Protein AF-U4QF19-F1 (afdb_monomer_lite)

Structure (mmCIF, N/CA/C/O backbone):
data_AF-U4QF19-F1
#
_entry.id   AF-U4QF19-F1
#
loop_
_atom_site.group_PDB
_atom_site.id
_atom_site.type_symbol
_atom_site.label_atom_id
_atom_site.label_alt_id
_atom_site.label_comp_id
_atom_site.label_asym_id
_atom_site.label_entity_id
_atom_site.label_seq_id
_atom_site.pdbx_PDB_ins_code
_atom_site.Cartn_x
_atom_site.Cartn_y
_atom_site.Cartn_z
_atom_site.occupancy
_atom_site.B_iso_or_equiv
_atom_site.auth_seq_id
_atom_site.auth_comp_id
_atom_site.auth_asym_id
_atom_site.auth_atom_id
_atom_site.pdbx_PDB_model_num
ATOM 1 N N . MET A 1 1 ? 3.788 1.997 54.923 1.00 41.56 1 MET A N 1
ATOM 2 C CA . MET A 1 1 ? 2.530 1.318 54.537 1.00 41.56 1 MET A CA 1
ATOM 3 C C . MET A 1 1 ? 2.921 -0.044 53.996 1.00 41.56 1 MET A C 1
ATOM 5 O O . MET A 1 1 ? 3.836 -0.073 53.188 1.00 41.56 1 MET A O 1
ATOM 9 N N . ASN A 1 2 ? 2.314 -1.148 54.444 1.00 48.66 2 ASN A N 1
ATOM 10 C CA . ASN A 1 2 ? 2.541 -2.440 53.786 1.00 48.66 2 ASN A CA 1
ATOM 11 C C . ASN A 1 2 ? 1.934 -2.357 52.382 1.00 48.66 2 ASN A C 1
ATOM 13 O O . ASN A 1 2 ? 0.724 -2.146 52.262 1.00 48.66 2 ASN A O 1
ATOM 17 N N . GLU A 1 3 ? 2.762 -2.460 51.344 1.00 57.25 3 GLU A N 1
ATOM 18 C CA . GLU A 1 3 ? 2.283 -2.519 49.965 1.00 57.25 3 GLU A CA 1
ATOM 19 C C . GLU A 1 3 ? 1.379 -3.743 49.816 1.00 57.25 3 GLU A C 1
ATOM 21 O O . GLU A 1 3 ? 1.795 -4.886 50.009 1.00 57.25 3 GLU A O 1
ATOM 26 N N . LYS A 1 4 ? 0.096 -3.500 49.537 1.00 67.19 4 LYS A N 1
ATOM 27 C CA . LYS A 1 4 ? -0.839 -4.575 49.220 1.00 67.19 4 LYS A CA 1
ATOM 28 C C . LYS A 1 4 ? -0.521 -5.063 47.811 1.00 67.19 4 LYS A C 1
ATOM 30 O O . LYS A 1 4 ? -0.529 -4.267 46.875 1.00 67.19 4 LYS A O 1
ATOM 35 N N . ALA A 1 5 ? -0.280 -6.363 47.665 1.00 77.44 5 ALA A N 1
ATOM 36 C CA . ALA A 1 5 ? -0.094 -6.971 46.355 1.00 77.44 5 ALA A CA 1
ATOM 37 C C . ALA A 1 5 ? -1.329 -6.757 45.464 1.00 77.44 5 ALA A C 1
ATOM 39 O O . ALA A 1 5 ? -2.478 -6.753 45.928 1.00 77.44 5 ALA A O 1
ATOM 40 N N . THR A 1 6 ? -1.064 -6.574 44.175 1.00 82.31 6 THR A N 1
ATOM 41 C CA . THR A 1 6 ? -2.089 -6.523 43.135 1.00 82.31 6 THR A CA 1
ATOM 42 C C . THR A 1 6 ? -2.286 -7.931 42.595 1.00 82.31 6 THR A C 1
ATOM 44 O O . THR A 1 6 ? -1.333 -8.683 42.433 1.00 82.31 6 THR A O 1
ATOM 47 N N . GLN A 1 7 ? -3.531 -8.296 42.339 1.00 85.44 7 GLN A N 1
ATOM 48 C CA . GLN A 1 7 ? -3.960 -9.603 41.879 1.00 85.44 7 GLN A CA 1
ATOM 49 C C . GLN A 1 7 ? -4.578 -9.488 40.487 1.00 85.44 7 GLN A C 1
ATOM 51 O O . GLN A 1 7 ? -5.392 -8.594 40.239 1.00 85.44 7 GLN A O 1
ATOM 56 N N . ILE A 1 8 ? -4.192 -10.399 39.595 1.00 88.44 8 ILE A N 1
ATOM 57 C CA . ILE A 1 8 ? -4.728 -10.514 38.239 1.00 88.44 8 ILE A CA 1
ATOM 58 C C . ILE A 1 8 ? -5.842 -11.554 38.225 1.00 88.44 8 ILE A C 1
ATOM 60 O O . ILE A 1 8 ? -5.668 -12.698 38.652 1.00 88.44 8 ILE A O 1
ATOM 64 N N . TYR A 1 9 ? -6.987 -11.147 37.698 1.00 86.50 9 TYR A N 1
ATOM 65 C CA . TYR A 1 9 ? -8.162 -11.980 37.521 1.00 86.50 9 TYR A CA 1
ATOM 66 C C . TYR A 1 9 ? -8.418 -12.148 36.030 1.00 86.50 9 TYR A C 1
ATOM 68 O O . TYR A 1 9 ? -8.573 -11.150 35.327 1.00 86.50 9 TYR A O 1
ATOM 76 N N . ARG A 1 10 ? -8.496 -13.395 35.563 1.00 91.44 10 ARG A N 1
ATOM 77 C CA . ARG A 1 10 ? -9.084 -13.720 34.260 1.00 91.44 10 ARG A CA 1
ATOM 78 C C . ARG A 1 10 ? -10.570 -13.947 34.453 1.00 91.44 10 ARG A C 1
ATOM 80 O O . ARG A 1 10 ? -10.960 -14.646 35.384 1.00 91.44 10 ARG A O 1
ATOM 87 N N . VAL A 1 11 ? -11.383 -13.411 33.562 1.00 88.75 11 VAL A N 1
ATOM 88 C CA . VAL A 1 11 ? -12.830 -13.592 33.560 1.00 88.75 11 VAL A CA 1
ATOM 89 C C . VAL A 1 11 ? -13.248 -14.233 32.247 1.00 88.75 11 VAL A C 1
ATOM 91 O O . VAL A 1 11 ? -12.785 -13.814 31.188 1.00 88.75 11 VAL A O 1
ATOM 94 N N . GLU A 1 12 ? -14.110 -15.244 32.321 1.00 88.50 12 GLU A N 1
ATOM 95 C CA . GLU A 1 12 ? -14.751 -15.841 31.149 1.00 88.50 12 GLU A CA 1
ATOM 96 C C . GLU A 1 12 ? -16.188 -15.334 31.016 1.00 88.50 12 GLU A C 1
ATOM 98 O O . GLU A 1 12 ? -16.954 -15.327 31.983 1.00 88.50 12 GLU A O 1
ATOM 103 N N . PHE A 1 13 ? -16.557 -14.918 29.808 1.00 84.50 13 PHE A N 1
ATOM 104 C CA . PHE A 1 13 ? -17.912 -14.511 29.466 1.00 84.50 13 PHE A CA 1
ATOM 105 C C . PHE A 1 13 ? -18.210 -14.857 28.004 1.00 84.50 13 PHE A C 1
ATOM 107 O O . PHE A 1 13 ? -17.437 -14.512 27.114 1.00 84.50 13 PHE A O 1
ATOM 114 N N . ASN A 1 14 ? -19.322 -15.556 27.748 1.00 83.12 14 ASN A N 1
ATOM 115 C CA . ASN A 1 14 ? -19.744 -15.991 26.407 1.00 83.12 14 ASN A CA 1
ATOM 116 C C . ASN A 1 14 ? -18.634 -16.673 25.575 1.00 83.12 14 ASN A C 1
ATOM 118 O O . ASN A 1 14 ? -18.515 -16.430 24.374 1.00 83.12 14 ASN A O 1
ATOM 122 N N . GLY A 1 15 ? -17.813 -17.518 26.210 1.00 80.19 15 GLY A N 1
ATOM 123 C CA . GLY A 1 15 ? -16.726 -18.250 25.544 1.00 80.19 15 GLY A CA 1
ATOM 124 C C . GLY A 1 15 ? -15.522 -17.388 25.142 1.00 80.19 15 GLY A C 1
ATOM 125 O O . GLY A 1 15 ? -14.691 -17.833 24.350 1.00 80.19 15 GLY A O 1
ATOM 126 N N . LYS A 1 16 ? -15.432 -16.161 25.668 1.00 87.94 16 LYS A N 1
ATOM 127 C CA . LYS A 1 16 ? -14.299 -15.247 25.511 1.00 87.94 16 LYS A CA 1
ATOM 128 C C . LYS A 1 16 ? -13.749 -14.797 26.866 1.00 87.94 16 LYS A C 1
ATOM 130 O O . LYS A 1 16 ? -14.434 -14.863 27.887 1.00 87.94 16 LYS A O 1
ATOM 135 N N . TYR A 1 17 ? -12.518 -14.295 26.858 1.00 91.00 17 TYR A N 1
ATOM 136 C CA . TYR A 1 17 ? -11.734 -13.973 28.043 1.00 91.00 17 TYR A CA 1
ATOM 137 C C . TYR A 1 17 ? -11.329 -12.501 28.102 1.00 91.00 17 TYR A C 1
ATOM 139 O O . TYR A 1 17 ? -11.099 -11.847 27.083 1.00 91.00 17 TYR A O 1
ATOM 147 N N . PHE A 1 18 ? -11.228 -11.988 29.324 1.00 89.50 18 PHE A N 1
ATOM 148 C CA . PHE A 1 18 ? -10.721 -10.653 29.629 1.00 89.50 18 PHE A CA 1
ATOM 149 C C . PHE A 1 18 ? -10.052 -10.625 31.003 1.00 89.50 18 PHE A C 1
ATOM 151 O O . PHE A 1 18 ? -10.237 -11.549 31.800 1.00 89.50 18 PHE A O 1
ATOM 158 N N . TRP A 1 19 ? -9.253 -9.591 31.281 1.00 89.75 19 TRP A N 1
ATOM 159 C CA . TRP A 1 19 ? -8.447 -9.523 32.500 1.00 89.75 19 TRP A CA 1
ATOM 160 C C . TRP A 1 19 ? -8.661 -8.215 33.250 1.00 89.75 19 TRP A C 1
ATOM 162 O O . TRP A 1 19 ? -8.771 -7.143 32.664 1.00 89.75 19 TRP A O 1
ATOM 172 N N . PHE A 1 20 ? -8.631 -8.301 34.576 1.00 81.50 20 PHE A N 1
ATOM 173 C CA . PHE A 1 20 ? -8.554 -7.132 35.443 1.00 81.50 20 PHE A CA 1
ATOM 174 C C . PHE A 1 20 ? -7.502 -7.318 36.518 1.00 81.50 20 PHE A C 1
ATOM 176 O O . PHE A 1 20 ? -7.301 -8.413 37.039 1.00 81.50 20 PHE A O 1
ATOM 183 N N . SER A 1 21 ? -6.896 -6.208 36.913 1.00 80.31 21 SER A N 1
ATOM 184 C CA . SER A 1 21 ? -6.053 -6.121 38.097 1.00 80.31 21 SER A CA 1
ATOM 185 C C . SER A 1 21 ? -6.807 -5.427 39.230 1.00 80.31 21 SER A C 1
ATOM 187 O O . SER A 1 21 ? -7.396 -4.365 39.020 1.00 80.31 21 SER A O 1
ATOM 189 N N . SER A 1 22 ? -6.761 -5.983 40.437 1.00 79.06 22 SER A N 1
ATOM 190 C CA . SER A 1 22 ? -7.275 -5.336 41.652 1.00 79.06 22 SER A CA 1
ATOM 191 C C . SER A 1 22 ? -6.397 -5.677 42.850 1.00 79.06 22 SER A C 1
ATOM 193 O O . SER A 1 22 ? -5.667 -6.660 42.814 1.00 79.06 22 SER A O 1
ATOM 195 N N . LEU A 1 23 ? -6.478 -4.906 43.934 1.00 79.62 23 LEU A N 1
ATOM 196 C CA . LEU A 1 23 ? -5.886 -5.323 45.205 1.00 79.62 23 LEU A CA 1
ATOM 197 C C . LEU A 1 23 ? -6.489 -6.665 45.650 1.00 79.62 23 LEU A C 1
ATOM 199 O O . LEU A 1 23 ? -7.659 -6.957 45.375 1.00 79.62 23 LEU A O 1
ATOM 203 N N . ILE A 1 24 ? -5.693 -7.482 46.344 1.00 77.00 24 ILE A N 1
ATOM 204 C CA . ILE A 1 24 ? -6.156 -8.776 46.869 1.00 77.00 24 ILE A CA 1
ATOM 205 C C . ILE A 1 24 ? -7.464 -8.589 47.655 1.00 77.00 24 ILE A C 1
ATOM 207 O O . ILE A 1 24 ? -7.549 -7.756 48.558 1.00 77.00 24 ILE A O 1
ATOM 211 N N . GLY A 1 25 ? -8.489 -9.370 47.295 1.00 69.88 25 GLY A N 1
ATOM 212 C CA . GLY A 1 25 ? -9.813 -9.335 47.928 1.00 69.88 25 GLY A CA 1
ATOM 213 C C . GLY A 1 25 ? -10.727 -8.177 47.502 1.00 69.88 25 GLY A C 1
ATOM 214 O O . GLY A 1 25 ? -11.863 -8.107 47.963 1.00 69.88 25 GLY A O 1
ATOM 215 N N . GLU A 1 26 ? -10.290 -7.284 46.607 1.00 77.38 26 GLU A N 1
ATOM 216 C CA . GLU A 1 26 ? -11.057 -6.101 46.185 1.00 77.38 26 GLU A CA 1
ATOM 217 C C . GLU A 1 26 ? -11.653 -6.229 44.765 1.00 77.38 26 GLU A C 1
ATOM 219 O O . GLU A 1 26 ? -11.935 -5.220 44.117 1.00 77.38 26 GLU A O 1
ATOM 224 N N . PHE A 1 27 ? -11.877 -7.444 44.245 1.00 72.88 27 PHE A N 1
ATOM 225 C CA . PHE A 1 27 ? -12.417 -7.655 42.887 1.00 72.88 27 PHE A CA 1
ATOM 226 C C . PHE A 1 27 ? -13.759 -6.937 42.660 1.00 72.88 27 PHE A C 1
ATOM 228 O O . PHE A 1 27 ? -13.875 -6.106 41.762 1.00 72.88 27 PHE A O 1
ATOM 235 N N . THR A 1 28 ? -14.752 -7.171 43.524 1.00 73.00 28 THR A N 1
ATOM 236 C CA . THR A 1 28 ? -16.083 -6.541 43.429 1.00 73.00 28 THR A CA 1
ATOM 237 C C . THR A 1 28 ? -16.002 -5.015 43.448 1.00 73.00 28 THR A C 1
ATOM 239 O O . THR A 1 28 ? -16.778 -4.332 42.781 1.00 73.00 28 THR A O 1
ATOM 242 N N . LYS A 1 29 ? -15.052 -4.465 44.210 1.00 72.38 29 LYS A N 1
ATOM 243 C CA . LYS A 1 29 ? -14.822 -3.022 44.300 1.00 72.38 29 LYS A CA 1
ATOM 244 C C . LYS A 1 29 ? -14.181 -2.483 43.020 1.00 72.38 29 LYS A C 1
ATOM 246 O O . LYS A 1 29 ? -14.652 -1.472 42.510 1.00 72.38 29 LYS A O 1
ATOM 251 N N . ALA A 1 30 ? -13.185 -3.172 42.463 1.00 69.44 30 ALA A N 1
ATOM 252 C CA . ALA A 1 30 ? -12.577 -2.798 41.187 1.00 69.44 30 ALA A CA 1
ATOM 253 C C . ALA A 1 30 ? -13.569 -2.877 40.021 1.00 69.44 30 ALA A C 1
ATOM 255 O O . ALA A 1 30 ? -13.620 -1.960 39.206 1.00 69.44 30 ALA A O 1
ATOM 256 N N . PHE A 1 31 ? -14.420 -3.905 39.977 1.00 71.12 31 PHE A N 1
ATOM 257 C CA . PHE A 1 31 ? -15.463 -3.999 38.956 1.00 71.12 31 PHE A CA 1
ATOM 258 C C . PHE A 1 31 ? -16.474 -2.847 39.073 1.00 71.12 31 PHE A C 1
ATOM 260 O O . PHE A 1 31 ? -16.817 -2.213 38.080 1.00 71.12 31 PHE A O 1
ATOM 267 N N . LYS A 1 32 ? -16.901 -2.492 40.294 1.00 69.88 32 LYS A N 1
ATOM 268 C CA . LYS A 1 32 ? -17.752 -1.308 40.519 1.00 69.88 32 LYS A CA 1
ATOM 269 C C . LYS A 1 32 ? -17.062 -0.001 40.117 1.00 69.88 32 LYS A C 1
ATOM 271 O O . LYS A 1 32 ? -17.715 0.881 39.571 1.00 69.88 32 LYS A O 1
ATOM 276 N N . MET A 1 33 ? -15.751 0.120 40.334 1.00 68.00 33 MET A N 1
ATOM 277 C CA . MET A 1 33 ? -14.979 1.279 39.874 1.00 68.00 33 MET A CA 1
ATOM 278 C C . MET A 1 33 ? -14.931 1.385 38.346 1.00 68.00 33 MET A C 1
ATOM 280 O O . MET A 1 33 ? -14.949 2.503 37.837 1.00 68.00 33 MET A O 1
ATOM 284 N N . GLN A 1 34 ? -14.919 0.263 37.615 1.00 67.38 34 GLN A N 1
ATOM 285 C CA . GLN A 1 34 ? -15.035 0.287 36.152 1.00 67.38 34 GLN A CA 1
ATOM 286 C C . GLN A 1 34 ? -16.364 0.906 35.709 1.00 67.38 34 GLN A C 1
ATOM 288 O O . GLN A 1 34 ? -16.355 1.743 34.818 1.00 67.38 34 GLN A O 1
ATOM 293 N N . ILE A 1 35 ? -17.479 0.602 36.383 1.00 69.62 35 ILE A N 1
ATOM 294 C CA . ILE A 1 35 ? -18.786 1.226 36.096 1.00 69.62 35 ILE A CA 1
ATOM 295 C C . ILE A 1 35 ? -18.720 2.749 36.290 1.00 69.62 35 ILE A C 1
ATOM 297 O O . ILE A 1 35 ? -19.175 3.507 35.440 1.00 69.62 35 ILE A O 1
ATOM 301 N N . SER A 1 36 ? -18.095 3.219 37.373 1.00 66.25 36 SER A N 1
ATOM 302 C CA . SER A 1 36 ? -17.922 4.660 37.611 1.00 66.25 36 SER A CA 1
ATOM 303 C C . SER A 1 36 ? -16.995 5.337 36.592 1.00 66.25 36 SER A C 1
ATOM 305 O O . SER A 1 36 ? -17.219 6.492 36.231 1.00 66.25 36 SER A O 1
ATOM 307 N N . LEU A 1 37 ? -15.953 4.639 36.127 1.00 68.31 37 LEU A N 1
ATOM 308 C CA . LEU A 1 37 ? -15.062 5.110 35.061 1.00 68.31 37 LEU A CA 1
ATOM 309 C C . LEU A 1 37 ? -15.781 5.192 33.714 1.00 68.31 37 LEU A C 1
ATOM 311 O O . LEU A 1 37 ? -15.623 6.194 33.025 1.00 68.31 37 LEU A O 1
ATOM 315 N N . ILE A 1 38 ? -16.601 4.191 33.385 1.00 73.06 38 ILE A N 1
ATOM 316 C CA . ILE A 1 38 ? -17.442 4.152 32.183 1.00 73.06 38 ILE A CA 1
ATOM 317 C C . ILE A 1 38 ? -18.334 5.391 32.128 1.00 73.06 38 ILE A C 1
ATOM 319 O O . ILE A 1 38 ? -18.241 6.147 31.169 1.00 73.06 38 ILE A O 1
ATOM 323 N N . SER A 1 39 ? -19.093 5.679 33.191 1.00 69.50 39 SER A N 1
ATOM 324 C CA . SER A 1 39 ? -19.969 6.861 33.220 1.00 69.50 39 SER A CA 1
ATOM 325 C C . SER A 1 39 ? -19.202 8.173 33.045 1.00 69.50 39 SER A C 1
ATOM 327 O O . SER A 1 39 ? -19.688 9.108 32.415 1.00 69.50 39 SER A O 1
ATOM 329 N N . ARG A 1 40 ? -17.978 8.259 33.581 1.00 69.06 40 ARG A N 1
ATOM 330 C CA . ARG A 1 40 ? -17.115 9.431 33.394 1.00 69.06 40 ARG A CA 1
ATOM 331 C C . ARG A 1 40 ? -16.595 9.538 31.959 1.00 69.06 40 ARG A C 1
ATOM 333 O O . ARG A 1 40 ? -16.440 10.647 31.463 1.00 69.06 40 ARG A O 1
ATOM 340 N N . TYR A 1 41 ? -16.284 8.418 31.315 1.00 68.94 41 TYR A N 1
ATOM 341 C CA . TYR A 1 41 ? -15.818 8.385 29.928 1.00 68.94 41 TYR A CA 1
ATOM 342 C C . TYR A 1 41 ? -16.936 8.729 28.949 1.00 68.94 41 TYR A C 1
ATOM 344 O O . TYR A 1 41 ? -16.713 9.564 28.078 1.00 68.94 41 TYR A O 1
ATOM 352 N N . GLU A 1 42 ? -18.147 8.223 29.178 1.00 68.50 42 GLU A N 1
ATOM 353 C CA . GLU A 1 42 ? -19.349 8.613 28.433 1.00 68.50 42 GLU A CA 1
ATOM 354 C C . GLU A 1 42 ? -19.602 10.128 28.535 1.00 68.50 42 GLU A C 1
ATOM 356 O O . GLU A 1 42 ? -19.805 10.791 27.523 1.00 68.50 42 GLU A O 1
ATOM 361 N N . GLN A 1 43 ? -19.486 10.716 29.735 1.00 65.44 43 GLN A N 1
ATOM 362 C CA . GLN A 1 43 ? -19.599 12.173 29.937 1.00 65.44 43 GLN A CA 1
ATOM 363 C C . GLN A 1 43 ? -18.503 12.990 29.235 1.00 65.44 43 GLN A C 1
ATOM 365 O O . GLN A 1 43 ? -18.698 14.172 28.965 1.00 65.44 43 GLN A O 1
ATOM 370 N N . GLN A 1 44 ? -17.341 12.386 28.982 1.00 59.78 44 GLN A N 1
ATOM 371 C CA . GLN A 1 44 ? -16.202 13.020 28.313 1.00 59.78 44 GLN A CA 1
ATOM 372 C C . GLN A 1 44 ? -16.182 12.763 26.800 1.00 59.78 44 GLN A C 1
ATOM 374 O O . GLN A 1 44 ? -15.218 13.167 26.154 1.00 59.78 44 GLN A O 1
ATOM 379 N N . GLY A 1 45 ? -17.185 12.070 26.246 1.00 55.25 45 GLY A N 1
ATOM 380 C CA . GLY A 1 45 ? -17.205 11.686 24.832 1.00 55.25 45 GLY A CA 1
ATOM 381 C C . GLY A 1 45 ? -16.057 10.749 24.443 1.00 55.25 45 GLY A C 1
ATOM 382 O O . GLY A 1 45 ? -15.579 10.805 23.314 1.00 55.25 45 GLY A O 1
ATOM 383 N N . LYS A 1 46 ? -15.559 9.940 25.387 1.00 56.28 46 LYS A N 1
ATOM 384 C CA . LYS A 1 46 ? -14.497 8.957 25.141 1.00 56.28 46 LYS A CA 1
ATOM 385 C C . LYS A 1 46 ? -15.094 7.604 24.789 1.00 56.28 46 LYS A C 1
ATOM 387 O O . LYS A 1 46 ? -15.985 7.129 25.493 1.00 56.28 46 LYS A O 1
ATOM 392 N N . ASP A 1 47 ? -14.526 6.962 23.775 1.00 62.19 47 ASP A N 1
ATOM 393 C CA . ASP A 1 47 ? -14.923 5.616 23.380 1.00 62.19 47 ASP A CA 1
ATOM 394 C C . ASP A 1 47 ? -14.664 4.602 24.495 1.00 62.19 47 ASP A C 1
ATOM 396 O O . ASP A 1 47 ? -13.619 4.593 25.158 1.00 62.19 47 ASP A O 1
ATOM 400 N N . LEU A 1 48 ? -15.645 3.728 24.694 1.00 71.38 48 LEU A N 1
ATOM 401 C CA . LEU A 1 48 ? -15.545 2.598 25.602 1.00 71.38 48 LEU A CA 1
ATOM 402 C C . LEU A 1 48 ? -14.882 1.424 24.878 1.00 71.38 48 LEU A C 1
ATOM 404 O O . LEU A 1 48 ? -15.187 1.128 23.726 1.00 71.38 48 LEU A O 1
ATOM 408 N N . THR A 1 49 ? -14.019 0.694 25.580 1.00 73.62 49 THR A N 1
ATOM 409 C CA . THR A 1 49 ? -13.532 -0.609 25.093 1.00 73.62 49 THR A CA 1
ATOM 410 C C . THR A 1 49 ? -14.682 -1.623 24.983 1.00 73.62 49 THR A C 1
ATOM 412 O O . THR A 1 49 ? -15.723 -1.449 25.619 1.00 73.62 49 THR A O 1
ATOM 415 N N . GLU A 1 50 ? -14.505 -2.715 24.226 1.00 75.88 50 GLU A N 1
ATOM 416 C CA . GLU A 1 50 ? -15.544 -3.748 24.037 1.00 75.88 50 GLU A CA 1
ATOM 417 C C . GLU A 1 50 ? -16.091 -4.254 25.385 1.00 75.88 50 GLU A C 1
ATOM 419 O O . GLU A 1 50 ? -17.305 -4.289 25.596 1.00 75.88 50 GLU A O 1
ATOM 424 N N . ILE A 1 51 ? -15.206 -4.548 26.346 1.00 79.56 51 ILE A N 1
ATOM 425 C CA . ILE A 1 51 ? -15.602 -4.932 27.711 1.00 79.56 51 ILE A CA 1
ATOM 426 C C . ILE A 1 51 ? -16.351 -3.817 28.437 1.00 79.56 51 ILE A C 1
ATOM 428 O O . ILE A 1 51 ? -17.364 -4.081 29.085 1.00 79.56 51 ILE A O 1
ATOM 432 N N . GLN A 1 52 ? -15.884 -2.574 28.343 1.00 79.44 52 GLN A N 1
ATOM 433 C CA . GLN A 1 52 ? -16.544 -1.447 28.997 1.00 79.44 52 GLN A CA 1
ATOM 434 C C . GLN A 1 52 ? -17.958 -1.228 28.450 1.00 79.44 52 GLN A C 1
ATOM 436 O O . GLN A 1 52 ? -18.875 -1.038 29.242 1.00 79.44 52 GLN A O 1
ATOM 441 N N . GLY A 1 53 ? -18.165 -1.357 27.137 1.00 78.44 53 GLY A N 1
ATOM 442 C CA . GLY A 1 53 ? -19.496 -1.297 26.529 1.00 78.44 53 GLY A CA 1
ATOM 443 C C . GLY A 1 53 ? -20.412 -2.441 26.980 1.00 78.44 53 GLY A C 1
ATOM 444 O O . GLY A 1 53 ? -21.591 -2.223 27.264 1.00 78.44 53 GLY A O 1
ATOM 445 N N . LEU A 1 54 ? -19.883 -3.663 27.119 1.00 79.19 54 LEU A N 1
ATOM 446 C CA . LEU A 1 54 ? -20.647 -4.805 27.639 1.00 79.19 54 LEU A CA 1
ATOM 447 C C . LEU A 1 54 ? -21.049 -4.628 29.113 1.00 79.19 54 LEU A C 1
ATOM 449 O O . LEU A 1 54 ? -22.165 -4.995 29.494 1.00 79.19 54 LEU A O 1
ATOM 453 N N . ILE A 1 55 ? -20.165 -4.050 29.929 1.00 77.69 55 ILE A N 1
ATOM 454 C CA . ILE A 1 55 ? -20.452 -3.698 31.326 1.00 77.69 55 ILE A CA 1
ATOM 455 C C . ILE A 1 55 ? -21.492 -2.570 31.387 1.00 77.69 55 ILE A C 1
ATOM 457 O O . ILE A 1 55 ? -22.465 -2.692 32.131 1.00 77.69 55 ILE A O 1
ATOM 461 N N . ALA A 1 56 ? -21.336 -1.515 30.577 1.00 76.88 56 ALA A N 1
ATOM 462 C CA . ALA A 1 56 ? -22.256 -0.374 30.500 1.00 76.88 56 ALA A CA 1
ATOM 463 C C . ALA A 1 56 ? -23.682 -0.810 30.136 1.00 76.88 56 ALA A C 1
ATOM 465 O O . ALA A 1 56 ? -24.652 -0.422 30.783 1.00 76.88 56 ALA A O 1
ATOM 466 N N . ALA A 1 57 ? -23.806 -1.707 29.152 1.00 74.62 57 ALA A N 1
ATOM 467 C CA . ALA A 1 57 ? -25.079 -2.271 28.711 1.00 74.62 57 ALA A CA 1
ATOM 468 C C . ALA A 1 57 ? -25.698 -3.275 29.707 1.00 74.62 57 ALA A C 1
ATOM 470 O O . ALA A 1 57 ? -26.714 -3.900 29.399 1.00 74.62 57 ALA A O 1
ATOM 471 N N . GLY A 1 58 ? -25.073 -3.500 30.870 1.00 71.69 58 GLY A N 1
ATOM 472 C CA . GLY A 1 58 ? -25.539 -4.446 31.885 1.00 71.69 58 GLY A CA 1
ATOM 473 C C . GLY A 1 58 ? -25.508 -5.911 31.439 1.00 71.69 58 GLY A C 1
ATOM 474 O O . GLY A 1 58 ? -26.144 -6.751 32.080 1.00 71.69 58 GLY A O 1
ATOM 475 N N . LYS A 1 59 ? -24.790 -6.223 30.349 1.00 75.00 59 LYS A N 1
ATOM 476 C CA . LYS A 1 59 ? -24.655 -7.583 29.803 1.00 75.00 59 LYS A CA 1
ATOM 477 C C . LYS A 1 59 ? -23.681 -8.431 30.615 1.00 75.00 59 LYS A C 1
ATOM 479 O O . LYS A 1 59 ? -23.824 -9.646 30.641 1.00 75.00 59 LYS A O 1
ATOM 484 N N . VAL A 1 60 ? -22.723 -7.791 31.284 1.00 74.94 60 VAL A N 1
ATOM 485 C CA . VAL A 1 60 ? -21.769 -8.431 32.196 1.00 74.94 60 VAL A CA 1
ATOM 486 C C . VAL A 1 60 ? -22.040 -7.924 33.609 1.00 74.94 60 VAL A C 1
ATOM 488 O O . VAL A 1 60 ? -21.853 -6.740 33.889 1.00 74.94 60 VAL A O 1
ATOM 491 N N . LYS A 1 61 ? -22.470 -8.813 34.510 1.00 71.88 61 LYS A N 1
ATOM 492 C CA . LYS A 1 61 ? -22.701 -8.494 35.927 1.00 71.88 61 LYS A CA 1
ATOM 493 C C . LYS A 1 61 ? -21.746 -9.277 36.822 1.00 71.88 61 LYS A C 1
ATOM 495 O O . LYS A 1 61 ? -21.409 -10.415 36.511 1.00 71.88 61 LYS A O 1
ATOM 500 N N . VAL A 1 62 ? -21.324 -8.675 37.938 1.00 71.25 62 VAL A N 1
ATOM 501 C CA . VAL A 1 62 ? -20.332 -9.256 38.873 1.00 71.25 62 VAL A CA 1
ATOM 502 C C . VAL A 1 62 ? -20.744 -10.638 39.379 1.00 71.25 62 VAL A C 1
ATOM 504 O O . VAL A 1 62 ? -19.906 -11.515 39.535 1.00 71.25 62 VAL A O 1
ATOM 507 N N . ASP A 1 63 ? -22.032 -10.825 39.640 1.00 71.50 63 ASP A N 1
ATOM 508 C CA . ASP A 1 63 ? -22.640 -12.066 40.119 1.00 71.50 63 ASP A CA 1
ATOM 509 C C . ASP A 1 63 ? -22.763 -13.147 39.032 1.00 71.50 63 ASP A C 1
ATOM 511 O O . ASP A 1 63 ? -22.994 -14.310 39.351 1.00 71.50 63 ASP A O 1
ATOM 515 N N . GLN A 1 64 ? -22.585 -12.781 37.761 1.00 69.06 64 GLN A N 1
ATOM 516 C CA . GLN A 1 64 ? -22.743 -13.663 36.600 1.00 69.06 64 GLN A CA 1
ATOM 517 C C . GLN A 1 64 ? -21.415 -14.058 35.948 1.00 69.06 64 GLN A C 1
ATOM 519 O O . GLN A 1 64 ? -21.410 -14.833 34.994 1.00 69.06 64 GLN A O 1
ATOM 524 N N . VAL A 1 65 ? -20.292 -13.532 36.438 1.00 71.19 65 VAL A N 1
ATOM 525 C CA . VAL A 1 65 ? -18.970 -13.810 35.877 1.00 71.19 65 VAL A CA 1
ATOM 526 C C . VAL A 1 65 ? -18.184 -14.786 36.741 1.00 71.19 65 VAL A C 1
ATOM 528 O O . VAL A 1 65 ? -18.070 -14.627 37.956 1.00 71.19 65 VAL A O 1
ATOM 531 N N . HIS A 1 66 ? -17.602 -15.799 36.104 1.00 74.00 66 HIS A N 1
ATOM 532 C CA . HIS A 1 66 ? -16.628 -16.676 36.741 1.00 74.00 66 HIS A CA 1
ATOM 533 C C . HIS A 1 66 ? -15.233 -16.097 36.542 1.00 74.00 66 HIS A C 1
ATOM 535 O O . HIS A 1 66 ? -14.812 -15.839 35.412 1.00 74.00 66 HIS A O 1
ATOM 541 N N . PHE A 1 67 ? -14.527 -15.876 37.650 1.00 79.12 67 PHE A N 1
ATOM 542 C CA . PHE A 1 67 ? -13.166 -15.365 37.630 1.00 79.12 67 PHE A CA 1
ATOM 543 C C . PHE A 1 67 ? -12.177 -16.394 38.169 1.00 79.12 67 PHE A C 1
ATOM 545 O O . PHE A 1 67 ? -12.451 -17.125 39.120 1.00 79.12 67 PHE A O 1
ATOM 552 N N . ILE A 1 68 ? -10.999 -16.420 37.556 1.00 85.31 68 ILE A N 1
ATOM 553 C CA . ILE A 1 68 ? -9.878 -17.278 37.915 1.00 85.31 68 ILE A CA 1
ATOM 554 C C . ILE A 1 68 ? -8.737 -16.376 38.366 1.00 85.31 68 ILE A C 1
ATOM 556 O O . ILE A 1 68 ? -8.370 -15.419 37.682 1.00 85.31 68 ILE A O 1
ATOM 560 N N . ASN A 1 69 ? -8.180 -16.686 39.534 1.00 87.69 69 ASN A N 1
ATOM 561 C CA . ASN A 1 69 ? -6.976 -16.033 40.021 1.00 87.69 69 ASN A CA 1
ATOM 562 C C . ASN A 1 69 ? -5.773 -16.490 39.188 1.00 87.69 69 ASN A C 1
ATOM 564 O O . ASN A 1 69 ? -5.400 -17.660 39.250 1.00 87.69 69 ASN A O 1
ATOM 568 N N . VAL A 1 70 ? -5.172 -15.568 38.440 1.00 88.75 70 VAL A N 1
ATOM 569 C CA . VAL A 1 70 ? -3.974 -15.836 37.635 1.00 88.75 70 VAL A CA 1
ATOM 570 C C . VAL A 1 70 ? -2.712 -15.742 38.494 1.00 88.75 70 VAL A C 1
ATOM 572 O O . VAL A 1 70 ? -1.781 -16.523 38.318 1.00 88.75 70 VAL A O 1
ATOM 575 N N . GLY A 1 71 ? -2.686 -14.814 39.451 1.00 87.75 71 GLY A N 1
ATOM 576 C CA . GLY A 1 71 ? -1.545 -14.584 40.332 1.00 87.75 71 GLY A CA 1
ATOM 577 C C . GLY A 1 71 ? -1.613 -13.228 41.027 1.00 87.75 71 GLY A C 1
ATOM 578 O O . GLY A 1 71 ? -2.431 -12.375 40.675 1.00 87.75 71 GLY A O 1
ATOM 579 N N . ALA A 1 72 ? -0.751 -13.029 42.025 1.00 88.31 72 ALA A N 1
ATOM 580 C CA . ALA A 1 72 ? -0.603 -11.756 42.720 1.00 88.31 72 ALA A CA 1
ATOM 581 C C . ALA A 1 72 ? 0.870 -11.457 43.016 1.00 88.31 72 ALA A C 1
ATOM 583 O O . ALA A 1 72 ? 1.622 -12.349 43.401 1.00 88.31 72 ALA A O 1
ATOM 584 N N . ASP A 1 73 ? 1.258 -10.197 42.858 1.00 87.75 73 ASP A N 1
ATOM 585 C CA . ASP A 1 73 ? 2.604 -9.691 43.123 1.00 87.75 73 ASP A CA 1
ATOM 586 C C . ASP A 1 73 ? 2.526 -8.183 43.433 1.00 87.75 73 ASP A C 1
ATOM 588 O O . ASP A 1 73 ? 1.515 -7.518 43.183 1.00 87.75 73 ASP A O 1
ATOM 592 N N . ILE A 1 74 ? 3.586 -7.641 44.022 1.00 82.88 74 ILE A N 1
ATOM 593 C CA . ILE A 1 74 ? 3.763 -6.198 44.229 1.00 82.88 74 ILE A CA 1
ATOM 594 C C . ILE A 1 74 ? 4.453 -5.547 43.021 1.00 82.88 74 ILE A C 1
ATOM 596 O O . ILE A 1 74 ? 4.260 -4.365 42.756 1.00 82.88 74 ILE A O 1
ATOM 600 N N . CYS A 1 75 ? 5.227 -6.321 42.257 1.00 82.75 75 CYS A N 1
ATOM 601 C CA . CYS A 1 75 ? 5.994 -5.839 41.122 1.00 82.75 75 CYS A CA 1
ATOM 602 C C . CYS A 1 75 ? 5.170 -5.855 39.830 1.00 82.75 75 CYS A C 1
ATOM 604 O O . CYS A 1 75 ? 4.731 -6.904 39.355 1.00 82.75 75 CYS A O 1
ATOM 606 N N . GLN A 1 76 ? 5.032 -4.686 39.203 1.00 82.50 76 GLN A N 1
ATOM 607 C CA . GLN A 1 76 ? 4.231 -4.508 37.990 1.00 82.50 76 GLN A CA 1
ATOM 608 C C . GLN A 1 76 ? 4.759 -5.291 36.789 1.00 82.50 76 GLN A C 1
ATOM 610 O O . GLN A 1 76 ? 3.970 -5.836 36.023 1.00 82.50 76 GLN A O 1
ATOM 615 N N . MET A 1 77 ? 6.079 -5.421 36.666 1.00 86.31 77 MET A N 1
ATOM 616 C CA . MET A 1 77 ? 6.700 -6.211 35.602 1.00 86.31 77 MET A CA 1
ATOM 617 C C . MET A 1 77 ? 6.361 -7.701 35.723 1.00 86.31 77 MET A C 1
ATOM 619 O O . MET A 1 77 ? 6.021 -8.339 34.729 1.00 86.31 77 MET A O 1
ATOM 623 N N . LYS A 1 78 ? 6.379 -8.257 36.944 1.00 87.31 78 LYS A N 1
ATOM 624 C CA . LYS A 1 78 ? 5.970 -9.650 37.187 1.00 87.31 78 LYS A CA 1
ATOM 625 C C . LYS A 1 78 ? 4.485 -9.860 36.920 1.00 87.31 78 LYS A C 1
ATOM 627 O O . LYS A 1 78 ? 4.111 -10.859 36.319 1.00 87.31 78 LYS A O 1
ATOM 632 N N . LEU A 1 79 ? 3.639 -8.909 37.313 1.00 88.06 79 LEU A N 1
ATOM 633 C CA . LEU A 1 79 ? 2.209 -8.972 37.008 1.00 88.06 79 LEU A CA 1
ATOM 634 C C . LEU A 1 79 ? 1.940 -8.917 35.500 1.00 88.06 79 LEU A C 1
ATOM 636 O O . LEU A 1 79 ? 1.094 -9.659 35.007 1.00 88.06 79 LEU A O 1
ATOM 640 N N . ALA A 1 80 ? 2.670 -8.073 34.765 1.00 90.31 80 ALA A N 1
ATOM 641 C CA . ALA A 1 80 ? 2.589 -8.006 33.311 1.00 90.31 80 ALA A CA 1
ATOM 642 C C . ALA A 1 80 ? 3.005 -9.337 32.666 1.00 90.31 80 ALA A C 1
ATOM 644 O O . ALA A 1 80 ? 2.314 -9.820 31.773 1.00 90.31 80 ALA A O 1
ATOM 645 N N . GLN A 1 81 ? 4.083 -9.966 33.152 1.00 90.81 81 GLN A N 1
ATOM 646 C CA . GLN A 1 81 ? 4.498 -11.303 32.712 1.00 90.81 81 GLN A CA 1
ATOM 647 C C . GLN A 1 81 ? 3.413 -12.349 32.969 1.00 90.81 81 GLN A C 1
ATOM 649 O O . GLN A 1 81 ? 3.013 -13.034 32.036 1.00 90.81 81 GLN A O 1
ATOM 654 N N . MET A 1 82 ? 2.877 -12.417 34.193 1.00 92.50 82 MET A N 1
ATOM 655 C CA . MET A 1 82 ? 1.793 -13.344 34.539 1.00 92.50 82 MET A CA 1
ATOM 656 C C . MET A 1 82 ? 0.574 -13.162 33.629 1.00 92.50 82 MET A C 1
ATOM 658 O O . MET A 1 82 ? -0.030 -14.145 33.205 1.00 92.50 82 MET A O 1
ATOM 662 N N . LEU A 1 83 ? 0.219 -11.912 33.316 1.00 92.88 83 LEU A N 1
ATOM 663 C CA . LEU A 1 83 ? -0.899 -11.607 32.430 1.00 92.88 83 LEU A CA 1
ATOM 664 C C . LEU A 1 83 ? -0.624 -12.078 31.000 1.00 92.88 83 LEU A C 1
ATOM 666 O O . LEU A 1 83 ? -1.473 -12.748 30.423 1.00 92.88 83 LEU A O 1
ATOM 670 N N . ILE A 1 84 ? 0.554 -11.781 30.442 1.00 93.00 84 ILE A N 1
ATOM 671 C CA . ILE A 1 84 ? 0.931 -12.233 29.095 1.00 93.00 84 ILE A CA 1
ATOM 672 C C . ILE A 1 84 ? 1.012 -13.759 29.014 1.00 93.00 84 ILE A C 1
ATOM 674 O O . ILE A 1 84 ? 0.515 -14.342 28.052 1.00 93.00 84 ILE A O 1
ATOM 678 N N . ASP A 1 85 ? 1.608 -14.414 30.006 1.00 93.06 85 ASP A N 1
ATOM 679 C CA . ASP A 1 85 ? 1.757 -15.869 30.029 1.00 93.06 85 ASP A CA 1
ATOM 680 C C . ASP A 1 85 ? 0.402 -16.577 30.145 1.00 93.06 85 ASP A C 1
ATOM 682 O O . ASP A 1 85 ? 0.215 -17.658 29.586 1.00 93.06 85 ASP A O 1
ATOM 686 N N . ASP A 1 86 ? -0.565 -15.974 30.841 1.00 95.12 86 ASP A N 1
ATOM 687 C CA . ASP A 1 86 ? -1.934 -16.483 30.875 1.00 95.12 86 ASP A CA 1
ATOM 688 C C . ASP A 1 86 ? -2.702 -16.187 29.585 1.00 95.12 86 ASP A C 1
ATOM 690 O O . ASP A 1 86 ? -3.380 -17.071 29.068 1.00 95.12 86 ASP A O 1
ATOM 694 N N . MET A 1 87 ? -2.554 -14.982 29.031 1.00 93.50 87 MET A N 1
ATOM 695 C CA . MET A 1 87 ? -3.180 -14.573 27.773 1.00 93.50 87 MET A CA 1
ATOM 696 C C . MET A 1 87 ? -2.749 -15.467 26.604 1.00 93.50 87 MET A C 1
ATOM 698 O O . MET A 1 87 ? -3.591 -15.880 25.815 1.00 93.50 87 MET A O 1
ATOM 702 N N . LYS A 1 88 ? -1.468 -15.859 26.558 1.00 93.06 88 LYS A N 1
ATOM 703 C CA . LYS A 1 88 ? -0.891 -16.759 25.542 1.00 93.06 88 LYS A CA 1
ATOM 704 C C . LYS A 1 88 ? -1.460 -18.177 25.521 1.00 93.06 88 LYS A C 1
ATOM 706 O O . LYS A 1 88 ? -1.139 -18.939 24.613 1.00 93.06 88 LYS A O 1
ATOM 711 N N . LYS A 1 89 ? -2.283 -18.554 26.501 1.00 94.38 89 LYS A N 1
ATOM 712 C CA . LYS A 1 89 ? -2.974 -19.853 26.524 1.00 94.38 89 LYS A CA 1
ATOM 713 C C . LYS A 1 89 ? -4.233 -19.870 25.653 1.00 94.38 89 LYS A C 1
ATOM 715 O O . LYS A 1 89 ? -4.829 -20.933 25.509 1.00 94.38 89 LYS A O 1
ATOM 720 N N . PHE A 1 90 ? -4.645 -18.720 25.121 1.00 90.81 90 PHE A N 1
ATOM 721 C CA . PHE A 1 90 ? -5.884 -18.547 24.368 1.00 90.81 90 PHE A CA 1
ATOM 722 C C . PHE A 1 90 ? -5.600 -17.976 22.985 1.00 90.81 90 PHE A C 1
ATOM 724 O O . PHE A 1 90 ? -4.699 -17.154 22.819 1.00 90.81 90 PHE A O 1
ATOM 731 N N . ASP A 1 91 ? -6.411 -18.365 22.002 1.00 84.50 91 ASP A N 1
ATOM 732 C CA . ASP A 1 91 ? -6.364 -17.728 20.691 1.00 84.50 91 ASP A CA 1
ATOM 733 C C . ASP A 1 91 ? -6.809 -16.267 20.800 1.00 84.50 91 ASP A C 1
ATOM 735 O O . ASP A 1 91 ? -7.734 -15.929 21.545 1.00 84.50 91 ASP A O 1
ATOM 739 N N . SER A 1 92 ? -6.212 -15.386 19.996 1.00 80.88 92 SER A N 1
ATOM 740 C CA . SER A 1 92 ? -6.534 -13.953 20.014 1.00 80.88 92 SER A CA 1
ATOM 741 C C . SER A 1 92 ? -8.022 -13.672 19.766 1.00 80.88 92 SER A C 1
ATOM 743 O O . SER A 1 92 ? -8.604 -12.789 20.392 1.00 80.88 92 SER A O 1
ATOM 745 N N . SER A 1 93 ? -8.684 -14.486 18.938 1.00 77.75 93 SER A N 1
ATOM 746 C CA . SER A 1 93 ? -10.130 -14.395 18.680 1.00 77.75 93 SER A CA 1
ATOM 747 C C . SER A 1 93 ? -11.014 -14.653 19.911 1.00 77.75 93 SER A C 1
ATOM 749 O O . SER A 1 93 ? -12.170 -14.217 19.946 1.00 77.75 93 SER A O 1
ATOM 751 N N . GLN A 1 94 ? -10.473 -15.331 20.927 1.00 85.75 94 GLN A N 1
ATOM 752 C CA . GLN A 1 94 ? -11.152 -15.640 22.182 1.00 85.75 94 GLN A CA 1
ATOM 753 C C . GLN A 1 94 ? -10.981 -14.534 23.224 1.00 85.75 94 GLN A C 1
ATOM 755 O O . GLN A 1 94 ? -11.456 -14.677 24.344 1.00 85.75 94 GLN A O 1
ATOM 760 N N . ILE A 1 95 ? -10.316 -13.430 22.893 1.00 87.38 95 ILE A N 1
ATOM 761 C CA . ILE A 1 95 ? -10.044 -12.345 23.830 1.00 87.38 95 ILE A CA 1
ATOM 762 C C . ILE A 1 95 ? -10.893 -11.135 23.462 1.00 87.38 95 ILE A C 1
ATOM 764 O O . ILE A 1 95 ? -11.007 -10.764 22.293 1.00 87.38 95 ILE A O 1
ATOM 768 N N . TYR A 1 96 ? -11.505 -10.523 24.469 1.00 84.00 96 TYR A N 1
ATOM 769 C CA . TYR A 1 96 ? -12.242 -9.280 24.290 1.00 84.00 96 TYR A CA 1
ATOM 770 C C . TYR A 1 96 ? -11.319 -8.070 24.153 1.00 84.00 9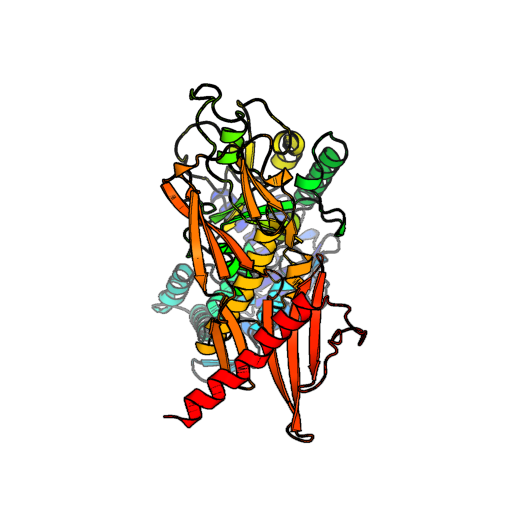6 TYR A C 1
ATOM 772 O O . TYR A 1 96 ? -10.263 -8.001 24.789 1.00 84.00 96 TYR A O 1
ATOM 780 N N . GLY A 1 97 ? -11.774 -7.078 23.385 1.00 80.00 97 GLY A N 1
ATOM 781 C CA . GLY A 1 97 ? -11.116 -5.785 23.293 1.00 80.00 97 GLY A CA 1
ATOM 782 C C . GLY A 1 97 ? -11.128 -5.035 24.628 1.00 80.00 97 GLY A C 1
ATOM 783 O O . GLY A 1 97 ? -12.188 -4.810 25.221 1.00 80.00 97 GLY A O 1
ATOM 784 N N . GLN A 1 98 ? -9.948 -4.655 25.119 1.00 83.25 98 GLN A N 1
ATOM 785 C CA . GLN A 1 98 ? -9.782 -4.027 26.435 1.00 83.25 98 GLN A CA 1
ATOM 786 C C . GLN A 1 98 ? -8.473 -3.242 26.547 1.00 83.25 98 GLN A C 1
ATOM 788 O O . GLN A 1 98 ? -7.500 -3.506 25.844 1.00 83.25 98 GLN A O 1
ATOM 793 N N . LYS A 1 99 ? -8.437 -2.313 27.505 1.00 81.06 99 LYS A N 1
ATOM 794 C CA . LYS A 1 99 ? -7.232 -1.574 27.884 1.00 81.06 99 LYS A CA 1
ATOM 795 C C . LYS A 1 99 ? -6.616 -2.184 29.132 1.00 81.06 99 LYS A C 1
ATOM 797 O O . LYS A 1 99 ? -7.257 -2.206 30.183 1.00 81.06 99 LYS A O 1
ATOM 802 N N . ILE A 1 100 ? -5.359 -2.615 29.030 1.00 83.44 100 ILE A N 1
ATOM 803 C CA . ILE A 1 100 ? -4.599 -3.189 30.144 1.00 83.44 100 ILE A CA 1
ATOM 804 C C . ILE A 1 100 ? -3.311 -2.379 30.333 1.00 83.44 100 ILE A C 1
ATOM 806 O O . ILE A 1 100 ? -2.255 -2.765 29.835 1.00 83.44 100 ILE A O 1
ATOM 810 N N . PRO A 1 101 ? -3.349 -1.274 31.105 1.00 76.44 101 PRO A N 1
ATOM 811 C CA . PRO A 1 101 ? -2.189 -0.397 31.272 1.00 76.44 101 PRO A CA 1
ATOM 812 C C . PRO A 1 101 ? -0.956 -1.097 31.849 1.00 76.44 101 PRO A C 1
ATOM 814 O O . PRO A 1 101 ? 0.165 -0.645 31.655 1.00 76.44 101 PRO A O 1
ATOM 817 N N . LEU A 1 102 ? -1.156 -2.203 32.566 1.00 82.50 102 LEU A N 1
ATOM 818 C CA . LEU A 1 102 ? -0.080 -2.984 33.162 1.00 82.50 102 LEU A CA 1
ATOM 819 C C . LEU A 1 102 ? 0.843 -3.627 32.116 1.00 82.50 102 LEU A C 1
ATOM 821 O O . LEU A 1 102 ? 1.996 -3.916 32.416 1.00 82.50 102 LEU A O 1
ATOM 825 N N . LEU A 1 103 ? 0.366 -3.850 30.892 1.00 88.06 103 LEU A N 1
ATOM 826 C CA . LEU A 1 103 ? 1.156 -4.527 29.869 1.00 88.06 103 LEU A CA 1
ATOM 827 C C . LEU A 1 103 ? 2.342 -3.706 29.360 1.00 88.06 103 LEU A C 1
ATOM 829 O O . LEU A 1 103 ? 3.303 -4.302 28.879 1.00 88.06 103 LEU A O 1
ATOM 833 N N . MET A 1 104 ? 2.351 -2.383 29.561 1.00 83.56 104 MET A N 1
ATOM 834 C CA . MET A 1 104 ? 3.506 -1.541 29.223 1.00 83.56 104 MET A CA 1
ATOM 835 C C . MET A 1 104 ? 4.781 -1.961 29.972 1.00 83.56 104 MET A C 1
ATOM 837 O O . MET A 1 104 ? 5.890 -1.663 29.535 1.00 83.56 104 MET A O 1
ATOM 841 N N . PHE A 1 105 ? 4.623 -2.659 31.105 1.00 84.75 105 PHE A N 1
ATOM 842 C CA . PHE A 1 105 ? 5.708 -3.163 31.947 1.00 84.75 105 PHE A CA 1
ATOM 843 C C . PHE A 1 105 ? 6.219 -4.549 31.518 1.00 84.75 105 PHE A C 1
ATOM 845 O O . PHE A 1 105 ? 7.055 -5.127 32.215 1.00 84.75 105 PHE A O 1
ATOM 852 N N . TYR A 1 106 ? 5.721 -5.119 30.415 1.00 88.19 106 TYR A N 1
ATOM 853 C CA . TYR A 1 106 ? 6.120 -6.455 29.987 1.00 88.19 106 TYR A CA 1
ATOM 854 C C . TYR A 1 106 ? 7.561 -6.484 29.467 1.00 88.19 106 TYR A C 1
ATOM 856 O O . TYR A 1 106 ? 7.882 -5.925 28.422 1.00 88.19 106 TYR A O 1
ATOM 864 N N . LEU A 1 107 ? 8.421 -7.194 30.196 1.00 85.38 107 LEU A N 1
ATOM 865 C CA . LEU A 1 107 ? 9.819 -7.423 29.849 1.00 85.38 107 LEU A CA 1
ATOM 866 C C . LEU A 1 107 ? 10.181 -8.868 30.173 1.00 85.38 107 LEU A C 1
ATOM 868 O O . LEU A 1 107 ? 10.174 -9.264 31.340 1.00 85.38 107 LEU A O 1
ATOM 872 N N . LYS A 1 108 ? 10.491 -9.679 29.160 1.00 82.44 108 LYS A N 1
ATOM 873 C CA . LYS A 1 108 ? 10.907 -11.076 29.354 1.00 82.44 108 LYS A CA 1
ATOM 874 C C . LYS A 1 108 ? 12.273 -11.112 30.050 1.00 82.44 108 LYS A C 1
ATOM 876 O O . LYS A 1 108 ? 13.207 -10.454 29.597 1.00 82.44 108 LYS A O 1
ATOM 881 N N . ASN A 1 109 ? 12.375 -11.869 31.147 1.00 81.12 109 ASN A N 1
ATOM 882 C CA . ASN A 1 109 ? 13.605 -12.065 31.930 1.00 81.12 109 ASN A CA 1
ATOM 883 C C . ASN A 1 109 ? 14.358 -10.754 32.235 1.00 81.12 109 ASN A C 1
ATOM 885 O O . ASN A 1 109 ? 15.454 -10.525 31.730 1.00 81.12 109 ASN A O 1
ATOM 889 N N . TYR A 1 110 ? 13.755 -9.868 33.033 1.00 84.81 110 TYR A N 1
ATOM 890 C CA . TYR A 1 110 ? 14.365 -8.580 33.373 1.00 84.81 110 TYR A CA 1
ATOM 891 C C . TYR A 1 110 ? 15.186 -8.624 34.674 1.00 84.81 110 TYR A C 1
ATOM 893 O O . TYR A 1 110 ? 14.931 -9.427 35.573 1.00 84.81 110 TYR A O 1
ATOM 901 N N . GLN A 1 111 ? 16.138 -7.698 34.794 1.00 82.69 111 GLN A N 1
ATOM 902 C CA . GLN A 1 111 ? 16.879 -7.380 36.013 1.00 82.69 111 GLN A CA 1
ATOM 903 C C . GLN A 1 111 ? 16.960 -5.861 36.188 1.00 82.69 111 GLN A C 1
ATOM 905 O O . GLN A 1 111 ? 17.191 -5.131 35.225 1.00 82.69 111 GLN A O 1
ATOM 910 N N . ILE A 1 112 ? 16.796 -5.391 37.424 1.00 77.12 112 ILE A N 1
ATOM 911 C CA . ILE A 1 112 ? 16.992 -3.982 37.783 1.00 77.12 112 ILE A CA 1
ATOM 912 C C . ILE A 1 112 ? 18.378 -3.857 38.415 1.00 77.12 112 ILE A C 1
ATOM 914 O O . ILE A 1 112 ? 18.656 -4.499 39.428 1.00 77.12 112 ILE A O 1
ATOM 918 N N . VAL A 1 113 ? 19.250 -3.055 37.806 1.00 80.81 113 VAL A N 1
ATOM 919 C CA . VAL A 1 113 ? 20.605 -2.781 38.303 1.00 80.81 113 VAL A CA 1
ATOM 920 C C . VAL A 1 113 ? 20.730 -1.275 38.512 1.00 80.81 113 VAL A C 1
ATOM 922 O O . VAL A 1 113 ? 20.896 -0.523 37.557 1.00 80.81 113 VAL A O 1
ATOM 925 N N . GLY A 1 114 ? 20.620 -0.826 39.765 1.00 79.19 114 GLY A N 1
ATOM 926 C CA . GLY A 1 114 ? 20.518 0.604 40.076 1.00 79.19 114 GLY A CA 1
ATOM 927 C C . GLY A 1 114 ? 19.221 1.199 39.518 1.00 79.19 114 GLY A C 1
ATOM 928 O O . GLY A 1 114 ? 18.148 0.650 39.755 1.00 79.19 114 GLY A O 1
ATOM 929 N N . ASP A 1 115 ? 19.334 2.286 38.755 1.00 74.44 115 ASP A N 1
ATOM 930 C CA . ASP A 1 115 ? 18.221 2.926 38.037 1.00 74.44 115 ASP A CA 1
ATOM 931 C C . ASP A 1 115 ? 18.189 2.525 36.544 1.00 74.44 115 ASP A C 1
ATOM 933 O O . ASP A 1 115 ? 17.724 3.278 35.694 1.00 74.44 115 ASP A O 1
ATOM 937 N N . GLU A 1 116 ? 18.698 1.340 36.194 1.00 76.62 116 GLU A N 1
ATOM 938 C CA . GLU A 1 116 ? 18.621 0.798 34.835 1.00 76.62 116 GLU A CA 1
ATOM 939 C C . GLU A 1 116 ? 17.919 -0.562 34.791 1.00 76.62 116 GLU A C 1
ATOM 941 O O . GLU A 1 116 ? 18.074 -1.410 35.674 1.00 76.62 116 GLU A O 1
ATOM 946 N N . ILE A 1 117 ? 17.172 -0.781 33.709 1.00 80.88 117 ILE A N 1
ATOM 947 C CA . ILE A 1 117 ? 16.523 -2.051 33.391 1.00 80.88 117 ILE A CA 1
ATOM 948 C C . ILE A 1 117 ? 17.367 -2.778 32.346 1.00 80.88 117 ILE A C 1
ATOM 950 O O . ILE A 1 117 ? 17.695 -2.221 31.298 1.00 80.88 117 ILE A O 1
ATOM 954 N N . LYS A 1 118 ? 17.676 -4.047 32.611 1.00 82.88 118 LYS A N 1
ATOM 955 C CA . LYS A 1 118 ? 18.213 -4.992 31.628 1.00 82.88 118 LYS A CA 1
ATOM 956 C C . LYS A 1 118 ? 17.148 -6.037 31.337 1.00 82.88 118 LYS A C 1
ATOM 958 O O . LYS A 1 118 ? 16.560 -6.569 32.271 1.00 82.88 118 LYS A O 1
ATOM 963 N N . SER A 1 119 ? 16.889 -6.327 30.069 1.00 82.25 119 SER A N 1
ATOM 964 C CA . SER A 1 119 ? 15.968 -7.386 29.650 1.00 82.25 119 SER A CA 1
ATOM 965 C C . SER A 1 119 ? 16.473 -8.005 28.356 1.00 82.25 119 SER A C 1
ATOM 967 O O . SER A 1 119 ? 16.974 -7.292 27.487 1.00 82.25 119 SER A O 1
ATOM 969 N N . ASP A 1 120 ? 16.314 -9.323 28.246 1.00 80.38 120 ASP A N 1
ATOM 970 C CA . ASP A 1 120 ? 16.660 -10.102 27.051 1.00 80.38 120 ASP A CA 1
ATOM 971 C C . ASP A 1 120 ? 15.531 -10.087 26.001 1.00 80.38 120 ASP A C 1
ATOM 973 O O . ASP A 1 120 ? 15.543 -10.869 25.051 1.00 80.38 120 ASP A O 1
ATOM 977 N N . PHE A 1 121 ? 14.510 -9.247 26.194 1.00 82.94 121 PHE A N 1
ATOM 978 C CA . PHE A 1 121 ? 13.339 -9.171 25.330 1.00 82.94 121 PHE A CA 1
ATOM 979 C C . PHE A 1 121 ? 13.552 -8.181 24.188 1.00 82.94 121 PHE A C 1
ATOM 981 O O . PHE A 1 121 ? 13.886 -7.020 24.419 1.00 82.94 121 PHE A O 1
ATOM 988 N N . SER A 1 122 ? 13.332 -8.618 22.949 1.00 80.31 122 SER A N 1
ATOM 989 C CA . SER A 1 122 ? 13.524 -7.751 21.785 1.00 80.31 122 SER A CA 1
ATOM 990 C C . SER A 1 122 ? 12.269 -6.942 21.438 1.00 80.31 122 SER A C 1
ATOM 992 O O . SER A 1 122 ? 11.135 -7.395 21.602 1.00 80.31 122 SER A O 1
ATOM 994 N N . VAL A 1 123 ? 12.466 -5.751 20.863 1.00 77.19 123 VAL A N 1
ATOM 995 C CA . VAL A 1 123 ? 11.368 -4.902 20.360 1.00 77.19 123 VAL A CA 1
ATOM 996 C C . VAL A 1 123 ? 10.549 -5.628 19.290 1.00 77.19 123 VAL A C 1
ATOM 998 O O . VAL A 1 123 ? 9.331 -5.513 19.272 1.00 77.19 123 VAL A O 1
ATOM 1001 N N . ASN A 1 124 ? 11.184 -6.421 18.423 1.00 78.12 124 ASN A N 1
ATOM 1002 C CA . ASN A 1 124 ? 10.467 -7.182 17.396 1.00 78.12 124 ASN A CA 1
ATOM 1003 C C . ASN A 1 124 ? 9.528 -8.233 18.005 1.00 78.12 124 ASN A C 1
ATOM 1005 O O . ASN A 1 124 ? 8.419 -8.410 17.511 1.00 78.12 124 ASN A O 1
ATOM 1009 N N . GLU A 1 125 ? 9.937 -8.901 19.087 1.00 84.56 125 GLU A N 1
ATOM 1010 C CA . GLU A 1 125 ? 9.057 -9.830 19.804 1.00 84.56 125 GLU A CA 1
ATOM 1011 C C . GLU A 1 125 ? 7.888 -9.102 20.479 1.00 84.56 125 GLU A C 1
ATOM 1013 O O . GLU A 1 125 ? 6.774 -9.627 20.484 1.00 84.56 125 GLU A O 1
ATOM 1018 N N . LEU A 1 126 ? 8.107 -7.894 21.015 1.00 86.00 126 LEU A N 1
ATOM 1019 C CA . LEU A 1 126 ? 7.025 -7.057 21.543 1.00 86.00 126 LEU A CA 1
ATOM 1020 C C . LEU A 1 126 ? 6.037 -6.669 20.441 1.00 86.00 126 LEU A C 1
ATOM 1022 O O . LEU A 1 126 ? 4.834 -6.828 20.617 1.00 86.00 126 LEU A O 1
ATOM 1026 N N . LEU A 1 127 ? 6.534 -6.190 19.300 1.00 78.81 127 LEU A N 1
ATOM 1027 C CA . LEU A 1 127 ? 5.694 -5.808 18.165 1.00 78.81 127 LEU A CA 1
ATOM 1028 C C . LEU A 1 127 ? 4.908 -7.006 17.626 1.00 78.81 127 LEU A C 1
ATOM 1030 O O . LEU A 1 127 ? 3.729 -6.865 17.314 1.00 78.81 127 LEU A O 1
ATOM 1034 N N . GLN A 1 128 ? 5.520 -8.192 17.560 1.00 81.44 128 GLN A N 1
ATOM 1035 C CA . GLN A 1 128 ? 4.812 -9.415 17.185 1.00 81.44 128 GLN A CA 1
ATOM 1036 C C . GLN A 1 128 ? 3.698 -9.732 18.187 1.00 81.44 128 GLN A C 1
ATOM 1038 O O . GLN A 1 128 ? 2.566 -9.965 17.784 1.00 81.44 128 GLN A O 1
ATOM 1043 N N . LEU A 1 129 ? 3.989 -9.657 19.488 1.00 86.19 129 LEU A N 1
ATOM 1044 C CA . LEU A 1 129 ? 2.995 -9.880 20.535 1.00 86.19 129 LEU A CA 1
ATOM 1045 C C . LEU A 1 129 ? 1.835 -8.877 20.448 1.00 86.19 129 LEU A C 1
ATOM 1047 O O . LEU A 1 129 ? 0.674 -9.258 20.543 1.00 86.19 129 LEU A O 1
ATOM 1051 N N . MET A 1 130 ? 2.135 -7.596 20.248 1.00 82.56 130 MET A N 1
ATOM 1052 C CA . MET A 1 130 ? 1.124 -6.555 20.074 1.00 82.56 130 MET A CA 1
ATOM 1053 C C . MET A 1 130 ? 0.265 -6.801 18.829 1.00 82.56 130 MET A C 1
ATOM 1055 O O . MET A 1 130 ? -0.934 -6.543 18.869 1.00 82.56 130 MET A O 1
ATOM 1059 N N . ASN A 1 131 ? 0.848 -7.327 17.751 1.00 74.06 131 ASN A N 1
ATOM 1060 C CA . ASN A 1 131 ? 0.108 -7.699 16.547 1.00 74.06 131 ASN A CA 1
ATOM 1061 C C . ASN A 1 131 ? -0.779 -8.931 16.763 1.00 74.06 131 ASN A C 1
ATOM 1063 O O . ASN A 1 131 ? -1.940 -8.922 16.354 1.00 74.06 131 ASN A O 1
ATOM 1067 N N . ASP A 1 132 ? -0.271 -9.961 17.441 1.00 80.88 132 ASP A N 1
ATOM 1068 C CA . ASP A 1 132 ? -1.025 -11.186 17.727 1.00 80.88 132 ASP A CA 1
ATOM 1069 C C . ASP A 1 132 ? -2.278 -10.891 18.575 1.00 80.88 132 ASP A C 1
ATOM 1071 O O . ASP A 1 132 ? -3.315 -11.529 18.393 1.00 80.88 132 ASP A O 1
ATOM 1075 N N . TYR A 1 133 ? -2.209 -9.885 19.457 1.00 82.25 133 TYR A N 1
ATOM 1076 C CA . TYR A 1 133 ? -3.293 -9.452 20.348 1.00 82.25 133 TYR A CA 1
ATOM 1077 C C . TYR A 1 133 ? -3.732 -8.005 20.077 1.00 82.25 133 TYR A C 1
ATOM 1079 O O . TYR A 1 133 ? -3.877 -7.209 21.004 1.00 82.25 133 TYR A O 1
ATOM 1087 N N . CYS A 1 134 ? -3.948 -7.664 18.804 1.00 71.25 134 CYS A N 1
ATOM 1088 C CA . CYS A 1 134 ? -4.256 -6.302 18.346 1.00 71.25 134 CYS A CA 1
ATOM 1089 C C . CYS A 1 134 ? -5.444 -5.615 19.052 1.00 71.25 134 CYS A C 1
ATOM 1091 O O . CYS A 1 134 ? -5.439 -4.399 19.200 1.00 71.25 134 CYS A O 1
ATOM 1093 N N . GLN A 1 135 ? -6.421 -6.387 19.535 1.00 71.25 135 GLN A N 1
ATOM 1094 C CA . GLN A 1 135 ? -7.594 -5.916 20.277 1.00 71.25 135 GLN A CA 1
ATOM 1095 C C . GLN A 1 135 ? -7.285 -5.447 21.712 1.00 71.25 135 GLN A C 1
ATOM 1097 O O . GLN A 1 135 ? -8.161 -4.912 22.396 1.00 71.25 135 GLN A O 1
ATOM 1102 N N . VAL A 1 136 ? -6.068 -5.685 22.207 1.00 83.62 136 VAL A N 1
ATOM 1103 C CA . VAL A 1 136 ? -5.626 -5.275 23.541 1.00 83.62 136 VAL A CA 1
ATOM 1104 C C . VAL A 1 136 ? -4.766 -4.021 23.426 1.00 83.62 136 VAL A C 1
ATOM 1106 O O . VAL A 1 136 ? -3.751 -4.008 22.732 1.00 83.62 136 VAL A O 1
ATOM 1109 N N . ASP A 1 137 ? -5.135 -2.975 24.163 1.00 81.56 137 ASP A N 1
ATOM 1110 C CA . ASP A 1 137 ? -4.276 -1.808 24.364 1.00 81.56 137 ASP A CA 1
ATOM 1111 C C . ASP A 1 137 ? -3.277 -2.090 25.495 1.00 81.56 137 ASP A C 1
ATOM 1113 O O . ASP A 1 137 ? -3.663 -2.328 26.648 1.00 81.56 137 ASP A O 1
ATOM 1117 N N . PHE A 1 138 ? -1.986 -2.044 25.150 1.00 85.38 138 PHE A N 1
ATOM 1118 C CA . PHE A 1 138 ? -0.873 -2.344 26.051 1.00 85.38 138 PHE A CA 1
ATOM 1119 C C . PHE A 1 138 ? -0.534 -1.169 26.985 1.00 85.38 138 PHE A C 1
ATOM 1121 O O . PHE A 1 138 ? 0.273 -1.314 27.900 1.00 85.38 138 PHE A O 1
ATOM 1128 N N . GLY A 1 139 ? -1.167 -0.009 26.802 1.00 78.94 139 GLY A N 1
ATOM 1129 C CA . GLY A 1 139 ? -1.071 1.140 27.697 1.00 78.94 139 GLY A CA 1
ATOM 1130 C C . GLY A 1 139 ? 0.111 2.069 27.443 1.00 78.94 139 GLY A C 1
ATOM 1131 O O . GLY A 1 139 ? 0.387 2.922 28.291 1.00 78.94 139 GLY A O 1
ATOM 1132 N N . TYR A 1 140 ? 0.804 1.930 26.312 1.00 79.25 140 TYR A N 1
ATOM 1133 C CA . TYR A 1 140 ? 1.871 2.854 25.928 1.00 79.25 140 TYR A CA 1
ATOM 1134 C C . TYR A 1 140 ? 1.305 4.254 25.607 1.00 79.25 140 TYR A C 1
ATOM 1136 O O . TYR A 1 140 ? 0.170 4.362 25.136 1.00 79.25 140 TYR A O 1
ATOM 1144 N N . PRO A 1 141 ? 2.059 5.339 25.876 1.00 70.06 141 PRO A N 1
ATOM 1145 C CA . PRO A 1 141 ? 1.625 6.698 25.549 1.00 70.06 141 PRO A CA 1
ATOM 1146 C C . PRO A 1 141 ? 1.408 6.865 24.042 1.00 70.06 141 PRO A C 1
ATOM 1148 O O . PRO A 1 141 ? 2.094 6.237 23.240 1.00 70.06 141 PRO A O 1
ATOM 1151 N N . ASN A 1 142 ? 0.473 7.732 23.653 1.00 64.06 142 ASN A N 1
ATOM 1152 C CA . ASN A 1 142 ? 0.096 7.900 22.246 1.00 64.06 142 ASN A CA 1
ATOM 1153 C C . ASN A 1 142 ? 1.034 8.830 21.471 1.00 64.06 142 ASN A C 1
ATOM 1155 O O . ASN A 1 142 ? 1.022 8.835 20.242 1.00 64.06 142 ASN A O 1
ATOM 1159 N N . ASN A 1 143 ? 1.793 9.673 22.170 1.00 62.59 143 ASN A N 1
ATOM 1160 C CA . ASN A 1 143 ? 2.731 10.612 21.569 1.00 62.59 143 ASN A CA 1
ATOM 1161 C C . ASN A 1 143 ? 3.812 11.046 22.567 1.00 62.59 143 ASN A C 1
ATOM 1163 O O . ASN A 1 143 ? 3.737 10.773 23.769 1.00 62.59 143 ASN A O 1
ATOM 1167 N N . GLU A 1 144 ? 4.806 11.758 22.037 1.00 61.53 144 GLU A N 1
ATOM 1168 C CA . GLU A 1 144 ? 5.934 12.278 22.804 1.00 61.53 144 GLU A CA 1
ATOM 1169 C C . GLU A 1 144 ? 5.497 13.271 23.892 1.00 61.53 144 GLU A C 1
ATOM 1171 O O . GLU A 1 144 ? 6.045 13.247 24.986 1.00 61.53 144 GLU A O 1
ATOM 1176 N N . THR A 1 145 ? 4.478 14.101 23.652 1.00 67.19 145 THR A N 1
ATOM 1177 C CA . THR A 1 145 ? 3.984 15.075 24.641 1.00 67.19 145 THR A CA 1
ATOM 1178 C C . THR A 1 145 ? 3.351 14.393 25.856 1.00 67.19 145 THR A C 1
ATOM 1180 O O . THR A 1 145 ? 3.650 14.745 26.996 1.00 67.19 145 THR A O 1
ATOM 1183 N N . GLU A 1 146 ? 2.506 13.384 25.635 1.00 67.62 146 GLU A N 1
ATOM 1184 C CA . GLU A 1 146 ? 1.921 12.556 26.692 1.00 67.62 146 GLU A CA 1
ATOM 1185 C C . GLU A 1 146 ? 3.025 11.820 27.454 1.00 67.62 146 GLU A C 1
ATOM 1187 O O . GLU A 1 146 ? 3.000 11.749 28.679 1.00 67.62 146 GLU A O 1
ATOM 1192 N N . TYR A 1 147 ? 4.046 11.342 26.746 1.00 66.00 147 TYR A N 1
ATOM 1193 C CA . TYR A 1 147 ? 5.230 10.753 27.355 1.00 66.00 147 TYR A CA 1
ATOM 1194 C C . TYR A 1 147 ? 6.028 11.743 28.221 1.00 66.00 147 TYR A C 1
ATOM 1196 O O . TYR A 1 147 ? 6.308 11.427 29.376 1.00 66.00 147 TYR A O 1
ATOM 1204 N N . GLN A 1 148 ? 6.350 12.939 27.722 1.00 66.44 148 GLN A N 1
ATOM 1205 C CA . GLN A 1 148 ? 7.077 13.972 28.470 1.00 66.44 148 GLN A CA 1
ATOM 1206 C C . GLN A 1 148 ? 6.294 14.400 29.716 1.00 66.44 148 GLN A C 1
ATOM 1208 O O . GLN A 1 148 ? 6.871 14.544 30.791 1.00 66.44 148 GLN A O 1
ATOM 1213 N N . HIS A 1 149 ? 4.969 14.516 29.608 1.00 70.00 149 HIS A N 1
ATOM 1214 C CA . HIS A 1 149 ? 4.091 14.763 30.749 1.00 70.00 149 HIS A CA 1
ATOM 1215 C C . HIS A 1 149 ? 4.133 13.611 31.771 1.00 70.00 149 HIS A C 1
ATOM 1217 O O . HIS A 1 149 ? 4.167 13.838 32.980 1.00 70.00 149 HIS A O 1
ATOM 1223 N N . LEU A 1 150 ? 4.148 12.361 31.300 1.00 66.62 150 LEU A N 1
ATOM 1224 C CA . LEU A 1 150 ? 4.235 11.177 32.158 1.00 66.62 150 LEU A CA 1
ATOM 1225 C C . LEU A 1 150 ? 5.604 11.012 32.829 1.00 66.62 150 LEU A C 1
ATOM 1227 O O . LEU A 1 150 ? 5.653 10.482 33.939 1.00 66.62 150 LEU A O 1
ATOM 1231 N N . LEU A 1 151 ? 6.687 11.472 32.198 1.00 64.81 151 LEU A N 1
ATOM 1232 C CA . LEU A 1 151 ? 8.004 11.561 32.827 1.00 64.81 151 LEU A CA 1
ATOM 1233 C C . LEU A 1 151 ? 8.106 12.714 33.828 1.00 64.81 151 LEU A C 1
ATOM 1235 O O . LEU A 1 151 ? 8.625 12.522 34.923 1.00 64.81 151 LEU A O 1
ATOM 1239 N N . GLY A 1 152 ? 7.629 13.905 33.450 1.00 55.03 152 GLY A N 1
ATOM 1240 C CA . GLY A 1 152 ? 7.753 15.147 34.222 1.00 55.03 152 GLY A CA 1
ATOM 1241 C C . GLY A 1 152 ? 6.962 15.157 35.532 1.00 55.03 152 GLY A C 1
ATOM 1242 O O . GLY A 1 152 ? 7.212 15.986 36.402 1.00 55.03 152 GLY A O 1
ATOM 1243 N N . ALA A 1 153 ? 6.067 14.187 35.738 1.00 53.97 153 ALA A N 1
ATOM 1244 C CA . ALA A 1 153 ? 5.424 13.927 37.029 1.00 53.97 153 ALA A CA 1
ATOM 1245 C C . ALA A 1 153 ? 6.404 13.444 38.133 1.00 53.97 153 ALA A C 1
ATOM 1247 O O . ALA A 1 153 ? 5.987 13.210 39.271 1.00 53.97 153 ALA A O 1
ATOM 1248 N N . SER A 1 154 ? 7.699 13.296 37.817 1.00 53.44 154 SER A N 1
ATOM 1249 C CA . SER A 1 154 ? 8.755 12.796 38.707 1.00 53.44 154 SER A CA 1
ATOM 1250 C C . SER A 1 154 ? 9.115 13.708 39.878 1.00 53.44 154 SER A C 1
ATOM 1252 O O . SER A 1 154 ? 9.764 13.239 40.810 1.00 53.44 154 SER A O 1
ATOM 1254 N N . GLU A 1 155 ? 8.743 14.992 39.859 1.00 45.75 155 GLU A N 1
ATOM 1255 C CA . GLU A 1 155 ? 9.228 15.940 40.877 1.00 45.75 155 GLU A CA 1
ATOM 1256 C C . GLU A 1 155 ? 8.668 15.673 42.283 1.00 45.75 155 GLU A C 1
ATOM 1258 O O . GLU A 1 155 ? 9.258 16.115 43.262 1.00 45.75 155 GLU A O 1
ATOM 1263 N N . ASN A 1 156 ? 7.585 14.897 42.411 1.00 55.31 156 ASN A N 1
ATOM 1264 C CA . ASN A 1 156 ? 7.007 14.523 43.704 1.00 55.31 156 ASN A CA 1
ATOM 1265 C C . ASN A 1 156 ? 6.227 13.198 43.627 1.00 55.31 156 ASN A C 1
ATOM 1267 O O . ASN A 1 156 ? 5.002 13.255 43.675 1.00 55.31 156 ASN A O 1
ATOM 1271 N N . SER A 1 157 ? 6.817 11.998 43.507 1.00 49.19 157 SER A N 1
ATOM 1272 C CA . SER A 1 157 ? 5.998 10.791 43.774 1.00 49.19 157 SER A CA 1
ATOM 1273 C C . SER A 1 157 ? 6.699 9.430 43.803 1.00 49.19 157 SER A C 1
ATOM 1275 O O . SER A 1 157 ? 7.480 9.079 42.930 1.00 49.19 157 SER A O 1
ATOM 1277 N N . ASN A 1 158 ? 6.284 8.650 44.809 1.00 62.47 158 ASN A N 1
ATOM 1278 C CA . ASN A 1 158 ? 5.789 7.266 44.760 1.00 62.47 158 ASN A CA 1
ATOM 1279 C C . ASN A 1 158 ? 6.475 6.279 43.784 1.00 62.47 158 ASN A C 1
ATOM 1281 O O . ASN A 1 158 ? 6.475 6.485 42.575 1.00 62.47 158 ASN A O 1
ATOM 1285 N N . GLU A 1 159 ? 6.919 5.129 44.307 1.00 63.34 159 GLU A N 1
ATOM 1286 C CA . GLU A 1 159 ? 7.610 4.026 43.602 1.00 63.34 159 GLU A CA 1
ATOM 1287 C C . GLU A 1 159 ? 6.983 3.642 42.239 1.00 63.34 159 GLU A C 1
ATOM 1289 O O . GLU A 1 159 ? 7.693 3.333 41.284 1.00 63.34 159 GLU A O 1
ATOM 1294 N N . TYR A 1 160 ? 5.657 3.768 42.098 1.00 62.75 160 TYR A N 1
ATOM 1295 C CA . TYR A 1 160 ? 4.922 3.605 40.834 1.00 62.75 160 TYR A CA 1
ATOM 1296 C C . TYR A 1 160 ? 5.414 4.512 39.690 1.00 62.75 160 TYR A C 1
ATOM 1298 O O . TYR A 1 160 ? 5.641 4.045 38.573 1.00 62.75 160 TYR A O 1
ATOM 1306 N N . PHE A 1 161 ? 5.579 5.813 39.944 1.00 67.06 161 PHE A N 1
ATOM 1307 C CA . PHE A 1 161 ? 6.014 6.767 38.919 1.00 67.06 161 PHE A CA 1
ATOM 1308 C C . PHE A 1 161 ? 7.488 6.564 38.571 1.00 67.06 161 PHE A C 1
ATOM 1310 O O . PHE A 1 161 ? 7.857 6.671 37.399 1.00 67.06 161 PHE A O 1
ATOM 1317 N N . LYS A 1 162 ? 8.304 6.166 39.559 1.00 70.94 162 LYS A N 1
ATOM 1318 C CA . LYS A 1 162 ? 9.696 5.766 39.340 1.00 70.94 162 LYS A CA 1
ATOM 1319 C C . LYS A 1 162 ? 9.786 4.564 38.392 1.00 70.94 162 LYS A C 1
ATOM 1321 O O . LYS A 1 162 ? 10.451 4.656 37.364 1.00 70.94 162 LYS A O 1
ATOM 1326 N N . GLN A 1 163 ? 9.073 3.471 38.676 1.00 68.81 163 GLN A N 1
ATOM 1327 C CA . GLN A 1 163 ? 9.086 2.266 37.831 1.00 68.81 163 GLN A CA 1
ATOM 1328 C C . GLN A 1 163 ? 8.566 2.537 36.414 1.00 68.81 163 GLN A C 1
ATOM 1330 O O . GLN A 1 163 ? 9.150 2.064 35.439 1.00 68.81 163 GLN A O 1
ATOM 1335 N N . ARG A 1 164 ? 7.510 3.346 36.279 1.00 74.31 164 ARG A N 1
ATOM 1336 C CA . ARG A 1 164 ? 6.972 3.746 34.972 1.00 74.31 164 ARG A CA 1
ATOM 1337 C C . ARG A 1 164 ? 7.971 4.563 34.154 1.00 74.31 164 ARG A C 1
ATOM 1339 O O . ARG A 1 164 ? 8.143 4.287 32.971 1.00 74.31 164 ARG A O 1
ATOM 1346 N N . SER A 1 165 ? 8.647 5.526 34.779 1.00 73.12 165 SER A N 1
ATOM 1347 C CA . SER A 1 165 ? 9.688 6.334 34.133 1.00 73.12 165 SER A CA 1
ATOM 1348 C C . SER A 1 165 ? 10.854 5.469 33.645 1.00 73.12 165 SER A C 1
ATOM 1350 O O . SER A 1 165 ? 11.259 5.573 32.488 1.00 73.12 165 SER A O 1
ATOM 1352 N N . LEU A 1 166 ? 11.324 4.535 34.479 1.00 76.12 166 LEU A N 1
ATOM 1353 C CA . LEU A 1 166 ? 12.389 3.596 34.116 1.00 76.12 166 LEU A CA 1
ATOM 1354 C C . LEU A 1 166 ? 12.026 2.742 32.897 1.00 76.12 166 LEU A C 1
ATOM 1356 O O . LEU A 1 166 ? 12.840 2.606 31.986 1.00 76.12 166 LEU A O 1
ATOM 1360 N N . VAL A 1 167 ? 10.807 2.196 32.854 1.00 77.38 167 VAL A N 1
ATOM 1361 C CA . VAL A 1 167 ? 10.338 1.390 31.716 1.00 77.38 167 VAL A CA 1
ATOM 1362 C C . VAL A 1 167 ? 10.220 2.221 30.449 1.00 77.38 167 VAL A C 1
ATOM 1364 O O . VAL A 1 167 ? 10.690 1.792 29.398 1.00 77.38 167 VAL A O 1
ATOM 1367 N N . LEU A 1 168 ? 9.632 3.416 30.530 1.00 76.19 168 LEU A N 1
ATOM 1368 C CA . LEU A 1 168 ? 9.519 4.282 29.360 1.00 76.19 168 LEU A CA 1
ATOM 1369 C C . LEU A 1 168 ? 10.907 4.677 28.830 1.00 76.19 168 LEU A C 1
ATOM 1371 O O . LEU A 1 168 ? 11.134 4.601 27.627 1.00 76.19 168 LEU A O 1
ATOM 1375 N N . ASN A 1 169 ? 11.855 4.995 29.716 1.00 75.69 169 ASN A N 1
ATOM 1376 C CA . ASN A 1 169 ? 13.242 5.282 29.342 1.00 75.69 169 ASN A CA 1
ATOM 1377 C C . ASN A 1 169 ? 13.972 4.065 28.757 1.00 75.69 169 ASN A C 1
ATOM 1379 O O . ASN A 1 169 ? 14.765 4.229 27.835 1.00 75.69 169 ASN A O 1
ATOM 1383 N N . TYR A 1 170 ? 13.710 2.850 29.250 1.00 79.00 170 TYR A N 1
ATOM 1384 C CA . TYR A 1 170 ? 14.267 1.620 28.678 1.00 79.00 170 TYR A CA 1
ATOM 1385 C C . TYR A 1 170 ? 13.862 1.454 27.206 1.00 79.00 170 TYR A C 1
ATOM 1387 O O . TYR A 1 170 ? 14.718 1.209 26.359 1.00 79.00 170 TYR A O 1
ATOM 1395 N N . TRP A 1 171 ? 12.583 1.671 26.887 1.00 73.81 171 TRP A N 1
ATOM 1396 C CA . TRP A 1 171 ? 12.070 1.568 25.517 1.00 73.81 171 TRP A CA 1
ATOM 1397 C C . TRP A 1 171 ? 12.541 2.686 24.577 1.00 73.81 171 TRP A C 1
ATOM 1399 O O . TRP A 1 171 ? 12.410 2.560 23.362 1.00 73.81 171 TRP A O 1
ATOM 1409 N N . LEU A 1 172 ? 13.099 3.764 25.128 1.00 67.44 172 LEU A N 1
ATOM 1410 C CA . LEU A 1 172 ? 13.526 4.955 24.395 1.00 67.44 172 LEU A CA 1
ATOM 1411 C C . LEU A 1 172 ? 14.972 4.972 23.947 1.00 67.44 172 LEU A C 1
ATOM 1413 O O . LEU A 1 172 ? 15.366 5.889 23.233 1.00 67.44 172 LEU A O 1
ATOM 1417 N N . LYS A 1 173 ? 15.771 3.983 24.341 1.00 64.94 173 LYS A N 1
ATOM 1418 C CA . LYS A 1 173 ? 17.199 3.975 24.018 1.00 64.94 173 LYS A CA 1
ATOM 1419 C C . LYS A 1 173 ? 17.510 3.741 22.515 1.00 64.94 173 LYS A C 1
ATOM 1421 O O . LYS A 1 173 ? 18.676 3.550 22.213 1.00 64.94 173 LYS A O 1
ATOM 1426 N N . ASP A 1 174 ? 16.529 3.813 21.596 1.00 54.75 174 ASP A N 1
ATOM 1427 C CA . ASP A 1 174 ? 16.667 3.713 20.123 1.00 54.75 174 ASP A CA 1
ATOM 1428 C C . ASP A 1 174 ? 15.410 4.235 19.361 1.00 54.75 174 ASP A C 1
ATOM 1430 O O . ASP A 1 174 ? 14.353 4.440 19.963 1.00 54.75 174 ASP A O 1
ATOM 1434 N N . ASP A 1 175 ? 15.467 4.310 18.015 1.00 58.03 175 ASP A N 1
ATOM 1435 C CA . ASP A 1 175 ? 14.343 4.554 17.060 1.00 58.03 175 ASP A CA 1
ATOM 1436 C C . ASP A 1 175 ? 13.124 3.603 17.226 1.00 58.03 175 ASP A C 1
ATOM 1438 O O . ASP A 1 175 ? 12.086 3.724 16.566 1.00 58.03 175 ASP A O 1
ATOM 1442 N N . HIS A 1 176 ? 13.233 2.625 18.120 1.00 63.12 176 HIS A N 1
ATOM 1443 C CA . HIS A 1 176 ? 12.216 1.641 18.464 1.00 63.12 176 HIS A CA 1
ATOM 1444 C C . HIS A 1 176 ? 10.994 2.222 19.184 1.00 63.12 176 HIS A C 1
ATOM 1446 O O . HIS A 1 176 ? 9.893 1.690 19.033 1.00 63.12 176 HIS A O 1
ATOM 1452 N N . TYR A 1 177 ? 11.153 3.319 19.924 1.00 65.06 177 TYR A N 1
ATOM 1453 C CA . TYR A 1 177 ? 10.050 3.962 20.642 1.00 65.06 177 TYR A CA 1
ATOM 1454 C C . TYR A 1 177 ? 8.925 4.416 19.709 1.00 65.06 177 TYR A C 1
ATOM 1456 O O . TYR A 1 177 ? 7.753 4.139 19.969 1.00 65.06 177 TYR A O 1
ATOM 1464 N N . LEU A 1 178 ? 9.282 5.038 18.580 1.00 59.31 178 LEU A N 1
ATOM 1465 C CA . LEU A 1 178 ? 8.312 5.443 17.565 1.00 59.31 178 LEU A CA 1
ATOM 1466 C C . LEU A 1 178 ? 7.535 4.231 17.052 1.00 59.31 178 LEU A C 1
ATOM 1468 O O . LEU A 1 178 ? 6.314 4.287 16.968 1.00 59.31 178 LEU A O 1
ATOM 1472 N N . ARG A 1 179 ? 8.212 3.106 16.791 1.00 61.94 179 ARG A N 1
ATOM 1473 C CA . ARG A 1 179 ? 7.566 1.863 16.339 1.00 61.94 179 ARG A CA 1
ATOM 1474 C C . ARG A 1 179 ? 6.585 1.299 17.365 1.00 61.94 179 ARG A C 1
ATOM 1476 O O . ARG A 1 179 ? 5.512 0.856 16.975 1.00 61.94 179 ARG A O 1
ATOM 1483 N N . ILE A 1 180 ? 6.923 1.333 18.655 1.00 67.44 180 ILE A N 1
ATOM 1484 C CA . ILE A 1 180 ? 6.045 0.853 19.735 1.00 67.44 180 ILE A CA 1
ATOM 1485 C C . ILE A 1 180 ? 4.825 1.763 19.886 1.00 67.44 180 ILE A C 1
ATOM 1487 O O . ILE A 1 180 ? 3.712 1.259 19.990 1.00 67.44 180 ILE A O 1
ATOM 1491 N N . ILE A 1 181 ? 5.001 3.088 19.854 1.00 62.22 181 ILE A N 1
ATOM 1492 C CA . ILE A 1 181 ? 3.875 4.032 19.909 1.00 62.22 181 ILE A CA 1
ATOM 1493 C C . ILE A 1 181 ? 2.995 3.904 18.681 1.00 62.22 181 ILE A C 1
ATOM 1495 O O . ILE A 1 181 ? 1.780 3.881 18.819 1.00 62.22 181 ILE A O 1
ATOM 1499 N N . LEU A 1 182 ? 3.584 3.786 17.495 1.00 57.66 182 LEU A N 1
ATOM 1500 C CA . LEU A 1 182 ? 2.835 3.574 16.266 1.00 57.66 182 LEU A CA 1
ATOM 1501 C C . LEU A 1 182 ? 2.065 2.265 16.335 1.00 57.66 182 LEU A C 1
ATOM 1503 O O . LEU A 1 182 ? 0.882 2.274 16.042 1.00 57.66 182 LEU A O 1
ATOM 1507 N N . GLN A 1 183 ? 2.673 1.174 16.804 1.00 59.28 183 GLN A N 1
ATOM 1508 C CA . GLN A 1 183 ? 1.970 -0.090 17.003 1.00 59.28 183 GLN A CA 1
ATOM 1509 C C . GLN A 1 183 ? 0.911 -0.004 18.111 1.00 59.28 183 GLN A C 1
ATOM 1511 O O . GLN A 1 183 ? -0.121 -0.647 17.988 1.00 59.28 183 GLN A O 1
ATOM 1516 N N . ASN A 1 184 ? 1.110 0.783 19.174 1.00 63.28 184 ASN A N 1
ATOM 1517 C CA . ASN A 1 184 ? 0.105 0.966 20.225 1.00 63.28 184 ASN A CA 1
ATOM 1518 C C . ASN A 1 184 ? -1.037 1.876 19.770 1.00 63.28 184 ASN A C 1
ATOM 1520 O O . ASN A 1 184 ? -2.174 1.623 20.128 1.00 63.28 184 ASN A O 1
ATOM 1524 N N . ALA A 1 185 ? -0.755 2.898 18.963 1.00 56.66 185 ALA A N 1
ATOM 1525 C CA . ALA A 1 185 ? -1.739 3.753 18.311 1.00 56.66 185 ALA A CA 1
ATOM 1526 C C . ALA A 1 185 ? -2.508 2.969 17.246 1.00 56.66 185 ALA A C 1
ATOM 1528 O O . ALA A 1 185 ? -3.730 3.071 17.180 1.00 56.66 185 ALA A O 1
ATOM 1529 N N . ILE A 1 186 ? -1.807 2.134 16.474 1.00 52.31 186 ILE A N 1
ATOM 1530 C CA . ILE A 1 186 ? -2.373 1.108 15.604 1.00 52.31 186 ILE A CA 1
ATOM 1531 C C . ILE A 1 186 ? -3.214 0.160 16.447 1.00 52.31 186 ILE A C 1
ATOM 1533 O O . ILE A 1 186 ? -4.329 -0.061 16.058 1.00 52.31 186 ILE A O 1
ATOM 1537 N N . ASN A 1 187 ? -2.802 -0.312 17.625 1.00 55.41 187 ASN A N 1
ATOM 1538 C CA . ASN A 1 187 ? -3.623 -1.201 18.458 1.00 55.41 187 ASN A CA 1
ATOM 1539 C C . ASN A 1 187 ? -4.842 -0.516 19.096 1.00 55.41 187 ASN A C 1
ATOM 1541 O O . ASN A 1 187 ? -5.929 -1.079 19.164 1.00 55.41 187 ASN A O 1
ATOM 1545 N N . HIS A 1 188 ? -4.671 0.736 19.505 1.00 52.25 188 HIS A N 1
ATOM 1546 C CA . HIS A 1 188 ? -5.725 1.622 19.979 1.00 52.25 188 HIS A CA 1
ATOM 1547 C C . HIS A 1 188 ? -6.766 1.901 18.897 1.00 52.25 188 HIS A C 1
ATOM 1549 O O . HIS A 1 188 ? -7.959 1.915 19.184 1.00 52.25 188 HIS A O 1
ATOM 1555 N N . SER A 1 189 ? -6.315 2.100 17.659 1.00 44.75 189 SER A N 1
ATOM 1556 C CA . SER A 1 189 ? -7.181 2.143 16.480 1.00 44.75 189 SER A CA 1
ATOM 1557 C C . SER A 1 189 ? -7.606 0.735 16.038 1.00 44.75 189 SER A C 1
ATOM 1559 O O . SER A 1 189 ? -8.687 0.578 15.470 1.00 44.75 189 SER A O 1
ATOM 1561 N N . ASN A 1 190 ? -6.856 -0.307 16.425 1.00 41.88 190 ASN A N 1
ATOM 1562 C CA . ASN A 1 190 ? -7.117 -1.722 16.189 1.00 41.88 190 ASN A CA 1
ATOM 1563 C C . ASN A 1 190 ? -8.112 -2.316 17.200 1.00 41.88 190 ASN A C 1
ATOM 1565 O O . ASN A 1 190 ? -8.088 -3.501 17.533 1.00 41.88 190 ASN A O 1
ATOM 1569 N N . SER A 1 191 ? -9.208 -1.600 17.370 1.00 43.84 191 SER A N 1
ATOM 1570 C CA . SER A 1 191 ? -10.488 -2.228 17.040 1.00 43.84 191 SER A CA 1
ATOM 1571 C C . SER A 1 191 ? -10.560 -2.806 15.589 1.00 43.84 191 SER A C 1
ATOM 1573 O O . SER A 1 191 ? -11.650 -3.002 15.076 1.00 43.84 191 SER A O 1
ATOM 1575 N N . SER A 1 192 ? -9.439 -3.097 14.898 1.00 40.22 192 SER A N 1
ATOM 1576 C CA . SER A 1 192 ? -9.273 -3.335 13.444 1.00 40.22 192 SER A CA 1
ATOM 1577 C C . SER A 1 192 ? -9.611 -4.748 13.004 1.00 40.22 192 SER A C 1
ATOM 1579 O O . SER A 1 192 ? -9.743 -5.059 11.822 1.00 40.22 192 SER A O 1
ATOM 1581 N N . VAL A 1 193 ? -9.903 -5.573 13.988 1.00 49.62 193 VAL A N 1
ATOM 1582 C CA . VAL A 1 193 ? -11.226 -6.144 14.147 1.00 49.62 193 VAL A CA 1
ATOM 1583 C C . VAL A 1 193 ? -12.417 -5.354 13.591 1.00 49.62 193 VAL A C 1
ATOM 1585 O O . VAL A 1 193 ? -13.306 -5.189 14.421 1.00 49.62 193 VAL A O 1
ATOM 1588 N N . LEU A 1 194 ? -12.501 -4.935 12.298 1.00 53.31 194 LEU A N 1
ATOM 1589 C CA . LEU A 1 194 ? -13.708 -4.306 11.704 1.00 53.31 194 LEU A CA 1
ATOM 1590 C C . LEU A 1 194 ? -14.918 -4.882 12.431 1.00 53.31 194 LEU A C 1
ATOM 1592 O O . LEU A 1 194 ? -15.050 -6.118 12.478 1.00 53.31 194 LEU A O 1
ATOM 1596 N N . SER A 1 195 ? -15.726 -4.041 13.077 1.00 61.66 195 SER A N 1
ATOM 1597 C CA . SER A 1 195 ? -16.793 -4.548 13.942 1.00 61.66 195 SER A CA 1
ATOM 1598 C C . SER A 1 195 ? -17.645 -5.563 13.168 1.00 61.66 195 SER A C 1
ATOM 1600 O O . SER A 1 195 ? -17.707 -5.532 11.935 1.00 61.66 195 SER A O 1
ATOM 1602 N N . GLN A 1 196 ? -18.296 -6.512 13.846 1.00 59.03 196 GLN A N 1
ATOM 1603 C CA . GLN A 1 196 ? -19.140 -7.485 13.137 1.00 59.03 196 GLN A CA 1
ATOM 1604 C C . GLN A 1 196 ? -20.169 -6.779 12.235 1.00 59.03 196 GLN A C 1
ATOM 1606 O O . GLN A 1 196 ? -20.434 -7.235 11.119 1.00 59.03 196 GLN A O 1
ATOM 1611 N N . GLN A 1 197 ? -20.674 -5.630 12.695 1.00 65.44 197 GLN A N 1
ATOM 1612 C CA . GLN A 1 197 ? -21.545 -4.751 11.931 1.00 65.44 197 GLN A CA 1
ATOM 1613 C C . GLN A 1 197 ? -20.834 -4.159 10.706 1.00 65.44 197 GLN A C 1
ATOM 1615 O O . GLN A 1 197 ? -21.341 -4.317 9.596 1.00 65.44 197 GLN A O 1
ATOM 1620 N N . ALA A 1 198 ? -19.636 -3.593 10.872 1.00 67.31 198 ALA A N 1
ATOM 1621 C CA . ALA A 1 198 ? -18.835 -3.062 9.770 1.00 67.31 198 ALA A CA 1
ATOM 1622 C C . ALA A 1 198 ? -18.486 -4.133 8.728 1.00 67.31 198 ALA A C 1
ATOM 1624 O O . ALA A 1 198 ? -18.668 -3.915 7.534 1.00 67.31 198 ALA A O 1
ATOM 1625 N N . ARG A 1 199 ? -18.092 -5.346 9.140 1.00 73.00 199 ARG A N 1
ATOM 1626 C CA . ARG A 1 199 ? -17.858 -6.467 8.207 1.00 73.00 199 ARG A CA 1
ATOM 1627 C C . ARG A 1 199 ? -19.119 -6.881 7.464 1.00 73.00 199 ARG A C 1
ATOM 1629 O O . ARG A 1 199 ? -19.049 -7.205 6.280 1.00 73.00 199 ARG A O 1
ATOM 1636 N N . SER A 1 200 ? -20.259 -6.909 8.151 1.00 76.44 200 SER A N 1
ATOM 1637 C CA . SER A 1 200 ? -21.552 -7.192 7.527 1.00 76.44 200 SER A CA 1
ATOM 1638 C C . SER A 1 200 ? -21.901 -6.120 6.492 1.00 76.44 200 SER A C 1
ATOM 1640 O O . SER A 1 200 ? -22.244 -6.460 5.363 1.00 76.44 200 SER A O 1
ATOM 1642 N N . ASN A 1 201 ? -21.771 -4.842 6.849 1.00 81.31 201 ASN A N 1
ATOM 1643 C CA . ASN A 1 201 ? -22.034 -3.718 5.957 1.00 81.31 201 ASN A CA 1
ATOM 1644 C C . ASN A 1 201 ? -21.074 -3.706 4.758 1.00 81.31 201 ASN A C 1
ATOM 1646 O O . ASN A 1 201 ? -21.545 -3.602 3.633 1.00 81.31 201 ASN A O 1
ATOM 1650 N N . TYR A 1 202 ? -19.774 -3.939 4.962 1.00 86.75 202 TYR A N 1
ATOM 1651 C CA . TYR A 1 202 ? -18.788 -4.098 3.885 1.00 86.75 202 TYR A CA 1
ATOM 1652 C C . TYR A 1 202 ? -19.203 -5.193 2.894 1.00 86.75 202 TYR A C 1
ATOM 1654 O O . TYR A 1 202 ? -19.270 -4.957 1.692 1.00 86.75 202 TYR A O 1
ATOM 1662 N N . LYS A 1 203 ? -19.532 -6.396 3.389 1.00 84.31 203 LYS A N 1
ATOM 1663 C CA . LYS A 1 203 ? -19.949 -7.518 2.530 1.00 84.31 203 LYS A CA 1
ATOM 1664 C C . LYS A 1 203 ? -21.239 -7.212 1.769 1.00 84.31 203 LYS A C 1
ATOM 1666 O O . LYS A 1 203 ? -21.326 -7.501 0.582 1.00 84.31 203 LYS A O 1
ATOM 1671 N N . LYS A 1 204 ? -22.230 -6.618 2.441 1.00 90.38 204 LYS A N 1
ATOM 1672 C CA . LYS A 1 204 ? -23.490 -6.201 1.809 1.00 90.38 204 LYS A CA 1
ATOM 1673 C C . LYS A 1 204 ? -23.261 -5.130 0.744 1.00 90.38 204 LYS A C 1
ATOM 1675 O O . LYS A 1 204 ? -23.934 -5.170 -0.279 1.00 90.38 204 LYS A O 1
ATOM 1680 N N . ALA A 1 205 ? -22.316 -4.219 0.961 1.00 89.38 205 ALA A N 1
ATOM 1681 C CA . ALA A 1 205 ? -21.994 -3.162 0.014 1.00 89.38 205 ALA A CA 1
ATOM 1682 C C . ALA A 1 205 ? -21.487 -3.749 -1.312 1.00 89.38 205 ALA A C 1
ATOM 1684 O O . ALA A 1 205 ? -22.039 -3.461 -2.370 1.00 89.38 205 ALA A O 1
ATOM 1685 N N . TYR A 1 206 ? -20.494 -4.640 -1.259 1.00 89.50 206 TYR A N 1
ATOM 1686 C CA . TYR A 1 206 ? -19.936 -5.238 -2.477 1.00 89.50 206 TYR A CA 1
ATOM 1687 C C . TYR A 1 206 ? -20.874 -6.246 -3.135 1.00 89.50 206 TYR A C 1
ATOM 1689 O O . TYR A 1 206 ? -20.980 -6.251 -4.356 1.00 89.50 206 TYR A O 1
ATOM 1697 N N . TYR A 1 207 ? -21.676 -6.979 -2.358 1.00 89.38 207 TYR A N 1
ATOM 1698 C CA . TYR A 1 207 ? -22.755 -7.790 -2.925 1.00 89.38 207 TYR A CA 1
ATOM 1699 C C . TYR A 1 207 ? -23.762 -6.940 -3.723 1.00 89.38 207 TYR A C 1
ATOM 1701 O O . TYR A 1 207 ? -24.263 -7.366 -4.762 1.00 89.38 207 TYR A O 1
ATOM 1709 N N . GLN A 1 208 ? -24.059 -5.712 -3.281 1.00 89.56 208 GLN A N 1
ATOM 1710 C CA . GLN A 1 208 ? -24.918 -4.802 -4.044 1.00 89.56 208 GLN A CA 1
ATOM 1711 C C . GLN A 1 208 ? -24.279 -4.317 -5.353 1.00 89.56 208 GLN A C 1
ATOM 1713 O O . GLN A 1 208 ? -25.037 -4.044 -6.290 1.00 89.56 208 GLN A O 1
ATOM 1718 N N . LEU A 1 209 ? -22.948 -4.177 -5.404 1.00 86.69 209 LEU A N 1
ATOM 1719 C CA . LEU A 1 209 ? -22.198 -3.778 -6.602 1.00 86.69 209 LEU A CA 1
ATOM 1720 C C . LEU A 1 209 ? -22.090 -4.913 -7.618 1.00 86.69 209 LEU A C 1
ATOM 1722 O O . LEU A 1 209 ? -22.401 -4.689 -8.781 1.00 86.69 209 LEU A O 1
ATOM 1726 N N . GLU A 1 210 ? -21.755 -6.127 -7.171 1.00 86.31 210 GLU A N 1
ATOM 1727 C CA . GLU A 1 210 ? -21.712 -7.333 -8.017 1.00 86.31 210 GLU A CA 1
ATOM 1728 C C . GLU A 1 210 ? -23.039 -7.579 -8.754 1.00 86.31 210 GLU A C 1
ATOM 1730 O O . GLU A 1 210 ? -23.060 -8.139 -9.844 1.00 86.31 210 GLU A O 1
ATOM 1735 N N . ASN A 1 211 ? -24.155 -7.128 -8.172 1.00 85.31 211 ASN A N 1
ATOM 1736 C CA . ASN A 1 211 ? -25.496 -7.205 -8.755 1.00 85.31 211 ASN A CA 1
ATOM 1737 C C . ASN A 1 211 ? -25.965 -5.855 -9.336 1.00 85.31 211 ASN A C 1
ATOM 1739 O O . ASN A 1 211 ? -27.133 -5.480 -9.183 1.00 85.31 211 ASN A O 1
ATOM 1743 N N . SER A 1 212 ? -25.057 -5.077 -9.925 1.00 84.25 212 SER A N 1
ATOM 1744 C CA . SER A 1 212 ? -25.344 -3.786 -10.559 1.00 84.25 212 SER A CA 1
ATOM 1745 C C . SER A 1 212 ? -24.640 -3.651 -11.912 1.00 84.25 212 SER A C 1
ATOM 1747 O O . SER A 1 212 ? -23.860 -4.512 -12.296 1.00 84.25 212 SER A O 1
ATOM 1749 N N . GLU A 1 213 ? -24.921 -2.566 -12.634 1.00 81.81 213 GLU A N 1
ATOM 1750 C CA . GLU A 1 213 ? -24.323 -2.271 -13.948 1.00 81.81 213 GLU A CA 1
ATOM 1751 C C . GLU A 1 213 ? -22.947 -1.584 -13.851 1.00 81.81 213 GLU A C 1
ATOM 1753 O O . GLU A 1 213 ? -22.362 -1.214 -14.865 1.00 81.81 213 GLU A O 1
ATOM 1758 N N . VAL A 1 214 ? -22.424 -1.387 -12.636 1.00 80.56 214 VAL A N 1
ATOM 1759 C CA . VAL A 1 214 ? -21.123 -0.746 -12.412 1.00 80.56 214 VAL A CA 1
ATOM 1760 C C . VAL A 1 214 ? -20.002 -1.601 -13.004 1.00 80.56 214 VAL A C 1
ATOM 1762 O O . VAL A 1 214 ? -19.950 -2.808 -12.779 1.00 80.56 214 VAL A O 1
ATOM 1765 N N . ASN A 1 215 ? -19.052 -0.960 -13.690 1.00 81.31 215 ASN A N 1
ATOM 1766 C CA . ASN A 1 215 ? -17.859 -1.633 -14.194 1.00 81.31 215 ASN A CA 1
ATOM 1767 C C . ASN A 1 215 ? -17.042 -2.245 -13.039 1.00 81.31 215 ASN A C 1
ATOM 1769 O O . ASN A 1 215 ? -16.528 -1.529 -12.172 1.00 81.31 215 ASN A O 1
ATOM 1773 N N . SER A 1 216 ? -16.893 -3.571 -13.053 1.00 86.00 216 SER A N 1
ATOM 1774 C CA . SER A 1 216 ? -16.182 -4.321 -12.018 1.00 86.00 216 SER A CA 1
ATOM 1775 C C . SER A 1 216 ? -14.714 -3.918 -11.883 1.00 86.00 216 SER A C 1
ATOM 1777 O O . SER A 1 216 ? -14.198 -3.947 -10.770 1.00 86.00 216 SER A O 1
ATOM 1779 N N . LEU A 1 217 ? -14.064 -3.423 -12.947 1.00 83.31 217 LEU A N 1
ATOM 1780 C CA . LEU A 1 217 ? -12.672 -2.943 -12.904 1.00 83.31 217 LEU A CA 1
ATOM 1781 C C . LEU A 1 217 ? -12.443 -1.827 -11.869 1.00 83.31 217 LEU A C 1
ATOM 1783 O O . LEU A 1 217 ? -11.316 -1.591 -11.438 1.00 83.31 217 LEU A O 1
ATOM 1787 N N . TRP A 1 218 ? -13.496 -1.118 -11.453 1.00 83.69 218 TRP A N 1
ATOM 1788 C CA . TRP A 1 218 ? -13.382 -0.025 -10.483 1.00 83.69 218 TRP A CA 1
ATOM 1789 C C . TRP A 1 218 ? -13.336 -0.495 -9.032 1.00 83.69 218 TRP A C 1
ATOM 1791 O O . TRP A 1 218 ? -12.897 0.260 -8.159 1.00 83.69 218 TRP A O 1
ATOM 1801 N N . TYR A 1 219 ? -13.809 -1.709 -8.756 1.00 87.12 219 TYR A N 1
ATOM 1802 C CA . TYR A 1 219 ? -13.974 -2.198 -7.392 1.00 87.12 219 TYR A CA 1
ATOM 1803 C C . TYR A 1 219 ? -13.545 -3.653 -7.189 1.00 87.12 219 TYR A C 1
ATOM 1805 O O . TYR A 1 219 ? -13.535 -4.102 -6.044 1.00 87.12 219 TYR A O 1
ATOM 1813 N N . GLU A 1 220 ? -13.154 -4.378 -8.233 1.00 89.69 220 GLU A N 1
ATOM 1814 C CA . GLU A 1 220 ? -12.737 -5.775 -8.167 1.00 89.69 220 GLU A CA 1
ATOM 1815 C C . GLU A 1 220 ? -11.504 -6.039 -9.039 1.00 89.69 220 GLU A C 1
ATOM 1817 O O . GLU A 1 220 ? -11.422 -5.605 -10.185 1.00 89.69 220 GLU A O 1
ATOM 1822 N N . ASP A 1 221 ? -10.555 -6.798 -8.490 1.00 86.81 221 ASP A N 1
ATOM 1823 C CA . ASP A 1 221 ? -9.510 -7.463 -9.264 1.00 86.81 221 ASP A CA 1
ATOM 1824 C C . ASP A 1 221 ? -9.830 -8.959 -9.367 1.00 86.81 221 ASP A C 1
ATOM 1826 O O . ASP A 1 221 ? -9.714 -9.702 -8.385 1.00 86.81 221 ASP A O 1
ATOM 1830 N N . ILE A 1 222 ? -10.234 -9.392 -10.564 1.00 81.94 222 ILE A N 1
ATOM 1831 C CA . ILE A 1 222 ? -10.701 -10.760 -10.840 1.00 81.94 222 ILE A CA 1
ATOM 1832 C C . ILE A 1 222 ? -9.569 -11.775 -10.635 1.00 81.94 222 ILE A C 1
ATOM 1834 O O . ILE A 1 222 ? -9.797 -12.861 -10.096 1.00 81.94 222 ILE A O 1
ATOM 1838 N N . GLU A 1 223 ? -8.339 -11.422 -11.022 1.00 78.50 223 GLU A N 1
ATOM 1839 C CA . GLU A 1 223 ? -7.183 -12.320 -10.938 1.00 78.50 223 GLU A CA 1
ATOM 1840 C C . GLU A 1 223 ? -6.850 -12.679 -9.486 1.00 78.50 223 GLU A C 1
ATOM 1842 O O . GLU A 1 223 ? -6.669 -13.856 -9.163 1.00 78.50 223 GLU A O 1
ATOM 1847 N N . SER A 1 224 ? -6.812 -11.688 -8.588 1.00 74.88 224 SER A N 1
ATOM 1848 C CA . SER A 1 224 ? -6.575 -11.929 -7.159 1.00 74.88 224 SER A CA 1
ATOM 1849 C C . SER A 1 224 ? -7.843 -12.216 -6.352 1.00 74.88 224 SER A C 1
ATOM 1851 O O . SER A 1 224 ? -7.738 -12.504 -5.157 1.00 74.88 224 SER A O 1
ATOM 1853 N N . ARG A 1 225 ? -9.026 -12.162 -6.982 1.00 80.25 225 ARG A N 1
ATOM 1854 C CA . ARG A 1 225 ? -10.347 -12.258 -6.335 1.00 80.25 225 ARG A CA 1
ATOM 1855 C C . ARG A 1 225 ? -10.509 -11.253 -5.193 1.00 80.25 225 ARG A C 1
ATOM 1857 O O . ARG A 1 225 ? -11.060 -11.576 -4.136 1.00 80.25 225 ARG A O 1
ATOM 1864 N N . THR A 1 226 ? -9.975 -10.048 -5.377 1.00 84.12 226 THR A N 1
ATOM 1865 C CA . THR A 1 226 ? -10.035 -9.000 -4.358 1.00 84.12 226 THR A CA 1
ATOM 1866 C C . THR A 1 226 ? -11.133 -8.003 -4.687 1.00 84.12 226 THR A C 1
ATOM 1868 O O . THR A 1 226 ? -11.024 -7.248 -5.645 1.00 84.12 226 THR A O 1
ATOM 1871 N N . THR A 1 227 ? -12.159 -7.955 -3.839 1.00 84.88 227 THR A N 1
ATOM 1872 C CA . THR A 1 227 ? -13.250 -6.975 -3.908 1.00 84.88 227 THR A CA 1
ATOM 1873 C C . THR A 1 227 ? -13.020 -5.820 -2.937 1.00 84.88 227 THR A C 1
ATOM 1875 O O . THR A 1 227 ? -12.623 -6.027 -1.782 1.00 84.88 227 THR A O 1
ATOM 1878 N N . GLY A 1 228 ? -13.363 -4.618 -3.371 1.00 87.75 228 GLY A N 1
ATOM 1879 C CA . GLY A 1 228 ? -13.133 -3.370 -2.669 1.00 87.75 228 GLY A CA 1
ATOM 1880 C C . GLY A 1 228 ? -11.725 -2.867 -2.867 1.00 87.75 228 GLY A C 1
ATOM 1881 O O . GLY A 1 228 ? -10.846 -3.080 -2.031 1.00 87.75 228 GLY A O 1
ATOM 1882 N N . LEU A 1 229 ? -11.540 -2.198 -3.997 1.00 90.88 229 LEU A N 1
ATOM 1883 C CA . LEU A 1 229 ? -10.310 -1.528 -4.375 1.00 90.88 229 LEU A CA 1
ATOM 1884 C C . LEU A 1 229 ? -10.318 -0.083 -3.874 1.00 90.88 229 LEU A C 1
ATOM 1886 O O . LEU A 1 229 ? -11.349 0.589 -3.857 1.00 90.88 229 LEU A O 1
ATOM 1890 N N . THR A 1 230 ? -9.150 0.391 -3.461 1.00 90.31 230 THR A N 1
ATOM 1891 C CA . THR A 1 230 ? -8.922 1.791 -3.107 1.00 90.31 230 THR A CA 1
ATOM 1892 C C . THR A 1 230 ? -7.642 2.282 -3.764 1.00 90.31 230 THR A C 1
ATOM 1894 O O . THR A 1 230 ? -6.666 1.539 -3.911 1.00 90.31 230 THR A O 1
ATOM 1897 N N . TRP A 1 231 ? -7.671 3.528 -4.215 1.00 88.62 231 TRP A N 1
ATOM 1898 C CA . TRP A 1 231 ? -6.800 4.035 -5.262 1.00 88.62 231 TRP A CA 1
ATOM 1899 C C . TRP A 1 231 ? -5.966 5.194 -4.736 1.00 88.62 231 TRP A C 1
ATOM 1901 O O . TRP A 1 231 ? -6.493 6.193 -4.238 1.00 88.62 231 TRP A O 1
ATOM 1911 N N . TYR A 1 232 ? -4.651 5.066 -4.881 1.00 87.44 232 TYR A N 1
ATOM 1912 C CA . TYR A 1 232 ? -3.700 6.130 -4.611 1.00 87.44 232 TYR A CA 1
ATOM 1913 C C . TYR A 1 232 ? -3.190 6.719 -5.928 1.00 87.44 232 TYR A C 1
ATOM 1915 O O . TYR A 1 232 ? -2.532 6.033 -6.712 1.00 87.44 232 TYR A O 1
ATOM 1923 N N . LEU A 1 233 ? -3.511 7.987 -6.185 1.00 83.50 233 LEU A N 1
ATOM 1924 C CA . LEU A 1 233 ? -3.289 8.638 -7.476 1.00 83.50 233 LEU A CA 1
ATOM 1925 C C . LEU A 1 233 ? -1.982 9.427 -7.441 1.00 83.50 233 LEU A C 1
ATOM 1927 O O . LEU A 1 233 ? -1.829 10.314 -6.605 1.00 83.50 233 LEU A O 1
ATOM 1931 N N . THR A 1 234 ? -1.027 9.133 -8.320 1.00 80.12 234 THR A N 1
ATOM 1932 C CA . THR A 1 234 ? 0.312 9.718 -8.201 1.00 80.12 234 THR A CA 1
ATOM 1933 C C . THR A 1 234 ? 1.034 9.918 -9.538 1.00 80.12 234 THR A C 1
ATOM 1935 O O . THR A 1 234 ? 0.640 9.405 -10.585 1.00 80.12 234 THR A O 1
ATOM 1938 N N . SER A 1 235 ? 2.102 10.718 -9.515 1.00 77.25 235 SER A N 1
ATOM 1939 C CA . SER A 1 235 ? 3.007 10.881 -10.659 1.00 77.25 235 SER A CA 1
ATOM 1940 C C . SER A 1 235 ? 3.993 9.713 -10.761 1.00 77.25 235 SER A C 1
ATOM 1942 O O . SER A 1 235 ? 4.235 9.025 -9.772 1.00 77.25 235 SER A O 1
ATOM 1944 N N . ALA A 1 236 ? 4.619 9.512 -11.925 1.00 77.62 236 ALA A N 1
ATOM 1945 C CA . ALA A 1 236 ? 5.647 8.480 -12.086 1.00 77.62 236 ALA A CA 1
ATOM 1946 C C . ALA A 1 236 ? 6.818 8.669 -11.096 1.00 77.62 236 ALA A C 1
ATOM 1948 O O . ALA A 1 236 ? 7.217 7.719 -10.426 1.00 77.62 236 ALA A O 1
ATOM 1949 N N . ASP A 1 237 ? 7.299 9.904 -10.918 1.00 76.44 237 ASP A N 1
ATOM 1950 C CA . ASP A 1 237 ? 8.388 10.229 -9.983 1.00 76.44 237 ASP A CA 1
ATOM 1951 C C . ASP A 1 237 ? 8.055 9.880 -8.528 1.00 76.44 237 ASP A C 1
ATOM 1953 O O . ASP A 1 237 ? 8.889 9.352 -7.787 1.00 76.44 237 ASP A O 1
ATOM 1957 N N . GLN A 1 238 ? 6.827 10.175 -8.104 1.00 79.38 238 GLN A N 1
ATOM 1958 C CA . GLN A 1 238 ? 6.357 9.843 -6.762 1.00 79.38 238 GLN A CA 1
ATOM 1959 C C . GLN A 1 238 ? 6.099 8.342 -6.613 1.00 79.38 238 GLN A C 1
ATOM 1961 O O . GLN A 1 238 ? 6.491 7.775 -5.595 1.00 79.38 238 GLN A O 1
ATOM 1966 N N . ALA A 1 239 ? 5.538 7.678 -7.630 1.00 85.62 239 ALA A N 1
ATOM 1967 C CA . ALA A 1 239 ? 5.389 6.226 -7.641 1.00 85.62 239 ALA A CA 1
ATOM 1968 C C . ALA A 1 239 ? 6.742 5.538 -7.425 1.00 85.62 239 ALA A C 1
ATOM 1970 O O . ALA A 1 239 ? 6.843 4.645 -6.592 1.00 85.62 239 ALA A O 1
ATOM 1971 N N . ILE A 1 240 ? 7.809 5.998 -8.088 1.00 82.00 240 ILE A N 1
ATOM 1972 C CA . ILE A 1 240 ? 9.158 5.445 -7.905 1.00 82.00 240 ILE A CA 1
ATOM 1973 C C . ILE A 1 240 ? 9.602 5.550 -6.445 1.00 82.00 240 ILE A C 1
ATOM 1975 O O . ILE A 1 240 ? 10.068 4.560 -5.882 1.00 82.00 240 ILE A O 1
ATOM 1979 N N . LYS A 1 241 ? 9.432 6.713 -5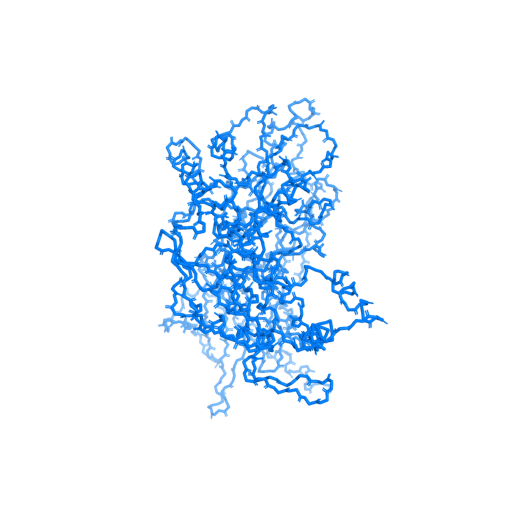.804 1.00 80.19 241 LYS A N 1
ATOM 1980 C CA . LYS A 1 241 ? 9.785 6.896 -4.385 1.00 80.19 241 LYS A CA 1
ATOM 1981 C C . LYS A 1 241 ? 8.967 5.979 -3.477 1.00 80.19 241 LYS A C 1
ATOM 1983 O O . LYS A 1 241 ? 9.547 5.298 -2.636 1.00 80.19 241 LYS A O 1
ATOM 1988 N N . ILE A 1 242 ? 7.652 5.929 -3.682 1.00 85.25 242 ILE A N 1
ATOM 1989 C CA . ILE A 1 242 ? 6.716 5.122 -2.891 1.00 85.25 242 ILE A CA 1
ATOM 1990 C C . ILE A 1 242 ? 7.064 3.634 -2.991 1.00 85.25 242 ILE A C 1
ATOM 1992 O O . ILE A 1 242 ? 7.230 2.965 -1.973 1.00 85.25 242 ILE A O 1
ATOM 1996 N N . LEU A 1 243 ? 7.226 3.123 -4.212 1.00 86.00 243 LEU A N 1
ATOM 1997 C CA . LEU A 1 243 ? 7.509 1.711 -4.484 1.00 86.00 243 LEU A CA 1
ATOM 1998 C C . LEU A 1 243 ? 8.919 1.296 -4.044 1.00 86.00 243 LEU A C 1
ATOM 2000 O O . LEU A 1 243 ? 9.134 0.131 -3.712 1.00 86.00 243 LEU A O 1
ATOM 2004 N N . SER A 1 244 ? 9.868 2.238 -4.023 1.00 78.94 244 SER A N 1
ATOM 2005 C CA . SER A 1 244 ? 11.235 1.995 -3.545 1.00 78.94 244 SER A CA 1
ATOM 2006 C C . SER A 1 244 ? 11.344 2.022 -2.022 1.00 78.94 244 SER A C 1
ATOM 2008 O O . SER A 1 244 ? 12.126 1.268 -1.448 1.00 78.94 244 SER A O 1
ATOM 2010 N N . ASN A 1 245 ? 10.575 2.893 -1.366 1.00 77.88 245 ASN A N 1
ATOM 2011 C CA . ASN A 1 245 ? 10.622 3.079 0.084 1.00 77.88 245 ASN A CA 1
ATOM 2012 C C . ASN A 1 245 ? 9.562 2.266 0.831 1.00 77.88 245 ASN A C 1
ATOM 2014 O O . ASN A 1 245 ? 9.577 2.272 2.060 1.00 77.88 245 ASN A O 1
ATOM 2018 N N . PHE A 1 246 ? 8.651 1.592 0.118 1.00 78.81 246 PHE A N 1
ATOM 2019 C CA . PHE A 1 246 ? 7.567 0.801 0.710 1.00 78.81 246 PHE A CA 1
ATOM 2020 C C . PHE A 1 246 ? 6.682 1.618 1.667 1.00 78.81 246 PHE A C 1
ATOM 2022 O O . PHE A 1 246 ? 6.142 1.117 2.656 1.00 78.81 246 PHE A O 1
ATOM 2029 N N . ARG A 1 247 ? 6.562 2.917 1.374 1.00 81.88 247 ARG A N 1
ATOM 2030 C CA . ARG A 1 247 ? 5.922 3.896 2.246 1.00 81.88 247 ARG A CA 1
ATOM 2031 C C . ARG A 1 247 ? 5.312 5.037 1.445 1.00 81.88 247 ARG A C 1
ATOM 2033 O O . ARG A 1 247 ? 5.914 5.525 0.494 1.00 81.88 247 ARG A O 1
ATOM 2040 N N . ILE A 1 248 ? 4.139 5.476 1.878 1.00 83.44 248 ILE A N 1
ATOM 2041 C CA . ILE A 1 248 ? 3.473 6.708 1.449 1.00 83.44 248 ILE A CA 1
ATOM 2042 C C . ILE A 1 248 ? 3.446 7.637 2.662 1.00 83.44 248 ILE A C 1
ATOM 2044 O O . ILE A 1 248 ? 2.990 7.190 3.710 1.00 83.44 248 ILE A O 1
ATOM 2048 N N . GLY A 1 249 ? 3.915 8.886 2.569 1.00 71.25 249 GLY A N 1
ATOM 2049 C CA . GLY A 1 249 ? 3.949 9.805 3.718 1.00 71.25 249 GLY A CA 1
ATOM 2050 C C . GLY A 1 249 ? 3.659 11.272 3.388 1.00 71.25 249 GLY A C 1
ATOM 2051 O O . GLY A 1 249 ? 3.418 11.640 2.238 1.00 71.25 249 GLY A O 1
ATOM 2052 N N . SER A 1 250 ? 3.684 12.114 4.426 1.00 54.09 250 SER A N 1
ATOM 2053 C CA . SER A 1 250 ? 3.400 13.558 4.362 1.00 54.09 250 SER A CA 1
ATOM 2054 C C . SER A 1 250 ? 4.500 14.393 3.691 1.00 54.09 250 SER A C 1
ATOM 2056 O O . SER A 1 250 ? 4.214 15.459 3.149 1.00 54.09 250 SER A O 1
ATOM 2058 N N . GLU A 1 251 ? 5.745 13.911 3.675 1.00 53.00 251 GLU A N 1
ATOM 2059 C CA . GLU A 1 251 ? 6.890 14.601 3.055 1.00 53.00 251 GLU A CA 1
ATOM 2060 C C . GLU A 1 251 ? 6.809 14.664 1.517 1.00 53.00 251 GLU A C 1
ATOM 2062 O O . GLU A 1 251 ? 7.550 15.409 0.876 1.00 53.00 251 GLU A O 1
ATOM 2067 N N . ASP A 1 252 ? 5.886 13.922 0.904 1.00 52.28 252 ASP A N 1
ATOM 2068 C CA . ASP A 1 252 ? 5.803 13.755 -0.547 1.00 52.28 252 ASP A CA 1
ATOM 2069 C C . ASP A 1 252 ? 5.006 14.866 -1.283 1.00 52.28 252 ASP A C 1
ATOM 2071 O O . ASP A 1 252 ? 4.775 14.741 -2.488 1.00 52.28 252 ASP A O 1
ATOM 2075 N N . GLN A 1 253 ? 4.618 15.962 -0.601 1.00 49.16 253 GLN A N 1
ATOM 2076 C CA . GLN A 1 253 ? 3.851 17.111 -1.146 1.00 49.16 253 GLN A CA 1
ATOM 2077 C C . GLN A 1 253 ? 2.692 16.677 -2.067 1.00 49.16 253 GLN A C 1
ATOM 2079 O O . GLN A 1 253 ? 2.617 17.030 -3.247 1.00 49.16 253 GLN A O 1
ATOM 2084 N N . ASN A 1 254 ? 1.801 15.840 -1.537 1.00 52.34 254 ASN A N 1
ATOM 2085 C CA . ASN A 1 254 ? 0.809 15.125 -2.333 1.00 52.34 254 ASN A CA 1
ATOM 2086 C C . ASN A 1 254 ? -0.549 15.830 -2.408 1.00 52.34 254 ASN A C 1
ATOM 2088 O O . ASN A 1 254 ? -1.056 16.337 -1.414 1.00 52.34 254 ASN A O 1
ATOM 2092 N N . ARG A 1 255 ? -1.203 15.718 -3.576 1.00 55.66 255 ARG A N 1
ATOM 2093 C CA . ARG A 1 255 ? -2.641 16.011 -3.773 1.00 55.66 255 ARG A CA 1
ATOM 2094 C C . ARG A 1 255 ? -3.564 15.117 -2.917 1.00 55.66 255 ARG A C 1
ATOM 2096 O O . ARG A 1 255 ? -4.753 15.384 -2.821 1.00 55.66 255 ARG A O 1
ATOM 2103 N N . ASN A 1 256 ? -3.005 14.065 -2.316 1.00 55.50 256 ASN A N 1
ATOM 2104 C CA . ASN A 1 256 ? -3.675 13.055 -1.496 1.00 55.50 256 ASN A CA 1
ATOM 2105 C C . ASN A 1 256 ? -3.445 13.280 0.009 1.00 55.50 256 ASN A C 1
ATOM 2107 O O . ASN A 1 256 ? -3.313 12.312 0.757 1.00 55.50 256 ASN A O 1
ATOM 2111 N N . MET A 1 257 ? -3.314 14.530 0.450 1.00 60.25 257 MET A N 1
ATOM 2112 C CA . MET A 1 257 ? -3.213 14.889 1.866 1.00 60.25 257 MET A CA 1
ATOM 2113 C C . MET A 1 257 ? -4.373 15.808 2.237 1.00 60.25 257 MET A C 1
ATOM 2115 O O . MET A 1 257 ? -4.635 16.772 1.520 1.00 60.25 257 MET A O 1
ATOM 2119 N N . SER A 1 258 ? -5.057 15.517 3.343 1.00 58.69 258 SER A N 1
ATOM 2120 C CA . SER A 1 258 ? -5.939 16.498 3.982 1.00 58.69 258 SER A CA 1
ATOM 2121 C C . SER A 1 258 ? -5.120 17.532 4.762 1.00 58.69 258 SER A C 1
ATOM 2123 O O . SER A 1 258 ? -3.972 17.263 5.130 1.00 58.69 258 SER A O 1
ATOM 2125 N N . GLU A 1 259 ? -5.716 18.691 5.057 1.00 55.59 259 GLU A N 1
ATOM 2126 C CA . GLU A 1 259 ? -5.104 19.731 5.904 1.00 55.59 259 GLU A CA 1
ATOM 2127 C C . GLU A 1 259 ? -4.675 19.183 7.278 1.00 55.59 259 GLU A C 1
ATOM 2129 O O . GLU A 1 259 ? -3.606 19.509 7.796 1.00 55.59 259 GLU A O 1
ATOM 2134 N N . ASP A 1 260 ? -5.432 18.221 7.811 1.00 55.34 260 ASP A N 1
ATOM 2135 C CA . ASP A 1 260 ? -5.149 17.533 9.075 1.00 55.34 260 ASP A CA 1
ATOM 2136 C C . ASP A 1 260 ? -4.098 16.417 8.964 1.00 55.34 260 ASP A C 1
ATOM 2138 O O . ASP A 1 260 ? -4.031 15.527 9.813 1.00 55.34 260 ASP A O 1
ATOM 2142 N N . HIS A 1 261 ? -3.276 16.423 7.914 1.00 66.06 261 HIS A N 1
ATOM 2143 C CA . HIS A 1 261 ? -2.158 15.496 7.731 1.00 66.06 261 HIS A CA 1
ATOM 2144 C C . HIS A 1 261 ? -2.578 14.015 7.598 1.00 66.06 261 HIS A C 1
ATOM 2146 O O . HIS A 1 261 ? -1.847 13.105 8.012 1.00 66.06 261 HIS A O 1
ATOM 2152 N N . HIS A 1 262 ? -3.739 13.751 6.989 1.00 70.94 262 HIS A N 1
ATOM 2153 C CA . HIS A 1 262 ? -4.166 12.392 6.647 1.00 70.94 262 HIS A CA 1
ATOM 2154 C C . HIS A 1 262 ? -3.937 12.099 5.166 1.00 70.94 262 HIS A C 1
ATOM 2156 O O . HIS A 1 262 ? -4.307 12.888 4.297 1.00 70.94 262 HIS A O 1
ATOM 2162 N N . LEU A 1 263 ? -3.387 10.922 4.878 1.00 76.12 263 LEU A N 1
ATOM 2163 C CA . LEU A 1 263 ? -3.354 10.375 3.529 1.00 76.12 263 LEU A CA 1
ATOM 2164 C C . LEU A 1 263 ? -4.768 10.041 3.080 1.00 76.12 263 LEU A C 1
ATOM 2166 O O . LEU A 1 263 ? -5.492 9.365 3.802 1.00 76.12 263 LEU A O 1
ATOM 2170 N N . THR A 1 264 ? -5.132 10.466 1.878 1.00 78.50 264 THR A N 1
ATOM 2171 C CA . THR A 1 264 ? -6.430 10.198 1.256 1.00 78.50 264 THR A CA 1
ATOM 2172 C C . THR A 1 264 ? -6.283 9.210 0.104 1.00 78.50 264 THR A C 1
ATOM 2174 O O . THR A 1 264 ? -5.439 9.364 -0.774 1.00 78.50 264 THR A O 1
ATOM 2177 N N . PHE A 1 265 ? -7.148 8.205 0.085 1.00 85.06 265 PHE A N 1
ATOM 2178 C CA . PHE A 1 265 ? -7.298 7.245 -0.999 1.00 85.06 265 PHE A CA 1
ATOM 2179 C C . PHE A 1 265 ? -8.705 7.382 -1.566 1.00 85.06 265 PHE A C 1
ATOM 2181 O O . PHE A 1 265 ? -9.683 7.509 -0.822 1.00 85.06 265 PHE A O 1
ATOM 2188 N N . SER A 1 266 ? -8.811 7.364 -2.888 1.00 82.31 266 SER A N 1
ATOM 2189 C CA . SER A 1 266 ? -10.105 7.438 -3.563 1.00 82.31 266 SER A CA 1
ATOM 2190 C C . SER A 1 266 ? -10.701 6.044 -3.678 1.00 82.31 266 SER A C 1
ATOM 2192 O O . SER A 1 266 ? -9.973 5.088 -3.915 1.00 82.31 266 SER A O 1
ATOM 2194 N N . LEU A 1 267 ? -12.022 5.909 -3.567 1.00 83.75 267 LEU A N 1
ATOM 2195 C CA . LEU A 1 267 ? -12.693 4.634 -3.855 1.00 83.75 267 LEU A CA 1
ATOM 2196 C C . LEU A 1 267 ? -12.962 4.421 -5.351 1.00 83.75 267 LEU A C 1
ATOM 2198 O O . LEU A 1 267 ? -13.262 3.306 -5.768 1.00 83.75 267 LEU A O 1
ATOM 2202 N N . ARG A 1 268 ? -12.779 5.464 -6.170 1.00 79.06 268 ARG A N 1
ATOM 2203 C CA . ARG A 1 268 ? -12.833 5.395 -7.633 1.00 79.06 268 ARG A CA 1
ATOM 2204 C C . ARG A 1 268 ? -11.500 5.766 -8.287 1.00 79.06 268 ARG A C 1
ATOM 2206 O O . ARG A 1 268 ? -10.841 6.689 -7.803 1.00 79.06 268 ARG A O 1
ATOM 2213 N N . PRO A 1 269 ? -11.177 5.168 -9.445 1.00 73.75 269 PRO A N 1
ATOM 2214 C CA . PRO A 1 269 ? -10.013 5.521 -10.253 1.00 73.75 269 PRO A CA 1
ATOM 2215 C C . PRO A 1 269 ? -10.273 6.737 -11.170 1.00 73.75 269 PRO A C 1
ATOM 2217 O O . PRO A 1 269 ? -9.862 6.734 -12.320 1.00 73.75 269 PRO A O 1
ATOM 2220 N N . LYS A 1 270 ? -10.970 7.781 -10.693 1.00 71.62 270 LYS A N 1
ATOM 2221 C CA . LYS A 1 270 ? -11.174 9.036 -11.445 1.00 71.62 270 LYS A CA 1
ATOM 2222 C C . LYS A 1 270 ? -10.829 10.251 -10.586 1.00 71.62 270 LYS A C 1
ATOM 2224 O O . LYS A 1 270 ? -11.364 10.407 -9.487 1.00 71.62 270 LYS A O 1
ATOM 2229 N N . THR A 1 271 ? -9.957 11.122 -11.084 1.00 63.28 271 THR A N 1
ATOM 2230 C CA . THR A 1 271 ? -9.611 12.402 -10.458 1.00 63.28 271 THR A CA 1
ATOM 2231 C C . THR A 1 271 ? -10.731 13.426 -10.685 1.00 63.28 271 THR A C 1
ATOM 2233 O O . THR A 1 271 ? -11.467 13.330 -11.671 1.00 63.28 271 THR A O 1
ATOM 2236 N N . PRO A 1 272 ? -10.865 14.450 -9.823 1.00 60.16 272 PRO A N 1
ATOM 2237 C CA . PRO A 1 272 ? -11.746 15.591 -10.084 1.00 60.16 272 PRO A CA 1
ATOM 2238 C C . PRO A 1 272 ? -11.548 16.213 -11.476 1.00 60.16 272 PRO A C 1
ATOM 2240 O O . PRO A 1 272 ? -12.522 16.559 -12.135 1.00 60.16 272 PRO A O 1
ATOM 2243 N N . GLU A 1 273 ? -10.308 16.306 -11.963 1.00 59.09 273 GLU A N 1
ATOM 2244 C CA . GLU A 1 273 ? -10.015 16.813 -13.309 1.00 59.09 273 GLU A CA 1
ATOM 2245 C C . GLU A 1 273 ? -10.525 15.886 -14.418 1.00 59.09 273 GLU A C 1
ATOM 2247 O O . GLU A 1 273 ? -10.986 16.373 -15.444 1.00 59.09 273 GLU A O 1
ATOM 2252 N N . GLN A 1 274 ? -10.503 14.564 -14.224 1.00 63.22 274 GLN A N 1
ATOM 2253 C CA . GLN A 1 274 ? -11.102 13.625 -15.179 1.00 63.22 274 GLN A CA 1
ATOM 2254 C C . GLN A 1 274 ? -12.622 13.799 -15.242 1.00 63.22 274 GLN A C 1
ATOM 2256 O O . GLN A 1 274 ? -13.173 13.885 -16.335 1.00 63.22 274 GLN A O 1
ATOM 2261 N N . TYR A 1 275 ? -13.289 13.985 -14.099 1.00 62.66 275 TYR A N 1
ATOM 2262 C CA . TYR A 1 275 ? -14.715 14.328 -14.084 1.00 62.66 275 TYR A CA 1
ATOM 2263 C C . TYR A 1 275 ? -15.014 15.666 -14.780 1.00 62.66 275 TYR A C 1
ATOM 2265 O O . TYR A 1 275 ? -16.039 15.795 -15.443 1.00 62.66 275 TYR A O 1
ATOM 2273 N N . GLN A 1 276 ? -14.143 16.671 -14.658 1.00 59.53 276 GLN A N 1
ATOM 2274 C CA . GLN A 1 276 ? -14.286 17.931 -15.402 1.00 59.53 276 GLN A CA 1
ATOM 2275 C C . GLN A 1 276 ? -14.093 17.723 -16.912 1.00 59.53 276 GLN A C 1
ATOM 2277 O O . GLN A 1 276 ? -14.904 18.194 -17.706 1.00 59.53 276 GLN A O 1
ATOM 2282 N N . ASN A 1 277 ? -13.059 16.978 -17.310 1.00 56.81 277 ASN A N 1
ATOM 2283 C CA . ASN A 1 277 ? -12.735 16.698 -18.712 1.00 56.81 277 ASN A CA 1
ATOM 2284 C C . ASN A 1 277 ? -13.822 15.884 -19.428 1.00 56.81 277 ASN A C 1
ATOM 2286 O O . ASN A 1 277 ? -14.045 16.074 -20.623 1.00 56.81 277 ASN A O 1
ATOM 2290 N N . GLU A 1 278 ? -14.509 15.005 -18.699 1.00 56.66 278 GLU A N 1
ATOM 2291 C CA . GLU A 1 278 ? -15.654 14.226 -19.182 1.00 56.66 278 GLU A CA 1
ATOM 2292 C C . GLU A 1 278 ? -16.967 15.037 -19.194 1.00 56.66 278 GLU A C 1
ATOM 2294 O O . GLU A 1 278 ? -18.020 14.516 -19.551 1.00 56.66 278 GLU A O 1
ATOM 2299 N N . GLY A 1 279 ? -16.938 16.322 -18.810 1.00 51.62 279 GLY A N 1
ATOM 2300 C CA . GLY A 1 279 ? -18.126 17.181 -18.761 1.00 51.62 279 GLY A CA 1
ATOM 2301 C C . GLY A 1 279 ? -19.096 16.834 -17.627 1.00 51.62 279 GLY A C 1
ATOM 2302 O O . GLY A 1 279 ? -20.250 17.271 -17.643 1.00 51.62 279 GLY A O 1
ATOM 2303 N N . ILE A 1 280 ? -18.633 16.056 -16.645 1.00 56.12 280 ILE A N 1
ATOM 2304 C CA . ILE A 1 280 ? -19.408 15.619 -15.484 1.00 56.12 280 ILE A CA 1
ATOM 2305 C C . ILE A 1 280 ? -19.369 16.693 -14.392 1.00 56.12 280 ILE A C 1
ATOM 2307 O O . ILE A 1 280 ? -20.401 16.995 -13.816 1.00 56.12 280 ILE A O 1
ATOM 2311 N N . LEU A 1 281 ? -18.235 17.343 -14.120 1.00 52.34 281 LEU A N 1
ATOM 2312 C CA . LEU A 1 281 ? -18.181 18.499 -13.209 1.00 52.34 281 LEU A CA 1
ATOM 2313 C C . LEU A 1 281 ? -18.264 19.817 -13.998 1.00 52.34 281 LEU A C 1
ATOM 2315 O O . LEU A 1 281 ? -17.478 20.044 -14.910 1.00 52.34 281 LEU A O 1
ATOM 2319 N N . ASN A 1 282 ? -19.189 20.707 -13.608 1.00 50.59 282 ASN A N 1
ATOM 2320 C CA . ASN A 1 282 ? -19.405 22.045 -14.186 1.00 50.59 282 ASN A CA 1
ATOM 2321 C C . ASN A 1 282 ? -19.658 22.086 -15.712 1.00 50.59 282 ASN A C 1
ATOM 2323 O O . ASN A 1 282 ? -18.903 22.706 -16.459 1.00 50.59 282 ASN A O 1
ATOM 2327 N N . LYS A 1 283 ? -20.825 21.592 -16.164 1.00 48.25 283 LYS A N 1
ATOM 2328 C CA . LYS A 1 283 ? -21.356 21.840 -17.530 1.00 48.25 283 LYS A CA 1
ATOM 2329 C C . LYS A 1 283 ? -21.403 23.335 -17.928 1.00 48.25 283 LYS A C 1
ATOM 2331 O O . LYS A 1 283 ? -21.462 23.647 -19.112 1.00 48.25 283 LYS A O 1
ATOM 2336 N N . ALA A 1 284 ? -21.392 24.259 -16.958 1.00 41.25 284 ALA A N 1
ATOM 2337 C CA . ALA A 1 284 ? -21.548 25.703 -17.165 1.00 41.25 284 ALA A CA 1
ATOM 2338 C C . ALA A 1 284 ? -20.232 26.498 -17.330 1.00 41.25 284 ALA A C 1
ATOM 2340 O O . ALA A 1 284 ? -20.283 27.660 -17.736 1.00 41.25 284 ALA A O 1
ATOM 2341 N N . ALA A 1 285 ? -19.057 25.913 -17.057 1.00 45.00 285 ALA A N 1
ATOM 2342 C CA . ALA A 1 285 ? -17.773 26.571 -17.322 1.00 45.00 285 ALA A CA 1
ATOM 2343 C C . ALA A 1 285 ? -17.418 26.401 -18.808 1.00 45.00 285 ALA A C 1
ATOM 2345 O O . ALA A 1 285 ? -16.695 25.494 -19.215 1.00 45.00 285 ALA A O 1
ATOM 2346 N N . GLY A 1 286 ? -18.024 27.248 -19.638 1.00 39.75 286 GLY A N 1
ATOM 2347 C CA . GLY A 1 286 ? -17.903 27.218 -21.087 1.00 39.75 286 GLY A CA 1
ATOM 2348 C C . GLY A 1 286 ? -16.460 27.309 -21.584 1.00 39.75 286 GLY A C 1
ATOM 2349 O O . GLY A 1 286 ? -15.851 28.372 -21.571 1.00 39.75 286 GLY A O 1
ATOM 2350 N N . ASN A 1 287 ? -15.959 26.196 -22.112 1.00 38.06 287 ASN A N 1
ATOM 2351 C CA . ASN A 1 287 ? -15.405 26.123 -23.461 1.00 38.06 287 ASN A CA 1
ATOM 2352 C C . ASN A 1 287 ? -15.261 24.650 -23.853 1.00 38.06 287 ASN A C 1
ATOM 2354 O O . ASN A 1 287 ? -14.263 24.002 -23.569 1.00 38.06 287 ASN A O 1
ATOM 2358 N N . CYS A 1 288 ? -16.232 24.122 -24.599 1.00 40.69 288 CYS A N 1
ATOM 2359 C CA . CYS A 1 288 ? -16.150 22.776 -25.182 1.00 40.69 288 CYS A CA 1
ATOM 2360 C C . CYS A 1 288 ? -14.966 22.605 -26.170 1.00 40.69 288 CYS A C 1
ATOM 2362 O O . CYS A 1 288 ? -14.714 21.484 -26.611 1.00 40.69 288 CYS A O 1
ATOM 2364 N N . ASN A 1 289 ? -14.238 23.698 -26.460 1.00 40.06 289 ASN A N 1
ATOM 2365 C CA . ASN A 1 289 ? -13.060 23.805 -27.325 1.00 40.06 289 ASN A CA 1
ATOM 2366 C C . ASN A 1 289 ? -11.713 23.924 -26.577 1.00 40.06 289 ASN A C 1
ATOM 2368 O O . ASN A 1 289 ? -10.687 24.112 -27.229 1.00 40.06 289 ASN A O 1
ATOM 2372 N N . SER A 1 290 ? -11.666 23.862 -25.241 1.00 49.00 290 SER A N 1
ATOM 2373 C CA . SER A 1 290 ? -10.383 23.825 -24.524 1.00 49.00 290 SER A CA 1
ATOM 2374 C C . SER A 1 290 ? -9.852 22.395 -24.472 1.00 49.00 290 SER A C 1
ATOM 2376 O O . SER A 1 290 ? -10.542 21.488 -24.008 1.00 49.00 290 SER A O 1
ATOM 2378 N N . PHE A 1 291 ? -8.629 22.193 -24.960 1.00 52.81 291 PHE A N 1
ATOM 2379 C CA . PHE A 1 291 ? -7.923 20.921 -24.843 1.00 52.81 291 PHE A CA 1
ATOM 2380 C C . PHE A 1 291 ? -7.833 20.454 -23.381 1.00 52.81 291 PHE A C 1
ATOM 2382 O O . PHE A 1 291 ? -7.655 21.279 -22.483 1.00 52.81 291 PHE A O 1
ATOM 2389 N N . ALA A 1 292 ? -7.921 19.143 -23.148 1.00 53.03 292 ALA A N 1
ATOM 2390 C CA . ALA A 1 292 ? -7.894 18.586 -21.799 1.00 53.03 292 ALA A CA 1
ATOM 2391 C C . ALA A 1 292 ? -6.465 18.609 -21.208 1.00 53.03 292 ALA A C 1
ATOM 2393 O O . ALA A 1 292 ? -5.513 18.238 -21.908 1.00 53.03 292 ALA A O 1
ATOM 2394 N N . PRO A 1 293 ? -6.276 19.004 -19.931 1.00 58.12 293 PRO A N 1
ATOM 2395 C CA . PRO A 1 293 ? -5.045 18.716 -19.205 1.00 58.12 293 PRO A CA 1
ATOM 2396 C C . PRO A 1 293 ? -4.870 17.201 -19.048 1.00 58.12 293 PRO A C 1
ATOM 2398 O O . PRO A 1 293 ? -5.842 16.443 -19.009 1.00 58.12 293 PRO A O 1
ATOM 2401 N N . VAL A 1 294 ? -3.619 16.755 -18.951 1.00 59.03 294 VAL A N 1
ATOM 2402 C CA . VAL A 1 294 ? -3.297 15.323 -18.946 1.00 59.03 294 VAL A CA 1
ATOM 2403 C C . VAL A 1 294 ? -3.633 14.695 -17.588 1.00 59.03 294 VAL A C 1
ATOM 2405 O O . VAL A 1 294 ? -3.241 15.246 -16.556 1.00 59.03 294 VAL A O 1
ATOM 2408 N N . PRO A 1 295 ? -4.319 13.535 -17.561 1.00 60.66 295 PRO A N 1
ATOM 2409 C CA . PRO A 1 295 ? -4.650 12.852 -16.316 1.00 60.66 295 PRO A CA 1
ATOM 2410 C C . PRO A 1 295 ? -3.398 12.358 -15.579 1.00 60.66 295 PRO A C 1
ATOM 2412 O O . PRO A 1 295 ? -2.318 12.199 -16.153 1.00 60.66 295 PRO A O 1
ATOM 2415 N N . VAL A 1 296 ? -3.555 12.100 -14.282 1.00 65.50 296 VAL A N 1
ATOM 2416 C CA . VAL A 1 296 ? -2.499 11.546 -13.424 1.00 65.50 296 VAL A CA 1
ATOM 2417 C C . VAL A 1 296 ? -2.005 10.205 -14.008 1.00 65.50 296 VAL A C 1
ATOM 2419 O O . VAL A 1 296 ? -2.836 9.371 -14.352 1.00 65.50 296 VAL A O 1
ATOM 2422 N N . PRO A 1 297 ? -0.683 9.989 -14.163 1.00 70.31 297 PRO A N 1
ATOM 2423 C CA . PRO A 1 297 ? -0.144 8.887 -14.969 1.00 70.31 297 PRO A CA 1
ATOM 2424 C C . PRO A 1 297 ? -0.175 7.510 -14.296 1.00 70.31 297 PRO A C 1
ATOM 2426 O O . PRO A 1 29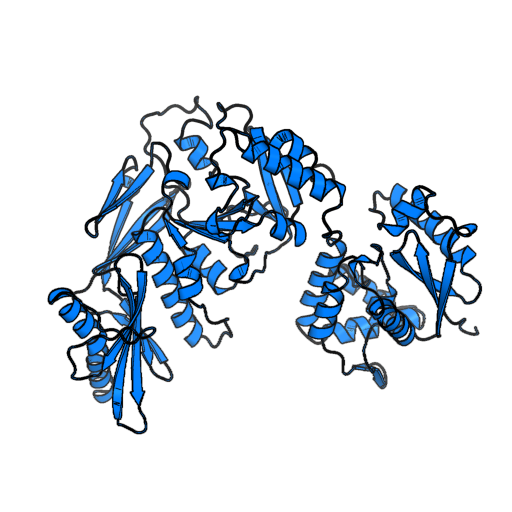7 ? -0.109 6.505 -14.996 1.00 70.31 297 PRO A O 1
ATOM 2429 N N . VAL A 1 298 ? -0.207 7.443 -12.959 1.00 84.62 298 VAL A N 1
ATOM 2430 C CA . VAL A 1 298 ? -0.050 6.179 -12.224 1.00 84.62 298 VAL A CA 1
ATOM 2431 C C . VAL A 1 298 ? -1.075 6.069 -11.102 1.00 84.62 298 VAL A C 1
ATOM 2433 O O . VAL A 1 298 ? -1.146 6.940 -10.230 1.00 84.62 298 VAL A O 1
ATOM 2436 N N . PHE A 1 299 ? -1.820 4.963 -11.077 1.00 88.50 299 PHE A N 1
ATOM 2437 C CA . PHE A 1 299 ? -2.701 4.605 -9.962 1.00 88.50 299 PHE A CA 1
ATOM 2438 C C . PHE A 1 299 ? -2.155 3.379 -9.234 1.00 88.50 299 PHE A C 1
ATOM 2440 O O . PHE A 1 299 ? -2.018 2.311 -9.826 1.00 88.50 299 PHE A O 1
ATOM 2447 N N . ILE A 1 300 ? -1.862 3.508 -7.940 1.00 91.12 300 ILE A N 1
ATOM 2448 C CA . ILE A 1 300 ? -1.474 2.375 -7.092 1.00 91.12 300 ILE A CA 1
ATOM 2449 C C . ILE A 1 300 ? -2.727 1.875 -6.376 1.00 91.12 300 ILE A C 1
ATOM 2451 O O . ILE A 1 300 ? -3.378 2.629 -5.650 1.00 91.12 300 ILE A O 1
ATOM 2455 N N . CYS A 1 301 ? -3.071 0.611 -6.598 1.00 92.38 301 CYS A N 1
ATOM 2456 C CA . CYS A 1 301 ? -4.297 0.009 -6.100 1.00 92.38 301 CYS A CA 1
ATOM 2457 C C . CYS A 1 301 ? -4.027 -0.881 -4.880 1.00 92.38 301 CYS A C 1
ATOM 2459 O O . CYS A 1 301 ? -3.161 -1.761 -4.905 1.00 92.38 301 CYS A O 1
ATOM 2461 N N . PHE A 1 302 ? -4.804 -0.672 -3.819 1.00 91.69 302 PHE A N 1
ATOM 2462 C CA . PHE A 1 302 ? -4.759 -1.435 -2.576 1.00 91.69 302 PHE A CA 1
ATOM 2463 C C . PHE A 1 302 ? -6.117 -2.071 -2.277 1.00 91.69 302 PHE A C 1
ATOM 2465 O O . PHE A 1 302 ? -7.160 -1.625 -2.756 1.00 91.69 302 PHE A O 1
ATOM 2472 N N . SER A 1 303 ? -6.116 -3.095 -1.422 1.00 89.88 303 SER A N 1
ATOM 2473 C CA . SER A 1 303 ? -7.360 -3.635 -0.871 1.00 89.88 303 SER A CA 1
ATOM 2474 C C . SER A 1 303 ? -7.915 -2.660 0.156 1.00 89.88 303 SER A C 1
ATOM 2476 O O . SER A 1 303 ? -7.270 -2.415 1.178 1.00 89.88 303 SER A O 1
ATOM 2478 N N . LEU A 1 304 ? -9.132 -2.162 -0.069 1.00 89.25 304 LEU A N 1
ATOM 2479 C CA . LEU A 1 304 ? -9.841 -1.334 0.898 1.00 89.25 304 LEU A CA 1
ATOM 2480 C C . LEU A 1 304 ? -9.951 -2.063 2.233 1.00 89.25 304 LEU A C 1
ATOM 2482 O O . LEU A 1 304 ? -9.597 -1.500 3.259 1.00 89.25 304 LEU A O 1
ATOM 2486 N N . LYS A 1 305 ? -10.356 -3.339 2.218 1.00 83.12 305 LYS A N 1
ATOM 2487 C CA . LYS A 1 305 ? -10.413 -4.167 3.426 1.00 83.12 305 LYS A CA 1
ATOM 2488 C C . LYS A 1 305 ? -9.095 -4.137 4.205 1.00 83.12 305 LYS A C 1
ATOM 2490 O O . LYS A 1 305 ? -9.128 -3.883 5.402 1.00 83.12 305 LYS A O 1
ATOM 2495 N N . ARG A 1 306 ? -7.950 -4.346 3.541 1.00 80.31 306 ARG A N 1
ATOM 2496 C CA . ARG A 1 306 ? -6.642 -4.321 4.221 1.00 80.31 306 ARG A CA 1
ATOM 2497 C C . ARG A 1 306 ? -6.287 -2.941 4.758 1.00 80.31 306 ARG A C 1
ATOM 2499 O O . ARG A 1 306 ? -5.669 -2.854 5.811 1.00 80.31 306 ARG A O 1
ATOM 2506 N N . ILE A 1 307 ? -6.648 -1.874 4.046 1.00 80.62 307 ILE A N 1
ATOM 2507 C CA . ILE A 1 307 ? -6.442 -0.510 4.537 1.00 80.62 307 ILE A CA 1
ATOM 2508 C C . ILE A 1 307 ? -7.293 -0.251 5.789 1.00 80.62 307 ILE A C 1
ATOM 2510 O O . ILE A 1 307 ? -6.773 0.259 6.777 1.00 80.62 307 ILE A O 1
ATOM 2514 N N . LEU A 1 308 ? -8.564 -0.655 5.787 1.00 78.12 308 LEU A N 1
ATOM 2515 C CA . LEU A 1 308 ? -9.447 -0.534 6.952 1.00 78.12 308 LEU A CA 1
ATOM 2516 C C . LEU A 1 308 ? -8.932 -1.363 8.142 1.00 78.12 308 LEU A C 1
ATOM 2518 O O . LEU A 1 308 ? -8.904 -0.885 9.271 1.00 78.12 308 LEU A O 1
ATOM 2522 N N . GLU A 1 309 ? -8.438 -2.578 7.888 1.00 68.00 309 GLU A N 1
ATOM 2523 C CA . GLU A 1 309 ? -7.788 -3.438 8.893 1.00 68.00 309 GLU A CA 1
ATOM 2524 C C . GLU A 1 309 ? -6.470 -2.848 9.441 1.00 68.00 309 GLU A C 1
ATOM 2526 O O . GLU A 1 309 ? -5.970 -3.309 10.464 1.00 68.00 309 GLU A O 1
ATOM 2531 N N . ARG A 1 310 ? -5.908 -1.817 8.797 1.00 67.81 310 ARG A N 1
ATOM 2532 C CA . ARG A 1 310 ? -4.728 -1.062 9.261 1.00 67.81 310 ARG A CA 1
ATOM 2533 C C . ARG A 1 310 ? -5.083 0.288 9.895 1.00 67.81 310 ARG A C 1
ATOM 2535 O O . ARG A 1 310 ? -4.212 1.144 10.026 1.00 67.81 310 ARG A O 1
ATOM 2542 N N . GLY A 1 311 ? -6.347 0.495 10.265 1.00 66.50 311 GLY A N 1
ATOM 2543 C CA . GLY A 1 311 ? -6.811 1.738 10.887 1.00 66.50 311 GLY A CA 1
ATOM 2544 C C . GLY A 1 311 ? -7.196 2.833 9.889 1.00 66.50 311 GLY A C 1
ATOM 2545 O O . GLY A 1 311 ? -7.301 3.998 10.267 1.00 66.50 311 GLY A O 1
ATOM 2546 N N . GLY A 1 312 ? -7.401 2.482 8.616 1.00 74.94 312 GLY A N 1
ATOM 2547 C CA . GLY A 1 312 ? -8.029 3.380 7.654 1.00 74.94 312 GLY A CA 1
ATOM 2548 C C . GLY A 1 312 ? -9.498 3.633 7.995 1.00 74.94 312 GLY A C 1
ATOM 2549 O O . GLY A 1 312 ? -10.202 2.730 8.444 1.00 74.94 312 GLY A O 1
ATOM 2550 N N . LEU A 1 313 ? -9.968 4.854 7.755 1.00 76.69 313 LEU A N 1
ATOM 2551 C CA . LEU A 1 313 ? -11.337 5.283 8.047 1.00 76.69 313 LEU A CA 1
ATOM 2552 C C . LEU A 1 313 ? -12.026 5.747 6.766 1.00 76.69 313 LEU A C 1
ATOM 2554 O O . LEU A 1 313 ? -11.407 6.425 5.947 1.00 76.69 313 LEU A O 1
ATOM 2558 N N . LEU A 1 314 ? -13.303 5.404 6.586 1.00 80.00 314 LEU A N 1
ATOM 2559 C CA . LEU A 1 314 ? -14.103 5.970 5.501 1.00 80.00 314 LEU A CA 1
ATOM 2560 C C . LEU A 1 314 ? -14.748 7.272 5.946 1.00 80.00 314 LEU A C 1
ATOM 2562 O O . LEU A 1 314 ? -15.345 7.344 7.017 1.00 80.00 314 LEU A O 1
ATOM 2566 N N . ILE A 1 315 ? -14.658 8.267 5.076 1.00 73.69 315 ILE A N 1
ATOM 2567 C CA . ILE A 1 315 ? -15.296 9.565 5.241 1.00 73.69 315 ILE A CA 1
ATOM 2568 C C . ILE A 1 315 ? -16.203 9.816 4.045 1.00 73.69 315 ILE A C 1
ATOM 2570 O O . ILE A 1 315 ? -15.847 9.498 2.905 1.00 73.69 315 ILE A O 1
ATOM 2574 N N . ASN A 1 316 ? -17.384 10.368 4.298 1.00 65.50 316 ASN A N 1
ATOM 2575 C CA . ASN A 1 316 ? -18.337 10.716 3.251 1.00 65.50 316 ASN A CA 1
ATOM 2576 C C . ASN A 1 316 ? -18.401 12.236 3.124 1.00 65.50 316 ASN A C 1
ATOM 2578 O O . ASN A 1 316 ? -18.846 12.902 4.051 1.00 65.50 316 ASN A O 1
ATOM 2582 N N . SER A 1 317 ? -17.996 12.778 1.976 1.00 56.09 317 SER A N 1
ATOM 2583 C CA . SER A 1 317 ? -18.188 14.195 1.660 1.00 56.09 317 SER A CA 1
ATOM 2584 C C . SER A 1 317 ? -18.777 14.393 0.261 1.00 56.09 317 SER A C 1
ATOM 2586 O O . SER A 1 317 ? -18.473 13.657 -0.686 1.00 56.09 317 SER A O 1
ATOM 2588 N N . GLU A 1 318 ? -19.661 15.386 0.137 1.00 47.31 318 GLU A N 1
ATOM 2589 C CA . GLU A 1 318 ? -20.207 15.840 -1.145 1.00 47.31 318 GLU A CA 1
ATOM 2590 C C . GLU A 1 318 ? -19.138 16.632 -1.920 1.00 47.31 318 GLU A C 1
ATOM 2592 O O . GLU A 1 318 ? -18.433 17.458 -1.346 1.00 47.31 318 GLU A O 1
ATOM 2597 N N . LEU A 1 319 ? -19.024 16.422 -3.239 1.00 41.78 319 LEU A N 1
ATOM 2598 C CA . LEU A 1 319 ? -18.090 17.166 -4.108 1.00 41.78 319 LEU A CA 1
ATOM 2599 C C . LEU A 1 319 ? -18.464 18.648 -4.328 1.00 41.78 319 LEU A C 1
ATOM 2601 O O . LEU A 1 319 ? -17.698 19.378 -4.958 1.00 41.78 319 LEU A O 1
ATOM 2605 N N . ASN A 1 320 ? -19.633 19.106 -3.871 1.00 33.75 320 ASN A N 1
ATOM 2606 C CA . ASN A 1 320 ? -20.171 20.407 -4.266 1.00 33.75 320 ASN A CA 1
ATOM 2607 C C . ASN A 1 320 ? -19.574 21.588 -3.476 1.00 33.75 320 ASN A C 1
ATOM 2609 O O . ASN A 1 320 ? -20.034 21.932 -2.393 1.00 33.75 320 ASN A O 1
ATOM 2613 N N . ASN A 1 321 ? -18.630 22.284 -4.118 1.00 33.44 321 ASN A N 1
ATOM 2614 C CA . ASN A 1 321 ? -18.507 23.751 -4.169 1.00 33.44 321 ASN A CA 1
ATOM 2615 C C . ASN A 1 321 ? -18.654 24.560 -2.864 1.00 33.44 321 ASN A C 1
ATOM 2617 O O . ASN A 1 321 ? -19.251 25.640 -2.878 1.00 33.44 321 ASN A O 1
ATOM 2621 N N . LYS A 1 322 ? -18.038 24.131 -1.763 1.00 34.84 322 LYS A N 1
ATOM 2622 C CA . LYS A 1 322 ? -17.576 25.078 -0.742 1.00 34.84 322 LYS A CA 1
ATOM 2623 C C . LYS A 1 322 ? -16.157 24.726 -0.340 1.00 34.84 322 LYS A C 1
ATOM 2625 O O . LYS A 1 322 ? -15.858 23.568 -0.071 1.00 34.84 322 LYS A O 1
ATOM 2630 N N . GLU A 1 323 ? -15.309 25.745 -0.388 1.00 37.12 323 GLU A N 1
ATOM 2631 C CA . GLU A 1 323 ? -13.980 25.770 0.211 1.00 37.12 323 GLU A CA 1
ATOM 2632 C C . GLU A 1 323 ? -14.004 25.024 1.551 1.00 37.12 323 GLU A C 1
ATOM 2634 O O . GLU A 1 323 ? -14.857 25.307 2.394 1.00 37.12 323 GLU A O 1
ATOM 2639 N N . GLU A 1 324 ? -13.128 24.021 1.657 1.00 42.97 324 GLU A N 1
ATOM 2640 C CA . GLU A 1 324 ? -12.538 23.481 2.889 1.00 42.97 324 GLU A CA 1
ATOM 2641 C C . GLU A 1 324 ? -13.377 23.722 4.156 1.00 42.97 324 GLU A C 1
ATOM 2643 O O . GLU A 1 324 ? -13.072 24.571 4.992 1.00 42.97 324 GLU A O 1
ATOM 2648 N N . MET A 1 325 ? -14.463 22.959 4.319 1.00 39.66 325 MET A N 1
ATOM 2649 C CA . MET A 1 325 ? -15.049 22.806 5.649 1.00 39.66 325 MET A CA 1
ATOM 2650 C C . MET A 1 325 ? -14.112 21.931 6.484 1.00 39.66 325 MET A C 1
ATOM 2652 O O . MET A 1 325 ? -13.729 20.841 6.059 1.00 39.66 325 MET A O 1
ATOM 2656 N N . SER A 1 326 ? -13.747 22.428 7.667 1.00 48.78 326 SER A N 1
ATOM 2657 C CA . SER A 1 326 ? -12.919 21.733 8.653 1.00 48.78 326 SER A CA 1
ATOM 2658 C C . SER A 1 326 ? -13.490 20.344 8.944 1.00 48.78 326 SER A C 1
ATOM 2660 O O . SER A 1 326 ? -14.612 20.233 9.439 1.00 48.78 326 SER A O 1
ATOM 2662 N N . PHE A 1 327 ? -12.719 19.309 8.626 1.00 50.12 327 PHE A N 1
ATOM 2663 C CA . PHE A 1 327 ? -13.085 17.911 8.818 1.00 50.12 327 PHE A CA 1
ATOM 2664 C C . PHE A 1 327 ? -13.194 17.580 10.316 1.00 50.12 327 PHE A C 1
ATOM 2666 O O . PHE A 1 327 ? -12.233 17.752 11.068 1.00 50.12 327 PHE A O 1
ATOM 2673 N N . ASN A 1 328 ? -14.353 17.089 10.764 1.00 56.25 328 ASN A N 1
ATOM 2674 C CA . ASN A 1 328 ? -14.536 16.613 12.130 1.00 56.25 328 ASN A CA 1
ATOM 2675 C C . ASN A 1 328 ? -14.482 15.084 12.165 1.00 56.25 328 ASN A C 1
ATOM 2677 O O . ASN A 1 328 ? -15.444 14.385 11.853 1.00 56.25 328 ASN A O 1
ATOM 2681 N N . LEU A 1 329 ? -13.348 14.560 12.630 1.00 58.28 329 LEU A N 1
ATOM 2682 C CA . LEU A 1 329 ? -13.052 13.126 12.674 1.00 58.28 329 LEU A CA 1
ATOM 2683 C C . LEU A 1 329 ? -14.085 12.302 13.473 1.00 58.28 329 LEU A C 1
ATOM 2685 O O . LEU A 1 329 ? -14.241 11.115 13.207 1.00 58.28 329 LEU A O 1
ATOM 2689 N N . GLN A 1 330 ? -14.804 12.898 14.433 1.00 56.66 330 GLN A N 1
ATOM 2690 C CA . GLN A 1 330 ? -15.858 12.192 15.175 1.00 56.66 330 GLN A CA 1
ATOM 2691 C C . GLN A 1 330 ? -17.196 12.133 14.430 1.00 56.66 330 GLN A C 1
ATOM 2693 O O . GLN A 1 330 ? -17.920 11.151 14.581 1.00 56.66 330 GLN A O 1
ATOM 2698 N N . GLU A 1 331 ? -17.527 13.158 13.649 1.00 58.22 331 GLU A N 1
ATOM 2699 C CA . GLU A 1 331 ? -18.846 13.306 13.019 1.00 58.22 331 GLU A CA 1
ATOM 2700 C C . GLU A 1 331 ? -18.865 12.778 11.579 1.00 58.22 331 GLU A C 1
ATOM 2702 O O . GLU A 1 331 ? -19.865 12.213 11.141 1.00 58.22 331 GLU A O 1
ATOM 2707 N N . ASP A 1 332 ? -17.744 12.901 10.867 1.00 64.31 332 ASP A N 1
ATOM 2708 C CA . ASP A 1 332 ? -17.663 12.638 9.426 1.00 64.31 332 ASP A CA 1
ATOM 2709 C C . ASP A 1 332 ? -17.221 11.202 9.083 1.00 64.31 332 ASP A C 1
ATOM 2711 O O . ASP A 1 332 ? -17.286 10.778 7.922 1.00 64.31 332 ASP A O 1
ATOM 2715 N N . VAL A 1 333 ? -16.747 10.444 10.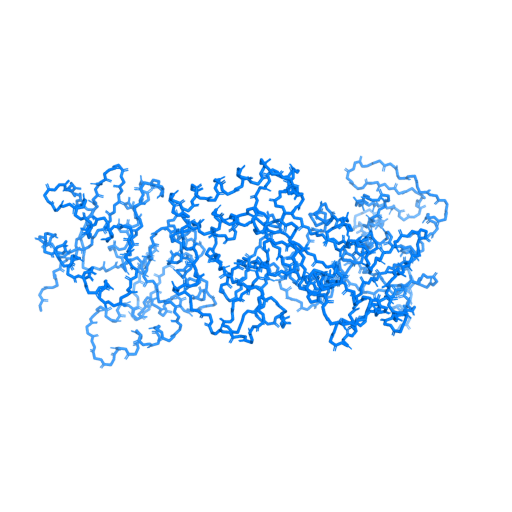079 1.00 70.88 333 VAL A N 1
ATOM 2716 C CA . VAL A 1 333 ? -16.255 9.071 9.903 1.00 70.88 333 VAL A CA 1
ATOM 2717 C C . VAL A 1 333 ? -17.396 8.057 9.985 1.00 70.88 333 VAL A C 1
ATOM 2719 O O . VAL A 1 333 ? -18.156 7.996 10.949 1.00 70.88 333 VAL A O 1
ATOM 2722 N N . ASP A 1 334 ? -17.461 7.179 8.987 1.00 72.19 334 ASP A N 1
ATOM 2723 C CA . ASP A 1 334 ? -18.426 6.082 8.904 1.00 72.19 334 ASP A CA 1
ATOM 2724 C C . ASP A 1 334 ? -17.908 4.828 9.629 1.00 72.19 334 ASP A C 1
ATOM 2726 O O . ASP A 1 334 ? -17.503 3.838 9.012 1.00 72.19 334 ASP A O 1
ATOM 2730 N N . TRP A 1 335 ? -17.888 4.888 10.962 1.00 70.06 335 TRP A N 1
ATOM 2731 C CA . TRP A 1 335 ? -17.276 3.880 11.840 1.00 70.06 335 TRP A CA 1
ATOM 2732 C C . TRP A 1 335 ? -17.799 2.450 11.646 1.00 70.06 335 TRP A C 1
ATOM 2734 O O . TRP A 1 335 ? -17.053 1.483 11.813 1.00 70.06 335 TRP A O 1
ATOM 2744 N N . ASP A 1 336 ? -19.075 2.284 11.296 1.00 72.69 336 ASP A N 1
ATOM 2745 C CA . ASP A 1 336 ? -19.699 0.978 11.075 1.00 72.69 336 ASP A CA 1
ATOM 2746 C C . ASP A 1 336 ? -19.946 0.664 9.591 1.00 72.69 336 ASP A C 1
ATOM 2748 O O . ASP A 1 336 ? -20.598 -0.336 9.271 1.00 72.69 336 ASP A O 1
ATOM 2752 N N . LEU A 1 337 ? -19.415 1.486 8.680 1.00 80.69 337 LEU A N 1
ATOM 2753 C CA . LEU A 1 337 ? -19.587 1.375 7.230 1.00 80.69 337 LEU A CA 1
ATOM 2754 C C . LEU A 1 337 ? -21.063 1.369 6.782 1.00 80.69 337 LEU A C 1
ATOM 2756 O O . LEU A 1 337 ? -21.387 0.850 5.705 1.00 80.69 337 LEU A O 1
ATOM 2760 N N . PHE A 1 338 ? -21.988 1.865 7.609 1.00 80.44 338 PHE A N 1
ATOM 2761 C CA . PHE A 1 338 ? -23.412 1.881 7.290 1.00 80.44 338 PHE A CA 1
ATOM 2762 C C . PHE A 1 338 ? -23.702 2.806 6.114 1.00 80.44 338 PHE A C 1
ATOM 2764 O O . PHE A 1 338 ? -24.407 2.414 5.178 1.00 80.44 338 PHE A O 1
ATOM 2771 N N . SER A 1 339 ? -23.137 4.012 6.137 1.00 80.81 339 SER A N 1
ATOM 2772 C CA . SER A 1 339 ? -23.352 5.002 5.082 1.00 80.81 339 SER A CA 1
ATOM 2773 C C . SER A 1 339 ? -22.709 4.555 3.771 1.00 80.81 339 SER A C 1
ATOM 2775 O O . SER A 1 339 ? -23.324 4.667 2.712 1.00 80.81 339 SER A O 1
ATOM 2777 N N . PHE A 1 340 ? -21.525 3.952 3.844 1.00 85.62 340 PHE A N 1
ATOM 2778 C CA . PHE A 1 340 ? -20.834 3.304 2.739 1.00 85.62 340 PHE A CA 1
ATOM 2779 C C . PHE A 1 340 ? -21.710 2.228 2.096 1.00 85.62 340 PHE A C 1
ATOM 2781 O O . PHE A 1 340 ? -21.969 2.280 0.897 1.00 85.62 340 PHE A O 1
ATOM 2788 N N . ASN A 1 341 ? -22.249 1.297 2.888 1.00 87.00 341 ASN A N 1
ATOM 2789 C CA . ASN A 1 341 ? -23.140 0.247 2.394 1.00 87.00 341 ASN A CA 1
ATOM 2790 C C . ASN A 1 341 ? -24.428 0.802 1.768 1.00 87.00 341 ASN A C 1
ATOM 2792 O O . ASN A 1 341 ? -24.868 0.322 0.723 1.00 87.00 341 ASN A O 1
ATOM 2796 N N . LYS A 1 342 ? -25.026 1.824 2.388 1.00 84.00 342 LYS A N 1
ATOM 2797 C CA . LYS A 1 342 ? -26.235 2.482 1.880 1.00 84.00 342 LYS A CA 1
ATOM 2798 C C . LYS A 1 342 ? -25.991 3.173 0.538 1.00 84.00 342 LYS A C 1
ATOM 2800 O O . LYS A 1 342 ? -26.862 3.154 -0.327 1.00 84.00 342 LYS A O 1
ATOM 2805 N N . ASN A 1 343 ? -24.817 3.776 0.370 1.00 80.69 343 ASN A N 1
ATOM 2806 C CA . ASN A 1 343 ? -24.517 4.644 -0.762 1.00 80.69 343 ASN A CA 1
ATOM 2807 C C . ASN A 1 343 ? -23.634 3.983 -1.822 1.00 80.69 343 ASN A C 1
ATOM 2809 O O . ASN A 1 343 ? -23.360 4.623 -2.828 1.00 80.69 343 ASN A O 1
ATOM 2813 N N . ILE A 1 344 ? -23.221 2.725 -1.653 1.00 84.75 344 ILE A N 1
ATOM 2814 C CA . ILE A 1 344 ? -22.207 2.074 -2.492 1.00 84.75 344 ILE A CA 1
ATOM 2815 C C . ILE A 1 344 ? -22.475 2.186 -3.996 1.00 84.75 344 ILE A C 1
ATOM 2817 O O . ILE A 1 344 ? -21.593 2.556 -4.761 1.00 84.75 344 ILE A O 1
ATOM 2821 N N . ARG A 1 345 ? -23.717 1.968 -4.434 1.00 79.62 345 ARG A N 1
ATOM 2822 C CA . ARG A 1 345 ? -24.083 2.103 -5.849 1.00 79.62 345 ARG A CA 1
ATOM 2823 C C . ARG A 1 345 ? -23.943 3.536 -6.333 1.00 79.62 345 ARG A C 1
ATOM 2825 O O . ARG A 1 345 ? -23.434 3.752 -7.417 1.00 79.62 345 ARG A O 1
ATOM 2832 N N . SER A 1 346 ? -24.325 4.514 -5.515 1.00 75.38 346 SER A N 1
ATOM 2833 C CA . SER A 1 346 ? -24.121 5.931 -5.826 1.00 75.38 346 SER A CA 1
ATOM 2834 C C . SER A 1 346 ? -22.634 6.298 -5.829 1.00 75.38 346 SER A C 1
ATOM 2836 O O . SER A 1 346 ? -22.182 7.025 -6.711 1.00 75.38 346 SER A O 1
ATOM 2838 N N . ILE A 1 347 ? -21.855 5.726 -4.902 1.00 77.12 347 ILE A N 1
ATOM 2839 C CA . ILE A 1 347 ? -20.401 5.885 -4.847 1.00 77.12 347 ILE A CA 1
ATOM 2840 C C . ILE A 1 347 ? -19.766 5.388 -6.130 1.00 77.12 347 ILE A C 1
ATOM 2842 O O . ILE A 1 347 ? -18.755 5.973 -6.468 1.00 77.12 347 ILE A O 1
ATOM 2846 N N . TYR A 1 348 ? -20.342 4.434 -6.878 1.00 77.94 348 TYR A N 1
ATOM 2847 C CA . TYR A 1 348 ? -19.795 3.899 -8.140 1.00 77.94 348 TYR A CA 1
ATOM 2848 C C . TYR A 1 348 ? -20.614 4.166 -9.430 1.00 77.94 348 TYR A C 1
ATOM 2850 O O . TYR A 1 348 ? -20.129 3.862 -10.511 1.00 77.94 348 TYR A O 1
ATOM 2858 N N . ALA A 1 349 ? -21.789 4.798 -9.358 1.00 70.88 349 ALA A N 1
ATOM 2859 C CA . ALA A 1 349 ? -22.621 5.136 -10.519 1.00 70.88 349 ALA A CA 1
ATOM 2860 C C . ALA A 1 349 ? -22.049 6.256 -11.414 1.00 70.88 349 ALA A C 1
ATOM 2862 O O . ALA A 1 349 ? -21.456 7.230 -10.936 1.00 70.88 349 ALA A O 1
ATOM 2863 N N . ASP A 1 350 ? -22.301 6.168 -12.715 1.00 63.09 350 ASP A N 1
ATOM 2864 C CA . ASP A 1 350 ? -22.044 7.242 -13.678 1.00 63.09 350 ASP A CA 1
ATOM 2865 C C . ASP A 1 350 ? -23.116 8.339 -13.532 1.00 63.09 350 ASP A C 1
ATOM 2867 O O . ASP A 1 350 ? -24.191 8.265 -14.121 1.00 63.09 350 ASP A O 1
ATOM 2871 N N . HIS A 1 351 ? -22.884 9.329 -12.662 1.00 56.16 351 HIS A N 1
ATOM 2872 C CA . HIS A 1 351 ? -23.869 10.384 -12.373 1.00 56.16 351 HIS A CA 1
ATOM 2873 C C . HIS A 1 351 ? -23.801 11.569 -13.343 1.00 56.16 351 HIS A C 1
ATOM 2875 O O . HIS A 1 351 ? -22.722 12.022 -13.718 1.00 56.16 351 HIS A O 1
ATOM 2881 N N . ASP A 1 352 ? -24.963 12.176 -13.606 1.00 50.88 352 ASP A N 1
ATOM 2882 C CA . ASP A 1 352 ? -25.097 13.554 -14.085 1.00 50.88 352 ASP A CA 1
ATOM 2883 C C . ASP A 1 352 ? -24.738 14.535 -12.947 1.00 50.88 352 ASP A C 1
ATOM 2885 O O . ASP A 1 352 ? -25.509 14.727 -12.015 1.00 50.88 352 ASP A O 1
ATOM 2889 N N . SER A 1 353 ? -23.553 15.141 -13.033 1.00 49.09 353 SER A N 1
ATOM 2890 C CA . SER A 1 353 ? -23.002 16.374 -12.420 1.00 49.09 353 SER A CA 1
ATOM 2891 C C . SER A 1 353 ? -23.349 16.893 -11.009 1.00 49.09 353 SER A C 1
ATOM 2893 O O . SER A 1 353 ? -22.509 17.585 -10.439 1.00 49.09 353 SER A O 1
ATOM 2895 N N . THR A 1 354 ? -24.513 16.636 -10.409 1.00 45.00 354 THR A N 1
ATOM 2896 C CA . THR A 1 354 ? -24.986 17.427 -9.258 1.00 45.00 354 THR A CA 1
ATOM 2897 C C . THR A 1 354 ? -24.813 16.778 -7.889 1.00 45.00 354 THR A C 1
ATOM 2899 O O . THR A 1 354 ? -24.859 17.514 -6.916 1.00 45.00 354 THR A O 1
ATOM 2902 N N . ASN A 1 355 ? -24.592 15.460 -7.775 1.00 48.88 355 ASN A N 1
ATOM 2903 C CA . ASN A 1 355 ? -24.540 14.748 -6.479 1.00 48.88 355 ASN A CA 1
ATOM 2904 C C . ASN A 1 355 ? -23.455 13.650 -6.422 1.00 48.88 355 ASN A C 1
ATOM 2906 O O . ASN A 1 355 ? -23.693 12.549 -5.920 1.00 48.88 355 ASN A O 1
ATOM 2910 N N . LEU A 1 356 ? -22.260 13.906 -6.960 1.00 53.91 356 LEU A N 1
ATOM 2911 C CA . LEU A 1 356 ? -21.148 12.966 -6.794 1.00 53.91 356 LEU A CA 1
ATOM 2912 C C . LEU A 1 356 ? -20.662 12.993 -5.334 1.00 53.91 356 LEU A C 1
ATOM 2914 O O . LEU A 1 356 ? -20.109 13.985 -4.864 1.00 53.91 356 LEU A O 1
ATOM 2918 N N . MET A 1 357 ? -20.851 11.890 -4.614 1.00 54.41 357 MET A N 1
ATOM 2919 C CA . MET A 1 357 ? -20.218 11.673 -3.312 1.00 54.41 357 MET A CA 1
ATOM 2920 C C . MET A 1 357 ? -18.796 11.161 -3.538 1.00 54.41 357 MET A C 1
ATOM 2922 O O . MET A 1 357 ? -18.613 10.097 -4.131 1.00 54.41 357 MET A O 1
ATOM 2926 N N . GLN A 1 358 ? -17.785 11.888 -3.058 1.00 62.06 358 GLN A N 1
ATOM 2927 C CA . GLN A 1 358 ? -16.431 11.347 -2.957 1.00 62.06 358 GLN A CA 1
ATOM 2928 C C . GLN A 1 358 ? -16.271 10.725 -1.578 1.00 62.06 358 GLN A C 1
ATOM 2930 O O . GLN A 1 358 ? -15.782 11.352 -0.642 1.00 62.06 358 GLN A O 1
ATOM 2935 N N . THR A 1 359 ? -16.660 9.459 -1.453 1.00 69.31 359 THR A N 1
ATOM 2936 C CA . THR A 1 359 ? -16.215 8.676 -0.304 1.00 69.31 359 THR A CA 1
ATOM 2937 C C . THR A 1 359 ? -14.712 8.458 -0.442 1.00 69.31 359 THR A C 1
ATOM 2939 O O . THR A 1 359 ? -14.237 7.898 -1.437 1.00 69.31 359 THR A O 1
ATOM 2942 N N . LYS A 1 360 ? -13.959 8.933 0.547 1.00 76.81 360 LYS A N 1
ATOM 2943 C CA . LYS A 1 360 ? -12.506 8.766 0.620 1.00 76.81 360 LYS A CA 1
ATOM 2944 C C . LYS A 1 360 ? -12.177 7.850 1.785 1.00 76.81 360 LYS A C 1
ATOM 2946 O O . LYS A 1 360 ? -12.865 7.847 2.802 1.00 76.81 360 LYS A O 1
ATOM 2951 N N . CYS A 1 361 ? -11.110 7.083 1.636 1.00 82.75 361 CYS A N 1
ATOM 2952 C CA . CYS A 1 361 ? -10.495 6.389 2.753 1.00 82.75 361 CYS A CA 1
ATOM 2953 C C . CYS A 1 361 ? -9.321 7.231 3.250 1.00 82.75 361 CYS A C 1
ATOM 2955 O O . CYS A 1 361 ? -8.472 7.616 2.448 1.00 82.75 361 CYS A O 1
ATOM 2957 N N . ILE A 1 362 ? -9.258 7.509 4.549 1.00 76.06 362 ILE A N 1
ATOM 2958 C CA . ILE A 1 362 ? -8.174 8.273 5.164 1.00 76.06 362 ILE A CA 1
ATOM 2959 C C . ILE A 1 362 ? -7.320 7.412 6.086 1.00 76.06 362 ILE A C 1
ATOM 2961 O O . ILE A 1 362 ? -7.829 6.515 6.750 1.00 76.06 362 ILE A O 1
ATOM 2965 N N . ILE A 1 363 ? -6.020 7.699 6.134 1.00 75.75 363 ILE A N 1
ATOM 2966 C CA . ILE A 1 363 ? -5.059 7.098 7.068 1.00 75.75 363 ILE A CA 1
ATOM 2967 C C . ILE A 1 363 ? -4.218 8.218 7.672 1.00 75.75 363 ILE A C 1
ATOM 2969 O O . ILE A 1 363 ? -3.754 9.106 6.958 1.00 75.75 363 ILE A O 1
ATOM 2973 N N . LYS A 1 364 ? -3.993 8.192 8.985 1.00 69.00 364 LYS A N 1
ATOM 2974 C CA . LYS A 1 364 ? -3.223 9.236 9.667 1.00 69.00 364 LYS A CA 1
ATOM 2975 C C . LYS A 1 364 ? -1.717 9.089 9.424 1.00 69.00 364 LYS A C 1
ATOM 2977 O O . LYS A 1 364 ? -1.140 8.037 9.685 1.00 69.00 364 LYS A O 1
ATOM 2982 N N . GLY A 1 365 ? -1.066 10.174 8.999 1.00 68.88 365 GLY A N 1
ATOM 2983 C CA . GLY A 1 365 ? 0.394 10.283 8.933 1.00 68.88 365 GLY A CA 1
ATOM 2984 C C . GLY A 1 365 ? 1.032 9.615 7.714 1.00 68.88 365 GLY A C 1
ATOM 2985 O O . GLY A 1 365 ? 1.547 10.307 6.837 1.00 68.88 365 GLY A O 1
ATOM 2986 N N . TYR A 1 366 ? 1.067 8.282 7.674 1.00 72.81 366 TYR A N 1
ATOM 2987 C CA . TYR A 1 366 ? 1.724 7.537 6.598 1.00 72.81 366 TYR A CA 1
ATOM 2988 C C . TYR A 1 366 ? 1.165 6.109 6.456 1.00 72.81 366 TYR A C 1
ATOM 2990 O O . TYR A 1 366 ? 0.583 5.568 7.392 1.00 72.81 366 TYR A O 1
ATOM 2998 N N . LEU A 1 367 ? 1.370 5.482 5.295 1.00 79.69 367 LEU A N 1
ATOM 2999 C CA . LEU A 1 367 ? 1.085 4.065 5.049 1.00 79.69 367 LEU A CA 1
ATOM 3000 C C . LEU A 1 367 ? 2.386 3.340 4.706 1.00 79.69 367 LEU A C 1
ATOM 3002 O O . LEU A 1 367 ? 2.969 3.597 3.656 1.00 79.69 367 LEU A O 1
ATOM 3006 N N . GLU A 1 368 ? 2.819 2.420 5.564 1.00 79.50 368 GLU A N 1
ATOM 3007 C CA . GLU A 1 368 ? 3.845 1.424 5.231 1.00 79.50 368 GLU A CA 1
ATOM 3008 C C . GLU A 1 368 ? 3.189 0.154 4.678 1.00 79.50 368 GLU A C 1
ATOM 3010 O O . GLU A 1 368 ? 2.125 -0.281 5.137 1.00 79.50 368 GLU A O 1
ATOM 3015 N N . PHE A 1 369 ? 3.812 -0.441 3.664 1.00 77.81 369 PHE A N 1
ATOM 3016 C CA . PHE A 1 369 ? 3.272 -1.602 2.965 1.00 77.81 369 PHE A CA 1
ATOM 3017 C C . PHE A 1 369 ? 4.387 -2.492 2.420 1.00 77.81 369 PHE A C 1
ATOM 3019 O O . PHE A 1 369 ? 5.488 -2.033 2.171 1.00 77.81 369 PHE A O 1
ATOM 3026 N N . ILE A 1 370 ? 4.108 -3.771 2.181 1.00 71.00 370 ILE A N 1
ATOM 3027 C CA . ILE A 1 370 ? 5.017 -4.646 1.422 1.00 71.00 370 ILE A CA 1
ATOM 3028 C C . ILE A 1 370 ? 4.534 -4.781 -0.018 1.00 71.00 370 ILE A C 1
ATOM 3030 O O . ILE A 1 370 ? 3.364 -4.540 -0.302 1.00 71.00 370 ILE A O 1
ATOM 3034 N N . ALA A 1 371 ? 5.391 -5.255 -0.930 1.00 73.94 371 ALA A N 1
ATOM 3035 C CA . ALA A 1 371 ? 5.010 -5.449 -2.333 1.00 73.94 371 ALA A CA 1
ATOM 3036 C C . ALA A 1 371 ? 3.666 -6.190 -2.462 1.00 73.94 371 ALA A C 1
ATOM 3038 O O . ALA A 1 371 ? 2.787 -5.729 -3.174 1.00 73.94 371 ALA A O 1
ATOM 3039 N N . LYS A 1 372 ? 3.451 -7.277 -1.698 1.00 74.19 372 LYS A N 1
ATOM 3040 C CA . LYS A 1 372 ? 2.212 -8.097 -1.642 1.00 74.19 372 LYS A CA 1
ATOM 3041 C C . LYS A 1 372 ? 0.936 -7.374 -1.181 1.00 74.19 372 LYS A C 1
ATOM 3043 O O . LYS A 1 372 ? -0.138 -7.968 -1.268 1.00 74.19 372 LYS A O 1
ATOM 3048 N N . ASP A 1 373 ? 1.035 -6.151 -0.678 1.00 78.56 373 ASP A N 1
ATOM 3049 C CA . ASP A 1 373 ? -0.129 -5.338 -0.317 1.00 78.56 373 ASP A CA 1
ATOM 3050 C C . ASP A 1 373 ? -0.698 -4.556 -1.501 1.00 78.56 373 ASP A C 1
ATOM 3052 O O . ASP A 1 373 ? -1.882 -4.223 -1.491 1.00 78.56 373 ASP A O 1
ATOM 3056 N N . ILE A 1 374 ? 0.120 -4.302 -2.526 1.00 87.44 374 ILE A N 1
ATOM 3057 C CA . ILE A 1 374 ? -0.324 -3.688 -3.777 1.00 87.44 374 ILE A CA 1
ATOM 3058 C C . ILE A 1 374 ? -1.040 -4.748 -4.609 1.00 87.44 374 ILE A C 1
ATOM 3060 O O . ILE A 1 374 ? -0.440 -5.760 -4.969 1.00 87.44 374 ILE A O 1
ATOM 3064 N N . ILE A 1 375 ? -2.300 -4.505 -4.947 1.00 90.12 375 ILE A N 1
ATOM 3065 C CA . ILE A 1 375 ? -3.069 -5.394 -5.823 1.00 90.12 375 ILE A CA 1
ATOM 3066 C C . ILE A 1 375 ? -2.522 -5.269 -7.245 1.00 90.12 375 ILE A C 1
ATOM 3068 O O . ILE A 1 375 ? -1.962 -6.220 -7.790 1.00 90.12 375 ILE A O 1
ATOM 3072 N N . LYS A 1 376 ? -2.589 -4.054 -7.794 1.00 91.19 376 LYS A N 1
ATOM 3073 C CA . LYS A 1 376 ? -2.107 -3.690 -9.129 1.00 91.19 376 LYS A CA 1
ATOM 3074 C C . LYS A 1 376 ? -1.603 -2.249 -9.138 1.00 91.19 376 LYS A C 1
ATOM 3076 O O . LYS A 1 376 ? -1.920 -1.451 -8.254 1.00 91.19 376 LYS A O 1
ATOM 3081 N N . ILE A 1 377 ? -0.807 -1.925 -10.144 1.00 91.25 377 ILE A N 1
ATOM 3082 C CA . ILE A 1 377 ? -0.391 -0.566 -10.474 1.00 91.25 377 ILE A CA 1
ATOM 3083 C C . ILE A 1 377 ? -0.885 -0.324 -11.890 1.00 91.25 377 ILE A C 1
ATOM 3085 O O . ILE A 1 377 ? -0.509 -1.058 -12.793 1.00 91.25 377 ILE A O 1
ATOM 3089 N N . TYR A 1 378 ? -1.716 0.678 -12.098 1.00 89.38 378 TYR A N 1
ATOM 3090 C CA . TYR A 1 378 ? -2.264 0.958 -13.415 1.00 89.38 378 TYR A CA 1
ATOM 3091 C C . TYR A 1 378 ? -1.533 2.131 -14.047 1.00 89.38 378 TYR A C 1
ATOM 3093 O O . TYR A 1 378 ? -1.220 3.118 -13.373 1.00 89.38 378 TYR A O 1
ATOM 3101 N N . VAL A 1 379 ? -1.264 1.995 -15.340 1.00 86.94 379 VAL A N 1
ATOM 3102 C CA . VAL A 1 379 ? -0.703 3.024 -16.218 1.00 86.94 379 VAL A CA 1
ATOM 3103 C C . VAL A 1 379 ? -1.487 3.046 -17.529 1.00 86.94 379 VAL A C 1
ATOM 3105 O O . VAL A 1 379 ? -2.288 2.149 -17.797 1.00 86.94 379 VAL A O 1
ATOM 3108 N N . ARG A 1 380 ? -1.271 4.064 -18.364 1.00 81.69 380 ARG A N 1
ATOM 3109 C CA . ARG A 1 380 ? -2.124 4.312 -19.539 1.00 81.69 380 ARG A CA 1
ATOM 3110 C C . ARG A 1 380 ? -1.644 3.608 -20.787 1.00 81.69 380 ARG A C 1
ATOM 3112 O O . ARG A 1 380 ? -2.446 3.245 -21.639 1.00 81.69 380 ARG A O 1
ATOM 3119 N N . THR A 1 381 ? -0.330 3.466 -20.917 1.00 80.50 381 THR A N 1
ATOM 3120 C CA . THR A 1 381 ? 0.309 2.919 -22.113 1.00 80.50 381 THR A CA 1
ATOM 3121 C C . THR A 1 381 ? 1.457 1.988 -21.748 1.00 80.50 381 THR A C 1
ATOM 3123 O O . THR A 1 381 ? 2.057 2.104 -20.677 1.00 80.50 381 THR A O 1
ATOM 3126 N N . GLU A 1 382 ? 1.818 1.097 -22.672 1.00 80.81 382 GLU A N 1
ATOM 3127 C CA . GLU A 1 382 ? 3.008 0.248 -22.525 1.00 80.81 382 GLU A CA 1
ATOM 3128 C C . GLU A 1 382 ? 4.288 1.083 -22.361 1.00 80.81 382 GLU A C 1
ATOM 3130 O O . GLU A 1 382 ? 5.144 0.744 -21.546 1.00 80.81 382 GLU A O 1
ATOM 3135 N N . ALA A 1 383 ? 4.394 2.232 -23.038 1.00 77.75 383 ALA A N 1
ATOM 3136 C CA . ALA A 1 383 ? 5.531 3.134 -22.865 1.00 77.75 383 ALA A CA 1
ATOM 3137 C C . ALA A 1 383 ? 5.672 3.617 -21.412 1.00 77.75 383 ALA A C 1
ATOM 3139 O O . ALA A 1 383 ? 6.781 3.662 -20.881 1.00 77.75 383 ALA A O 1
ATOM 3140 N N . GLU A 1 384 ? 4.568 3.943 -20.737 1.00 80.56 384 GLU A N 1
ATOM 3141 C CA . GLU A 1 384 ? 4.580 4.348 -19.325 1.00 80.56 384 GLU A CA 1
ATOM 3142 C C . GLU A 1 384 ? 4.958 3.202 -18.391 1.00 80.56 384 GLU A C 1
ATOM 3144 O O . GLU A 1 384 ? 5.713 3.413 -17.439 1.00 80.56 384 GLU A O 1
ATOM 3149 N N . LYS A 1 385 ? 4.499 1.982 -18.687 1.00 85.75 385 LYS A N 1
ATOM 3150 C CA . LYS A 1 385 ? 4.898 0.776 -17.952 1.00 85.75 385 LYS A CA 1
ATOM 3151 C C . LYS A 1 385 ? 6.408 0.571 -18.024 1.00 85.75 385 LYS A C 1
ATOM 3153 O O . LYS A 1 385 ? 7.062 0.422 -16.990 1.00 85.75 385 LYS A O 1
ATOM 3158 N N . VAL A 1 386 ? 6.969 0.621 -19.230 1.00 80.31 386 VAL A N 1
ATOM 3159 C CA . VAL A 1 386 ? 8.413 0.486 -19.465 1.00 80.31 386 VAL A CA 1
ATOM 3160 C C . VAL A 1 386 ? 9.191 1.633 -18.816 1.00 80.31 386 VAL A C 1
ATOM 3162 O O . VAL A 1 386 ? 10.224 1.392 -18.186 1.00 80.31 386 VAL A O 1
ATOM 3165 N N . SER A 1 387 ? 8.669 2.862 -18.893 1.00 79.31 387 SER A N 1
ATOM 3166 C CA . SER A 1 387 ? 9.247 4.043 -18.234 1.00 79.31 387 SER A CA 1
ATOM 3167 C C . SER A 1 387 ? 9.366 3.825 -16.725 1.00 79.31 387 SER A C 1
ATOM 3169 O O . SER A 1 387 ? 10.437 4.013 -16.149 1.00 79.31 387 SER A O 1
ATOM 3171 N N . LEU A 1 388 ? 8.269 3.404 -16.085 1.00 84.19 388 LEU A N 1
ATOM 3172 C CA . LEU A 1 388 ? 8.198 3.192 -14.642 1.00 84.19 388 LEU A CA 1
ATOM 3173 C C . LEU A 1 388 ? 9.135 2.064 -14.200 1.00 84.19 388 LEU A C 1
ATOM 3175 O O . LEU A 1 388 ? 9.891 2.241 -13.244 1.00 84.19 388 LEU A O 1
ATOM 3179 N N . LEU A 1 389 ? 9.134 0.938 -14.922 1.00 83.31 389 LEU A N 1
ATOM 3180 C CA . LEU A 1 389 ? 10.054 -0.172 -14.669 1.00 83.31 389 LEU A CA 1
ATOM 3181 C C . LEU A 1 389 ? 11.506 0.290 -14.760 1.00 83.31 389 LEU A C 1
ATOM 3183 O O . LEU A 1 389 ? 12.265 0.087 -13.817 1.00 83.31 389 LEU A O 1
ATOM 3187 N N . THR A 1 390 ? 11.879 0.970 -15.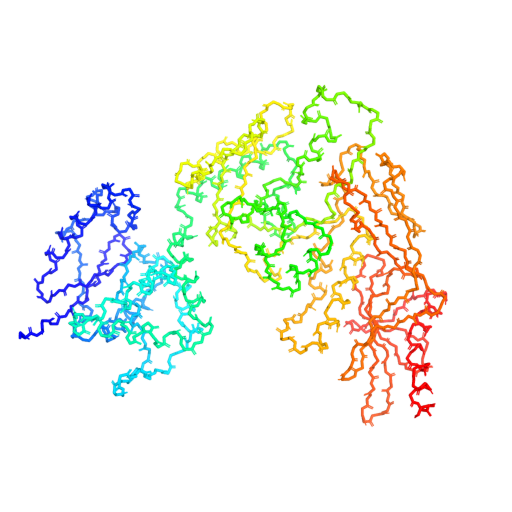843 1.00 78.38 390 THR A N 1
ATOM 3188 C CA . THR A 1 390 ? 13.248 1.460 -16.044 1.00 78.38 390 THR A CA 1
ATOM 3189 C C . THR A 1 390 ? 13.666 2.426 -14.939 1.00 78.38 390 THR A C 1
ATOM 3191 O O . THR A 1 390 ? 14.752 2.307 -14.369 1.00 78.38 390 THR A O 1
ATOM 3194 N N . ALA A 1 391 ? 12.786 3.355 -14.573 1.00 78.94 391 ALA A N 1
ATOM 3195 C CA . ALA A 1 391 ? 13.081 4.358 -13.566 1.00 78.94 391 ALA A CA 1
ATOM 3196 C C . ALA A 1 391 ? 13.234 3.767 -12.150 1.00 78.94 391 ALA A C 1
ATOM 3198 O O . ALA A 1 391 ? 14.068 4.250 -11.381 1.00 78.94 391 ALA A O 1
ATOM 3199 N N . LEU A 1 392 ? 12.515 2.686 -11.817 1.00 80.56 392 LEU A N 1
ATOM 3200 C CA . LEU A 1 392 ? 12.731 1.927 -10.577 1.00 80.56 392 LEU A CA 1
ATOM 3201 C C . LEU A 1 392 ? 14.147 1.322 -10.523 1.00 80.56 392 LEU A C 1
ATOM 3203 O O . LEU A 1 392 ? 14.823 1.438 -9.497 1.00 80.56 392 LEU A O 1
ATOM 3207 N N . ILE A 1 393 ? 14.634 0.752 -11.634 1.00 76.38 393 ILE A N 1
ATOM 3208 C CA . ILE A 1 393 ? 16.004 0.206 -11.740 1.00 76.38 393 ILE A CA 1
ATOM 3209 C C . ILE A 1 393 ? 17.043 1.306 -11.548 1.00 76.38 393 ILE A C 1
ATOM 3211 O O . ILE A 1 393 ? 17.985 1.163 -10.763 1.00 76.38 393 ILE A O 1
ATOM 3215 N N . GLU A 1 394 ? 16.874 2.421 -12.259 1.00 74.62 394 GLU A N 1
ATOM 3216 C CA . GLU A 1 394 ? 17.778 3.564 -12.167 1.00 74.62 394 GLU A CA 1
ATOM 3217 C C . GLU A 1 394 ? 17.831 4.137 -10.748 1.00 74.62 394 GLU A C 1
ATOM 3219 O O . GLU A 1 394 ? 18.913 4.471 -10.251 1.00 74.62 394 GLU A O 1
ATOM 3224 N N . TYR A 1 395 ? 16.678 4.250 -10.085 1.00 76.00 395 TYR A N 1
ATOM 3225 C CA . TYR A 1 395 ? 16.586 4.752 -8.719 1.00 76.00 395 TYR A CA 1
ATOM 3226 C C . TYR A 1 395 ? 17.345 3.851 -7.737 1.00 76.00 395 TYR A C 1
ATOM 3228 O O . TYR A 1 395 ? 18.179 4.335 -6.966 1.00 76.00 395 TYR A O 1
ATOM 3236 N N . GLN A 1 396 ? 17.128 2.536 -7.811 1.00 70.38 396 GLN A N 1
ATOM 3237 C CA . GLN A 1 396 ? 17.802 1.555 -6.958 1.00 70.38 396 GLN A CA 1
ATOM 3238 C C . GLN A 1 396 ? 19.326 1.570 -7.146 1.00 70.38 396 GLN A C 1
ATOM 3240 O O . GLN A 1 396 ? 20.087 1.537 -6.170 1.00 70.38 396 GLN A O 1
ATOM 3245 N N . ALA A 1 397 ? 19.785 1.677 -8.394 1.00 67.12 397 ALA A N 1
ATOM 3246 C CA . ALA A 1 397 ? 21.204 1.769 -8.711 1.00 67.12 397 ALA A CA 1
ATOM 3247 C C . ALA A 1 397 ? 21.846 3.031 -8.122 1.00 67.12 397 ALA A C 1
ATOM 3249 O O . ALA A 1 397 ? 22.909 2.953 -7.504 1.00 67.12 397 ALA A O 1
ATOM 3250 N N . LYS A 1 398 ? 21.178 4.189 -8.244 1.00 68.19 398 LYS A N 1
ATOM 3251 C CA . LYS A 1 398 ? 21.635 5.458 -7.648 1.00 68.19 398 LYS A CA 1
ATOM 3252 C C . LYS A 1 398 ? 21.733 5.367 -6.122 1.00 68.19 398 LYS A C 1
ATOM 3254 O O . LYS A 1 398 ? 22.696 5.873 -5.549 1.00 68.19 398 LYS A O 1
ATOM 3259 N N . GLN A 1 399 ? 20.783 4.708 -5.461 1.00 64.50 399 GLN A N 1
ATOM 3260 C CA . GLN A 1 399 ? 20.763 4.601 -3.998 1.00 64.50 399 GLN A CA 1
ATOM 3261 C C . GLN A 1 399 ? 21.762 3.586 -3.434 1.00 64.50 399 GLN A C 1
ATOM 3263 O O . GLN A 1 399 ? 22.299 3.794 -2.350 1.00 64.50 399 GLN A O 1
ATOM 3268 N N . SER A 1 400 ? 22.099 2.534 -4.179 1.00 56.88 400 SER A N 1
ATOM 3269 C CA . SER A 1 400 ? 23.135 1.577 -3.762 1.00 56.88 400 SER A CA 1
ATOM 3270 C C . SER A 1 400 ? 24.513 2.241 -3.581 1.00 56.88 400 SER A C 1
ATOM 3272 O O . SER A 1 400 ? 25.320 1.790 -2.769 1.00 56.88 400 SER A O 1
ATOM 3274 N N . PHE A 1 401 ? 24.768 3.375 -4.245 1.00 50.12 401 PHE A N 1
ATOM 3275 C CA . PHE A 1 401 ? 25.959 4.198 -4.001 1.00 50.12 401 PHE A CA 1
ATOM 3276 C C . PHE A 1 401 ? 25.927 5.010 -2.708 1.00 50.12 401 PHE A C 1
ATOM 3278 O O . PHE A 1 401 ? 26.989 5.355 -2.191 1.00 50.12 401 PHE A O 1
ATOM 3285 N N . SER A 1 402 ? 24.744 5.343 -2.183 1.00 50.56 402 SER A N 1
ATOM 3286 C CA . SER A 1 402 ? 24.606 6.213 -1.010 1.00 50.56 402 SER A CA 1
ATOM 3287 C C . SER A 1 402 ? 24.753 5.462 0.322 1.00 50.56 402 SER A C 1
ATOM 3289 O O . SER A 1 402 ? 24.639 6.080 1.378 1.00 50.56 402 SER A O 1
ATOM 3291 N N . LYS A 1 403 ? 25.026 4.142 0.292 1.00 48.41 403 LYS A N 1
ATOM 3292 C CA . LYS A 1 403 ? 25.053 3.233 1.461 1.00 48.41 403 LYS A CA 1
ATOM 3293 C C . LYS A 1 403 ? 23.775 3.273 2.314 1.00 48.41 403 LYS A C 1
ATOM 3295 O O . LYS A 1 403 ? 23.794 2.836 3.462 1.00 48.41 403 LYS A O 1
ATOM 3300 N N . LYS A 1 404 ? 22.652 3.765 1.783 1.00 47.66 404 LYS A N 1
ATOM 3301 C CA . LYS A 1 404 ? 21.359 3.621 2.456 1.00 47.66 404 LYS A CA 1
ATOM 3302 C C . LYS A 1 404 ? 20.904 2.169 2.319 1.00 47.66 404 LYS A C 1
ATOM 3304 O O . LYS A 1 404 ? 20.807 1.653 1.208 1.00 47.66 404 LYS A O 1
ATOM 3309 N N . HIS A 1 405 ? 20.648 1.511 3.448 1.00 46.28 405 HIS A N 1
ATOM 3310 C CA . HIS A 1 405 ? 20.015 0.194 3.496 1.00 46.28 405 HIS A CA 1
ATOM 3311 C C . HIS A 1 405 ? 18.578 0.302 2.964 1.00 46.28 405 HIS A C 1
ATOM 3313 O O . HIS A 1 405 ? 17.644 0.507 3.731 1.00 46.28 405 HIS A O 1
ATOM 3319 N N . LEU A 1 406 ? 18.401 0.208 1.648 1.00 51.56 406 LEU A N 1
ATOM 3320 C CA . LEU A 1 406 ? 17.087 0.033 1.037 1.00 51.56 406 LEU A CA 1
ATOM 3321 C C . LEU A 1 406 ? 16.824 -1.457 0.829 1.00 51.56 406 LEU A C 1
ATOM 3323 O O . LEU A 1 406 ? 17.735 -2.222 0.505 1.00 51.56 406 LEU A O 1
ATOM 3327 N N . GLN A 1 407 ? 15.569 -1.864 1.009 1.00 56.69 407 GLN A N 1
ATOM 3328 C CA . GLN A 1 407 ? 15.121 -3.179 0.568 1.00 56.69 407 GLN A CA 1
ATOM 3329 C C . GLN A 1 407 ? 15.331 -3.274 -0.949 1.00 56.69 407 GLN A C 1
ATOM 3331 O O . GLN A 1 407 ? 14.974 -2.358 -1.690 1.00 56.69 407 GLN A O 1
ATOM 3336 N N . LEU A 1 408 ? 15.961 -4.357 -1.412 1.00 57.97 408 LEU A N 1
ATOM 3337 C CA . LEU A 1 408 ? 16.159 -4.578 -2.842 1.00 57.97 408 LEU A CA 1
ATOM 3338 C C . LEU A 1 408 ? 14.789 -4.737 -3.508 1.00 57.97 408 LEU A C 1
ATOM 3340 O O . LEU A 1 408 ? 14.009 -5.607 -3.122 1.00 57.97 408 LEU A O 1
ATOM 3344 N N . ILE A 1 409 ? 14.513 -3.898 -4.504 1.00 63.91 409 ILE A N 1
ATOM 3345 C CA . ILE A 1 409 ? 13.304 -3.998 -5.316 1.00 63.91 409 ILE A CA 1
ATOM 3346 C C . ILE A 1 409 ? 13.421 -5.250 -6.183 1.00 63.91 409 ILE A C 1
ATOM 3348 O O . ILE A 1 409 ? 14.357 -5.384 -6.972 1.00 63.91 409 ILE A O 1
ATOM 3352 N N . ASP A 1 410 ? 12.460 -6.158 -6.051 1.00 68.12 410 ASP A N 1
ATOM 3353 C CA . ASP A 1 410 ? 12.285 -7.256 -6.993 1.00 68.12 410 ASP A CA 1
ATOM 3354 C C . ASP A 1 410 ? 11.383 -6.787 -8.140 1.00 68.12 410 ASP A C 1
ATOM 3356 O O . ASP A 1 410 ? 10.157 -6.738 -8.027 1.00 68.12 410 ASP A O 1
ATOM 3360 N N . LEU A 1 411 ? 12.004 -6.398 -9.252 1.00 68.88 411 LEU A N 1
ATOM 3361 C CA . LEU A 1 411 ? 11.306 -5.854 -10.421 1.00 68.88 411 LEU A CA 1
ATOM 3362 C C . LEU A 1 411 ? 10.356 -6.866 -11.052 1.00 68.88 411 LEU A C 1
ATOM 3364 O O . LEU A 1 411 ? 9.333 -6.463 -11.596 1.00 68.88 411 LEU A O 1
ATOM 3368 N N . SER A 1 412 ? 10.653 -8.164 -10.939 1.00 67.06 412 SER A N 1
ATOM 3369 C CA . SER A 1 412 ? 9.771 -9.212 -11.453 1.00 67.06 412 SER A CA 1
ATOM 3370 C C . SER A 1 412 ? 8.420 -9.207 -10.727 1.00 67.06 412 SER A C 1
ATOM 3372 O O . SER A 1 412 ? 7.376 -9.402 -11.350 1.00 67.06 412 SER A O 1
ATOM 3374 N N . GLN A 1 413 ? 8.413 -8.862 -9.431 1.00 67.56 413 GLN A N 1
ATOM 3375 C CA . GLN A 1 413 ? 7.184 -8.729 -8.646 1.00 67.56 413 GLN A CA 1
ATOM 3376 C C . GLN A 1 413 ? 6.348 -7.519 -9.057 1.00 67.56 413 GLN A C 1
ATOM 3378 O O . GLN A 1 413 ? 5.124 -7.572 -8.928 1.00 67.56 413 GLN A O 1
ATOM 3383 N N . TYR A 1 414 ? 6.982 -6.438 -9.519 1.00 75.31 414 TYR A N 1
ATOM 3384 C CA . TYR A 1 414 ? 6.283 -5.239 -9.979 1.00 75.31 414 TYR A CA 1
ATOM 3385 C C . TYR A 1 414 ? 5.856 -5.336 -11.443 1.00 75.31 414 TYR A C 1
ATOM 3387 O O . TYR A 1 414 ? 4.749 -4.918 -11.766 1.00 75.31 414 TYR A O 1
ATOM 3395 N N .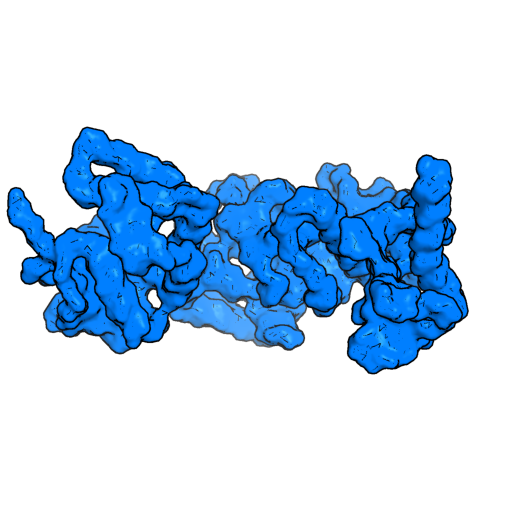 ALA A 1 415 ? 6.659 -5.945 -12.317 1.00 75.19 415 ALA A N 1
ATOM 3396 C CA . ALA A 1 415 ? 6.349 -6.087 -13.740 1.00 75.19 415 ALA A CA 1
ATOM 3397 C C . ALA A 1 415 ? 5.010 -6.800 -13.989 1.00 75.19 415 ALA A C 1
ATOM 3399 O O . ALA A 1 415 ? 4.234 -6.360 -14.835 1.00 75.19 415 ALA A O 1
ATOM 3400 N N . ALA A 1 416 ? 4.704 -7.838 -13.201 1.00 77.19 416 ALA A N 1
ATOM 3401 C CA . ALA A 1 416 ? 3.427 -8.553 -13.263 1.00 77.19 416 ALA A CA 1
ATOM 3402 C C . ALA A 1 416 ? 2.236 -7.762 -12.680 1.00 77.19 416 ALA A C 1
ATOM 3404 O O . ALA A 1 416 ? 1.077 -8.076 -12.951 1.00 77.19 416 ALA A O 1
ATOM 3405 N N . ARG A 1 417 ? 2.501 -6.746 -11.852 1.00 85.06 417 ARG A N 1
ATOM 3406 C CA . ARG A 1 417 ? 1.466 -5.924 -11.205 1.00 85.06 417 ARG A CA 1
ATOM 3407 C C . ARG A 1 417 ? 1.191 -4.626 -11.938 1.00 85.06 417 ARG A C 1
ATOM 3409 O O . ARG A 1 417 ? 0.118 -4.070 -11.735 1.00 85.06 417 ARG A O 1
ATOM 3416 N N . ILE A 1 418 ? 2.136 -4.142 -12.745 1.00 88.94 418 ILE A N 1
ATOM 3417 C CA . ILE A 1 418 ? 1.928 -2.963 -13.581 1.00 88.94 418 ILE A CA 1
ATOM 3418 C C . ILE A 1 418 ? 1.098 -3.373 -14.803 1.00 88.94 418 ILE A C 1
ATOM 3420 O O . ILE A 1 418 ? 1.580 -4.098 -15.677 1.00 88.94 418 ILE A O 1
ATOM 3424 N N . GLN A 1 419 ? -0.149 -2.919 -14.851 1.00 88.38 419 GLN A N 1
ATOM 3425 C CA . GLN A 1 419 ? -1.105 -3.173 -15.924 1.00 88.38 419 GLN A CA 1
ATOM 3426 C C . GLN A 1 419 ? -1.373 -1.907 -16.732 1.00 88.38 419 GLN A C 1
ATOM 3428 O O . GLN A 1 419 ? -1.401 -0.799 -16.195 1.00 88.38 419 GLN A O 1
ATOM 3433 N N . VAL A 1 420 ? -1.548 -2.096 -18.035 1.00 87.44 420 VAL A N 1
ATOM 3434 C CA . VAL A 1 420 ? -1.902 -1.035 -18.972 1.00 87.44 420 VAL A CA 1
ATOM 3435 C C . VAL A 1 420 ? -3.415 -1.060 -19.138 1.00 87.44 420 VAL A C 1
ATOM 3437 O O . VAL A 1 420 ? -3.937 -1.973 -19.762 1.00 87.44 420 VAL A O 1
ATOM 3440 N N . GLU A 1 421 ? -4.099 -0.077 -18.558 1.00 86.75 421 GLU A N 1
ATOM 3441 C CA . GLU A 1 421 ? -5.567 0.005 -18.548 1.00 86.75 421 GLU A CA 1
ATOM 3442 C C . GLU A 1 421 ? -6.020 1.422 -18.916 1.00 86.75 421 GLU A C 1
ATOM 3444 O O . GLU A 1 421 ? -6.368 2.209 -18.032 1.00 86.75 421 GLU A O 1
ATOM 3449 N N . PRO A 1 422 ? -5.982 1.798 -20.207 1.00 78.88 422 PRO A N 1
ATOM 3450 C CA . PRO A 1 422 ? -6.272 3.162 -20.650 1.00 78.88 422 PRO A CA 1
ATOM 3451 C C . PRO A 1 422 ? -7.682 3.634 -20.270 1.00 78.88 422 PRO A C 1
ATOM 3453 O O . PRO A 1 422 ? -7.859 4.822 -20.000 1.00 78.88 422 PRO A O 1
ATOM 3456 N N . ASP A 1 423 ? -8.654 2.725 -20.173 1.00 77.50 423 ASP A N 1
ATOM 3457 C CA . ASP A 1 423 ? -10.057 3.034 -19.864 1.00 77.50 423 ASP A CA 1
ATOM 3458 C C . ASP A 1 423 ? -10.262 3.538 -18.423 1.00 77.50 423 ASP A C 1
ATOM 3460 O O . ASP A 1 423 ? -11.232 4.238 -18.134 1.00 77.50 423 ASP A O 1
ATOM 3464 N N . LEU A 1 424 ? -9.327 3.246 -17.506 1.00 76.81 424 LEU A N 1
ATOM 3465 C CA . LEU A 1 424 ? -9.321 3.856 -16.170 1.00 76.81 424 LEU A CA 1
ATOM 3466 C C . LEU A 1 424 ? -8.935 5.340 -16.219 1.00 76.81 424 LEU A C 1
ATOM 3468 O O . LEU A 1 424 ? -9.244 6.096 -15.300 1.00 76.81 424 LEU A O 1
ATOM 3472 N N . PHE A 1 425 ? -8.235 5.766 -17.272 1.00 71.56 425 PHE A N 1
ATOM 3473 C CA . PHE A 1 425 ? -7.662 7.104 -17.368 1.00 71.56 425 PHE A CA 1
ATOM 3474 C C . PHE A 1 425 ? -8.372 8.008 -18.372 1.00 71.56 425 PHE A C 1
ATOM 3476 O O . PHE A 1 425 ? -8.375 9.229 -18.184 1.00 71.56 425 PHE A O 1
ATOM 3483 N N . PHE A 1 426 ? -8.937 7.431 -19.430 1.00 68.12 426 PHE A N 1
ATOM 3484 C CA . PHE A 1 426 ? -9.543 8.165 -20.530 1.00 68.12 426 PHE A CA 1
ATOM 3485 C C . PHE A 1 426 ? -10.959 7.658 -20.801 1.00 68.12 426 PHE A C 1
ATOM 3487 O O . PHE A 1 426 ? -11.144 6.492 -21.129 1.00 68.12 426 PHE A O 1
ATOM 3494 N N . GLY A 1 427 ? -11.942 8.556 -20.749 1.00 63.34 427 GLY A N 1
ATOM 3495 C CA . GLY A 1 427 ? -13.225 8.351 -21.422 1.00 63.34 427 GLY A CA 1
ATOM 3496 C C . GLY A 1 427 ? -13.094 8.727 -22.900 1.00 63.34 427 GLY A C 1
ATOM 3497 O O . GLY A 1 427 ? -12.613 7.954 -23.733 1.00 63.34 427 GLY A O 1
ATOM 3498 N N . ASP A 1 428 ? -13.432 9.977 -23.216 1.00 59.94 428 ASP A N 1
ATOM 3499 C CA . ASP A 1 428 ? -13.480 10.441 -24.607 1.00 59.94 428 ASP A CA 1
ATOM 3500 C C . ASP A 1 428 ? -12.296 11.322 -25.025 1.00 59.94 428 ASP A C 1
ATOM 3502 O O . ASP A 1 428 ? -11.943 11.316 -26.201 1.00 59.94 428 ASP A O 1
ATOM 3506 N N . ARG A 1 429 ? -11.624 12.006 -24.084 1.00 63.09 429 ARG A N 1
ATOM 3507 C CA . ARG A 1 429 ? -10.581 13.012 -24.371 1.00 63.09 429 ARG A CA 1
ATOM 3508 C C . ARG A 1 429 ? -9.250 12.737 -23.672 1.00 63.09 429 ARG A C 1
ATOM 3510 O O . ARG A 1 429 ? -9.193 12.017 -22.678 1.00 63.09 429 ARG A O 1
ATOM 3517 N N . GLY A 1 430 ? -8.179 13.371 -24.156 1.00 64.75 430 GLY A N 1
ATOM 3518 C CA . GLY A 1 430 ? -6.881 13.402 -23.472 1.00 64.75 430 GLY A CA 1
ATOM 3519 C C . GLY A 1 430 ? -6.014 12.152 -23.655 1.00 64.75 430 GLY A C 1
ATOM 3520 O O . GLY A 1 430 ? -5.133 11.913 -22.834 1.00 64.75 430 GLY A O 1
ATOM 3521 N N . LYS A 1 431 ? -6.274 11.343 -24.690 1.00 72.94 431 LYS A N 1
ATOM 3522 C CA . LYS A 1 431 ? -5.680 10.010 -24.878 1.00 72.94 431 LYS A CA 1
ATOM 3523 C C . LYS A 1 431 ? -4.190 10.086 -25.219 1.00 72.94 431 LYS A C 1
ATOM 3525 O O . LYS A 1 431 ? -3.776 10.875 -26.069 1.00 72.94 431 LYS A O 1
ATOM 3530 N N . VAL A 1 432 ? -3.407 9.207 -24.597 1.00 75.12 432 VAL A N 1
ATOM 3531 C CA . VAL A 1 432 ? -2.004 8.941 -24.948 1.00 75.12 432 VAL A CA 1
ATOM 3532 C C . VAL A 1 432 ? -1.965 7.607 -25.685 1.00 75.12 432 VAL A C 1
ATOM 3534 O O . VAL A 1 432 ? -2.397 6.593 -25.143 1.00 75.12 432 VAL A O 1
ATOM 3537 N N . ILE A 1 433 ? -1.483 7.610 -26.923 1.00 76.00 433 ILE A N 1
ATOM 3538 C CA . ILE A 1 433 ? -1.426 6.436 -27.795 1.00 76.00 433 ILE A CA 1
ATOM 3539 C C . ILE A 1 433 ? 0.038 6.058 -27.981 1.00 76.00 433 ILE A C 1
ATOM 3541 O O . ILE A 1 433 ? 0.870 6.920 -28.261 1.00 76.00 433 ILE A O 1
ATOM 3545 N N . TYR A 1 434 ? 0.349 4.772 -27.833 1.00 75.06 434 TYR A N 1
ATOM 3546 C CA . TYR A 1 434 ? 1.678 4.231 -28.096 1.00 75.06 434 TYR A CA 1
ATOM 3547 C C . TYR A 1 434 ? 1.614 3.137 -29.161 1.00 75.06 434 TYR A C 1
ATOM 3549 O O . TYR A 1 434 ? 0.866 2.174 -29.011 1.00 75.06 434 TYR A O 1
ATOM 3557 N N . GLY A 1 435 ? 2.408 3.285 -30.222 1.00 70.06 435 GLY A N 1
ATOM 3558 C CA . GLY A 1 435 ? 2.523 2.315 -31.312 1.00 70.06 435 GLY A CA 1
ATOM 3559 C C . GLY A 1 435 ? 3.732 2.616 -32.195 1.00 70.06 435 GLY A C 1
ATOM 3560 O O . GLY A 1 435 ? 4.147 3.768 -32.299 1.00 70.06 435 GLY A O 1
ATOM 3561 N N . ASP A 1 436 ? 4.342 1.589 -32.792 1.00 67.25 436 ASP A N 1
ATOM 3562 C CA . ASP A 1 436 ? 5.521 1.714 -33.670 1.00 67.25 436 ASP A CA 1
ATOM 3563 C C . ASP A 1 436 ? 6.683 2.540 -33.071 1.00 67.25 436 ASP A C 1
ATOM 3565 O O . ASP A 1 436 ? 7.370 3.292 -33.772 1.00 67.25 436 ASP A O 1
ATOM 3569 N N . ASN A 1 437 ? 6.908 2.426 -31.755 1.00 63.66 437 ASN A N 1
ATOM 3570 C CA . ASN A 1 437 ? 7.879 3.227 -30.994 1.00 63.66 437 ASN A CA 1
ATOM 3571 C C . ASN A 1 437 ? 7.662 4.748 -31.127 1.00 63.66 437 ASN A C 1
ATOM 3573 O O . ASN A 1 437 ? 8.622 5.532 -31.186 1.00 63.66 437 ASN A O 1
ATOM 3577 N N . ARG A 1 438 ? 6.395 5.165 -31.211 1.00 69.12 438 ARG A N 1
ATOM 3578 C CA . ARG A 1 438 ? 5.945 6.559 -31.248 1.00 69.12 438 ARG A CA 1
ATOM 3579 C C . ARG A 1 438 ? 4.851 6.773 -30.213 1.00 69.12 438 ARG A C 1
ATOM 3581 O O . ARG A 1 438 ? 3.986 5.922 -30.027 1.00 69.12 438 ARG A O 1
ATOM 3588 N N . ILE A 1 439 ? 4.905 7.929 -29.557 1.00 73.62 439 ILE A N 1
ATOM 3589 C CA . ILE A 1 439 ? 3.837 8.407 -28.681 1.00 73.62 439 ILE A CA 1
ATOM 3590 C C . ILE A 1 439 ? 3.076 9.501 -29.414 1.00 73.62 439 ILE A C 1
ATOM 3592 O O . ILE A 1 439 ? 3.673 10.474 -29.880 1.00 73.62 439 ILE A O 1
ATOM 3596 N N . GLU A 1 440 ? 1.762 9.342 -29.479 1.00 75.56 440 GLU A N 1
ATOM 3597 C CA . GLU A 1 440 ? 0.838 10.331 -30.010 1.00 75.56 440 GLU A CA 1
ATOM 3598 C C . GLU A 1 440 ? -0.127 10.786 -28.917 1.00 75.56 440 GLU A C 1
ATOM 3600 O O . GLU A 1 440 ? -0.538 10.018 -28.048 1.00 75.56 440 GLU A O 1
ATOM 3605 N N . PHE A 1 441 ? -0.486 12.064 -28.964 1.00 75.25 441 PHE A N 1
ATOM 3606 C CA . PHE A 1 441 ? -1.407 12.679 -28.019 1.00 75.25 441 PHE A CA 1
ATOM 3607 C C . PHE A 1 441 ? -2.651 13.118 -28.780 1.00 75.25 441 PHE A C 1
ATOM 3609 O O . PHE A 1 441 ? -2.559 13.922 -29.710 1.00 75.25 441 PHE A O 1
ATOM 3616 N N . SER A 1 442 ? -3.806 12.593 -28.381 1.00 72.31 442 SER A N 1
ATOM 3617 C CA . SER A 1 442 ? -5.097 12.957 -28.957 1.00 72.31 442 SER A CA 1
ATOM 3618 C C . SER A 1 442 ? -5.854 13.880 -28.012 1.00 72.31 442 SER A C 1
ATOM 3620 O O . SER A 1 442 ? -5.943 13.623 -26.811 1.00 72.31 442 SER A O 1
ATOM 3622 N N . GLU A 1 443 ? -6.407 14.963 -28.561 1.00 68.75 443 GLU A N 1
ATOM 3623 C CA . GLU A 1 443 ? -7.256 15.922 -27.834 1.00 68.75 443 GLU A CA 1
ATOM 3624 C C . GLU A 1 443 ? -6.576 16.598 -26.621 1.00 68.75 443 GLU A C 1
ATOM 3626 O O . GLU A 1 443 ? -7.234 17.111 -25.713 1.00 68.75 443 GLU A O 1
ATOM 3631 N N . ILE A 1 444 ? -5.240 16.657 -26.654 1.00 68.06 444 ILE A N 1
ATOM 3632 C CA . ILE A 1 444 ? -4.373 17.408 -25.736 1.00 68.06 444 ILE A CA 1
ATOM 3633 C C . ILE A 1 444 ? -3.824 18.632 -26.474 1.00 68.06 444 ILE A C 1
ATOM 3635 O O . ILE A 1 444 ? -3.501 18.575 -27.664 1.00 68.06 444 ILE A O 1
ATOM 3639 N N . GLY A 1 445 ? -3.708 19.759 -25.775 1.00 62.12 445 GLY A N 1
ATOM 3640 C CA . GLY A 1 445 ? -3.238 21.008 -26.362 1.00 62.12 445 GLY A CA 1
ATOM 3641 C C . GLY A 1 445 ? -1.775 20.877 -26.744 1.00 62.12 445 GLY A C 1
ATOM 3642 O O . GLY A 1 445 ? -0.943 20.602 -25.886 1.00 62.12 445 GLY A O 1
ATOM 3643 N N . LYS A 1 446 ? -1.439 21.093 -28.022 1.00 55.78 446 LYS A N 1
ATOM 3644 C CA . LYS A 1 446 ? -0.054 20.975 -28.523 1.00 55.78 446 LYS A CA 1
ATOM 3645 C C . LYS A 1 446 ? 0.938 21.880 -27.784 1.00 55.78 446 LYS A C 1
ATOM 3647 O O . LYS A 1 446 ? 2.103 21.522 -27.674 1.00 55.78 446 LYS A O 1
ATOM 3652 N N . THR A 1 447 ? 0.481 23.019 -27.262 1.00 52.56 447 THR A N 1
ATOM 3653 C CA . THR A 1 447 ? 1.280 23.946 -26.438 1.00 52.56 447 THR A CA 1
ATOM 3654 C C . THR A 1 447 ? 1.728 23.347 -25.110 1.00 52.56 447 THR A C 1
ATOM 3656 O O . THR A 1 447 ? 2.677 23.846 -24.521 1.00 52.56 447 THR A O 1
ATOM 3659 N N . ASN A 1 448 ? 1.082 22.271 -24.662 1.00 59.62 448 ASN A N 1
ATOM 3660 C CA . ASN A 1 448 ? 1.357 21.658 -23.373 1.00 59.62 448 ASN A CA 1
ATOM 3661 C C . ASN A 1 448 ? 2.398 20.541 -23.494 1.00 59.62 448 ASN A C 1
ATOM 3663 O O . ASN A 1 448 ? 2.790 20.018 -22.464 1.00 59.62 448 ASN A O 1
ATOM 3667 N N . ILE A 1 449 ? 2.830 20.164 -24.708 1.00 68.12 449 ILE A N 1
ATOM 3668 C CA . ILE A 1 449 ? 3.707 19.014 -24.976 1.00 68.12 449 ILE A CA 1
ATOM 3669 C C . ILE A 1 449 ? 5.144 19.480 -25.205 1.00 68.12 449 ILE A C 1
ATOM 3671 O O . ILE A 1 449 ? 5.434 20.173 -26.179 1.00 68.12 449 ILE A O 1
ATOM 3675 N N . GLN A 1 450 ? 6.061 19.033 -24.350 1.00 72.25 450 GLN A N 1
ATOM 3676 C CA . GLN A 1 450 ? 7.500 19.179 -24.560 1.00 72.25 450 GLN A CA 1
ATOM 3677 C C . GLN A 1 450 ? 8.133 17.805 -24.765 1.00 72.25 450 GLN A C 1
ATOM 3679 O O . GLN A 1 450 ? 7.942 16.906 -23.948 1.00 72.25 450 GLN A O 1
ATOM 3684 N N . SER A 1 451 ? 8.889 17.649 -25.853 1.00 74.44 451 SER A N 1
ATOM 3685 C CA . SER A 1 451 ? 9.670 16.444 -26.140 1.00 74.44 451 SER A CA 1
ATOM 3686 C C . SER A 1 451 ? 11.159 16.766 -26.130 1.00 74.44 451 SER A C 1
ATOM 3688 O O . SER A 1 451 ? 11.595 17.675 -26.842 1.00 74.44 451 SER A O 1
ATOM 3690 N N . HIS A 1 452 ? 11.935 15.998 -25.373 1.00 78.25 452 HIS A N 1
ATOM 3691 C CA . HIS A 1 452 ? 13.386 16.123 -25.320 1.00 78.25 452 HIS A CA 1
ATOM 3692 C C . HIS A 1 452 ? 14.058 14.818 -25.720 1.00 78.25 452 HIS A C 1
ATOM 3694 O O . HIS A 1 452 ? 13.737 13.751 -25.200 1.00 78.25 452 HIS A O 1
ATOM 3700 N N . ASP A 1 453 ? 15.020 14.942 -26.625 1.00 76.81 453 ASP A N 1
ATOM 3701 C CA . ASP A 1 453 ? 15.872 13.854 -27.071 1.00 76.81 453 ASP A CA 1
ATOM 3702 C C . ASP A 1 453 ? 17.154 13.848 -26.232 1.00 76.81 453 ASP A C 1
ATOM 3704 O O . ASP A 1 453 ? 17.958 14.780 -26.282 1.00 76.81 453 ASP A O 1
ATOM 3708 N N . GLU A 1 454 ? 17.353 12.780 -25.467 1.00 74.06 454 GLU A N 1
ATOM 3709 C CA . GLU A 1 454 ? 18.521 12.569 -24.622 1.00 74.06 454 GLU A CA 1
ATOM 3710 C C . GLU A 1 454 ? 19.315 11.332 -25.069 1.00 74.06 454 GLU A C 1
ATOM 3712 O O . GLU A 1 454 ? 18.770 10.401 -25.667 1.00 74.06 454 GLU A O 1
ATOM 3717 N N . PRO A 1 455 ? 20.621 11.263 -24.773 1.00 73.44 455 PRO A N 1
ATOM 3718 C CA . PRO A 1 455 ? 21.386 10.046 -24.995 1.00 73.44 455 PRO A CA 1
ATOM 3719 C C . PRO A 1 455 ? 20.869 8.881 -24.131 1.00 73.44 455 PRO A C 1
ATOM 3721 O O . PRO A 1 455 ? 20.776 9.001 -22.906 1.00 73.44 455 PRO A O 1
ATOM 3724 N N . PHE A 1 456 ? 20.600 7.726 -24.752 1.00 72.62 456 PHE A N 1
ATOM 3725 C CA . PHE A 1 456 ? 20.176 6.518 -24.034 1.00 72.62 456 PHE A CA 1
ATOM 3726 C C . PHE A 1 456 ? 21.197 6.147 -22.964 1.00 72.62 456 PHE A C 1
ATOM 3728 O O . PHE A 1 456 ? 22.376 5.951 -23.271 1.00 72.62 456 PHE A O 1
ATOM 3735 N N . SER A 1 457 ? 20.745 6.030 -21.721 1.00 71.12 457 SER A N 1
ATOM 3736 C CA . SER A 1 457 ? 21.598 5.681 -20.593 1.00 71.12 457 SER A CA 1
ATOM 3737 C C . SER A 1 457 ? 21.014 4.487 -19.854 1.00 71.12 457 SER A C 1
ATOM 3739 O O . SER A 1 457 ? 19.816 4.438 -19.621 1.00 71.12 457 SER A O 1
ATOM 3741 N N . ILE A 1 458 ? 21.865 3.529 -19.494 1.00 72.69 458 ILE A N 1
ATOM 3742 C CA . ILE A 1 458 ? 21.457 2.302 -18.804 1.00 72.69 458 ILE A CA 1
ATOM 3743 C C . ILE A 1 458 ? 22.308 2.075 -17.558 1.00 72.69 458 ILE A C 1
ATOM 3745 O O . ILE A 1 458 ? 23.496 2.427 -17.520 1.00 72.69 458 ILE A O 1
ATOM 3749 N N . VAL A 1 459 ? 21.704 1.460 -16.543 1.00 68.56 459 VAL A N 1
ATOM 3750 C CA . VAL A 1 459 ? 22.410 0.993 -15.350 1.00 68.56 459 VAL A CA 1
ATOM 3751 C C . VAL A 1 459 ? 23.302 -0.188 -15.716 1.00 68.56 459 VAL A C 1
ATOM 3753 O O . VAL A 1 459 ? 22.834 -1.194 -16.251 1.00 68.56 459 VAL A O 1
ATOM 3756 N N . LYS A 1 460 ? 24.584 -0.089 -15.360 1.00 71.25 460 LYS A N 1
ATOM 3757 C CA . LYS A 1 460 ? 25.549 -1.182 -15.450 1.00 71.25 460 LYS A CA 1
ATOM 3758 C C . LYS A 1 460 ? 26.034 -1.614 -14.089 1.00 71.25 460 LYS A C 1
ATOM 3760 O O . LYS A 1 460 ? 26.680 -0.827 -13.402 1.00 71.25 460 LYS A O 1
ATOM 3765 N N . GLU A 1 461 ? 25.842 -2.883 -13.761 1.00 66.44 461 GLU A N 1
ATOM 3766 C CA . GLU A 1 461 ? 26.390 -3.457 -12.531 1.00 66.44 461 GLU A CA 1
ATOM 3767 C C . GLU A 1 461 ? 27.649 -4.289 -12.796 1.00 66.44 461 GLU A C 1
ATOM 3769 O O . GLU A 1 461 ? 27.710 -5.131 -13.696 1.00 66.44 461 GLU A O 1
ATOM 3774 N N . MET A 1 462 ? 28.666 -4.027 -11.982 1.00 65.00 462 MET A N 1
ATOM 3775 C CA . MET A 1 462 ? 29.883 -4.811 -11.797 1.00 65.00 462 MET A CA 1
ATOM 3776 C C . MET A 1 462 ? 29.937 -5.231 -10.321 1.00 65.00 462 MET A C 1
ATOM 3778 O O . MET A 1 462 ? 29.335 -4.561 -9.488 1.00 65.00 462 MET A O 1
ATOM 3782 N N . LYS A 1 463 ? 30.696 -6.286 -9.977 1.00 59.44 463 LYS A N 1
ATOM 3783 C CA . LYS A 1 463 ? 30.768 -6.902 -8.624 1.00 59.44 463 LYS A CA 1
ATOM 3784 C C . LYS A 1 463 ? 30.734 -5.940 -7.419 1.00 59.44 463 LYS A C 1
ATOM 3786 O O . LYS A 1 463 ? 30.304 -6.357 -6.352 1.00 59.44 463 LYS A O 1
ATOM 3791 N N . THR A 1 464 ? 31.213 -4.704 -7.552 1.00 55.38 464 THR A N 1
ATOM 3792 C CA . THR A 1 464 ? 31.252 -3.704 -6.474 1.00 55.38 464 THR A CA 1
ATOM 3793 C C . THR A 1 464 ? 30.722 -2.312 -6.863 1.00 55.38 464 THR A C 1
ATOM 3795 O O . THR A 1 464 ? 30.834 -1.390 -6.059 1.00 55.38 464 THR A O 1
ATOM 3798 N N . VAL A 1 465 ? 30.189 -2.110 -8.079 1.00 58.53 465 VAL A N 1
ATOM 3799 C CA . VAL A 1 465 ? 29.844 -0.774 -8.618 1.00 58.53 465 VAL A CA 1
ATOM 3800 C C . VAL A 1 465 ? 28.659 -0.854 -9.592 1.00 58.53 465 VAL A C 1
ATOM 3802 O O . VAL A 1 465 ? 28.714 -1.655 -10.519 1.00 58.53 465 VAL A O 1
ATOM 3805 N N . SER A 1 466 ? 27.658 0.029 -9.467 1.00 61.78 466 SER A N 1
ATOM 3806 C CA . SER A 1 466 ? 26.476 0.078 -10.359 1.00 61.78 466 SER A CA 1
ATOM 3807 C C . SER A 1 466 ? 26.330 1.407 -11.115 1.00 61.78 466 SER A C 1
ATOM 3809 O O . SER A 1 466 ? 25.556 2.246 -10.705 1.00 61.78 466 SER A O 1
ATOM 3811 N N . LYS A 1 467 ? 27.047 1.682 -12.208 1.00 65.62 467 LYS A N 1
ATOM 3812 C CA . LYS A 1 467 ? 27.096 3.033 -12.820 1.00 65.62 467 LYS A CA 1
ATOM 3813 C C . LYS A 1 467 ? 26.083 3.239 -13.962 1.00 65.62 467 LYS A C 1
ATOM 3815 O O . LYS A 1 467 ? 25.893 2.343 -14.774 1.00 65.62 467 LYS A O 1
ATOM 3820 N N . MET A 1 468 ? 25.521 4.447 -14.093 1.00 70.00 468 MET A N 1
ATOM 3821 C CA . MET A 1 468 ? 24.788 4.874 -15.301 1.00 70.00 468 MET A CA 1
ATOM 3822 C C . MET A 1 468 ? 25.749 5.176 -16.454 1.00 70.00 468 MET A C 1
ATOM 3824 O O . MET A 1 468 ? 26.696 5.950 -16.284 1.00 70.00 468 MET A O 1
ATOM 3828 N N . ILE A 1 469 ? 25.508 4.584 -17.627 1.00 70.69 469 ILE A N 1
ATOM 3829 C CA . ILE A 1 469 ? 26.347 4.773 -18.818 1.00 70.69 469 ILE A CA 1
ATOM 3830 C C . ILE A 1 469 ? 25.500 5.077 -20.041 1.00 70.69 469 ILE A C 1
ATOM 3832 O O . ILE A 1 469 ? 24.572 4.340 -20.356 1.00 70.69 469 ILE A O 1
ATOM 3836 N N . THR A 1 470 ? 25.909 6.104 -20.777 1.00 73.38 470 THR A N 1
ATOM 3837 C CA . THR A 1 470 ? 25.348 6.457 -22.076 1.00 73.38 470 THR A CA 1
ATOM 3838 C C . THR A 1 470 ? 25.841 5.526 -23.189 1.00 73.38 470 THR A C 1
ATOM 3840 O O . THR A 1 470 ? 27.050 5.336 -23.353 1.00 73.38 470 THR A O 1
ATOM 3843 N N . ILE A 1 471 ? 24.926 4.980 -23.990 1.00 73.00 471 ILE A N 1
ATOM 3844 C CA . ILE A 1 471 ? 25.233 4.132 -25.149 1.00 73.00 471 ILE A CA 1
ATOM 3845 C C . ILE A 1 471 ? 25.135 4.970 -26.425 1.00 73.00 471 ILE A C 1
ATOM 3847 O O . ILE A 1 471 ? 24.073 5.473 -26.782 1.00 73.00 471 ILE A O 1
ATOM 3851 N N . GLY A 1 472 ? 26.253 5.120 -27.136 1.00 66.75 472 GLY A N 1
ATOM 3852 C CA . GLY A 1 472 ? 26.303 5.952 -28.341 1.00 66.75 472 GLY A CA 1
ATOM 3853 C C . GLY A 1 472 ? 25.365 5.451 -29.442 1.00 66.75 472 GLY A C 1
ATOM 3854 O O . GLY A 1 472 ? 25.359 4.264 -29.753 1.00 66.75 472 GLY A O 1
ATOM 3855 N N . GLY A 1 473 ? 24.603 6.350 -30.068 1.00 67.38 473 GLY A N 1
ATOM 3856 C CA . GLY A 1 473 ? 23.693 6.038 -31.179 1.00 67.38 473 GLY A CA 1
ATOM 3857 C C . GLY A 1 473 ? 22.393 5.329 -30.783 1.00 67.38 473 GLY A C 1
ATOM 3858 O O . GLY A 1 473 ? 21.720 4.814 -31.668 1.00 67.38 473 GLY A O 1
ATOM 3859 N N . LEU A 1 474 ? 22.071 5.265 -29.489 1.00 73.62 474 LEU A N 1
ATOM 3860 C CA . LEU A 1 474 ? 20.728 4.974 -28.985 1.00 73.62 474 LEU A CA 1
ATOM 3861 C C . LEU A 1 474 ? 20.182 6.248 -28.322 1.00 73.62 474 LEU A C 1
ATOM 3863 O O . LEU A 1 474 ? 20.953 7.037 -27.768 1.00 73.62 474 LEU A O 1
ATOM 3867 N N . MET A 1 475 ? 18.868 6.450 -28.388 1.00 74.56 475 MET A N 1
ATOM 3868 C CA . MET A 1 475 ? 18.207 7.681 -27.936 1.00 74.56 475 MET A CA 1
ATOM 3869 C C . MET A 1 475 ? 17.147 7.381 -26.875 1.00 74.56 475 MET A C 1
ATOM 3871 O O . MET A 1 475 ? 16.485 6.344 -26.917 1.00 74.56 475 MET A O 1
ATOM 3875 N N . ARG A 1 476 ? 16.991 8.311 -25.940 1.00 75.75 476 ARG A N 1
ATOM 3876 C CA . ARG A 1 476 ? 15.910 8.425 -24.963 1.00 75.75 476 ARG A CA 1
ATOM 3877 C C . ARG A 1 476 ? 15.036 9.597 -25.386 1.00 75.75 476 ARG A C 1
ATOM 3879 O O . ARG A 1 476 ? 15.573 10.646 -25.721 1.00 75.75 476 ARG A O 1
ATOM 3886 N N . GLN A 1 477 ? 13.722 9.431 -25.368 1.00 76.12 477 GLN A N 1
ATOM 3887 C CA . GLN A 1 477 ? 12.785 10.531 -25.572 1.00 76.12 477 GLN A CA 1
ATOM 3888 C C . GLN A 1 477 ? 11.970 10.722 -24.297 1.00 76.12 477 GLN A C 1
ATOM 3890 O O . GLN A 1 477 ? 11.331 9.788 -23.811 1.00 76.12 477 GLN A O 1
ATOM 3895 N N . GLU A 1 478 ? 12.020 11.927 -23.741 1.00 78.50 478 GLU A N 1
ATOM 3896 C CA . GLU A 1 478 ? 11.221 12.332 -22.588 1.00 78.50 478 GLU A CA 1
ATOM 3897 C C . GLU A 1 478 ? 10.082 13.245 -23.047 1.00 78.50 478 GLU A C 1
ATOM 3899 O O . GLU A 1 478 ? 10.314 14.227 -23.751 1.00 78.50 478 GLU A O 1
ATOM 3904 N N . PHE A 1 479 ? 8.863 12.933 -22.611 1.00 76.50 479 PHE A N 1
ATOM 3905 C CA . PHE A 1 479 ? 7.665 13.728 -22.849 1.00 76.50 479 PHE A CA 1
ATOM 3906 C C . PHE A 1 479 ? 7.187 14.343 -21.539 1.00 76.50 479 PHE A C 1
ATOM 3908 O O . PHE A 1 479 ? 6.864 13.628 -20.584 1.00 76.50 479 PHE A O 1
ATOM 3915 N N . LYS A 1 480 ? 7.116 15.674 -21.510 1.00 77.25 480 LYS A N 1
ATOM 3916 C CA . LYS A 1 480 ? 6.561 16.452 -20.401 1.00 77.25 480 LYS A CA 1
ATOM 3917 C C . LYS A 1 480 ? 5.285 17.141 -20.830 1.00 77.25 480 LYS A C 1
ATOM 3919 O O . LYS A 1 480 ? 5.191 17.630 -21.956 1.00 77.25 480 LYS A O 1
ATOM 3924 N N . LEU A 1 481 ? 4.322 17.166 -19.915 1.00 71.00 481 LEU A N 1
ATOM 3925 C CA . LEU A 1 481 ? 3.039 17.822 -20.110 1.00 71.00 481 LEU A CA 1
ATOM 3926 C C . LEU A 1 481 ? 2.747 18.781 -18.965 1.00 71.00 481 LEU A C 1
ATOM 3928 O O . LEU A 1 481 ? 3.012 18.454 -17.809 1.00 71.00 481 LEU A O 1
ATOM 3932 N N . GLU A 1 482 ? 2.213 19.957 -19.282 1.00 67.75 482 GLU A N 1
ATOM 3933 C CA . GLU A 1 482 ? 1.705 20.874 -18.259 1.00 67.75 482 GLU A CA 1
ATOM 3934 C C . GLU A 1 482 ? 0.423 20.316 -17.625 1.00 67.75 482 GLU A C 1
ATOM 3936 O O . GLU A 1 482 ? -0.515 19.911 -18.320 1.00 67.75 482 GLU A O 1
ATOM 3941 N N . ASP A 1 483 ? 0.392 20.276 -16.291 1.00 63.09 483 ASP A N 1
ATOM 3942 C CA . ASP A 1 483 ? -0.810 19.949 -15.529 1.00 63.09 483 ASP A CA 1
ATOM 3943 C C . ASP A 1 483 ? -1.789 21.137 -15.471 1.00 63.09 483 ASP A C 1
ATOM 3945 O O . ASP A 1 483 ? -1.501 22.242 -15.929 1.00 63.09 483 ASP A O 1
ATOM 3949 N N . SER A 1 484 ? -2.965 20.932 -14.869 1.00 58.00 484 SER A N 1
ATOM 3950 C CA . SER A 1 484 ? -3.992 21.975 -14.693 1.00 58.00 484 SER A CA 1
ATOM 3951 C C . SER A 1 484 ? -3.527 23.211 -13.906 1.00 58.00 484 SER A C 1
ATOM 3953 O O . SER A 1 484 ? -4.224 24.223 -13.890 1.00 58.00 484 SER A O 1
ATOM 3955 N N . LYS A 1 485 ? -2.362 23.144 -13.252 1.00 59.78 485 LYS A N 1
ATOM 3956 C CA . LYS A 1 485 ? -1.740 24.235 -12.494 1.00 59.78 485 LYS A CA 1
ATOM 3957 C C . LYS A 1 485 ? -0.541 24.848 -13.235 1.00 59.78 485 LYS A C 1
ATOM 3959 O O . LYS A 1 485 ? 0.169 25.658 -12.645 1.00 59.78 485 LYS A O 1
ATOM 3964 N N . GLY A 1 486 ? -0.298 24.458 -14.490 1.00 62.94 486 GLY A N 1
ATOM 3965 C CA . GLY A 1 486 ? 0.817 24.937 -15.312 1.00 62.94 486 GLY A CA 1
ATOM 3966 C C . GLY A 1 486 ? 2.173 24.313 -14.968 1.00 62.94 486 GLY A C 1
ATOM 3967 O O . GLY A 1 486 ? 3.205 24.818 -15.399 1.00 62.94 486 GLY A O 1
ATOM 3968 N N . ASN A 1 487 ? 2.216 23.232 -14.181 1.00 69.19 487 ASN A N 1
ATOM 3969 C CA . ASN A 1 487 ? 3.475 22.564 -13.855 1.00 69.19 487 ASN A CA 1
ATOM 3970 C C . ASN A 1 487 ? 3.791 21.487 -14.890 1.00 69.19 487 ASN A C 1
ATOM 3972 O O . ASN A 1 487 ? 2.993 20.571 -15.087 1.00 69.19 487 ASN A O 1
ATOM 3976 N N . LEU A 1 488 ? 4.990 21.526 -15.472 1.00 72.19 488 LEU A N 1
ATOM 3977 C CA . LEU A 1 488 ? 5.486 20.451 -16.332 1.00 72.19 488 LEU A CA 1
ATOM 3978 C C . LEU A 1 488 ? 5.722 19.175 -15.516 1.00 72.19 488 LEU A C 1
ATOM 3980 O O . LEU A 1 488 ? 6.501 19.158 -14.559 1.00 72.19 488 LEU A O 1
ATOM 3984 N N . LYS A 1 489 ? 5.062 18.091 -15.915 1.00 69.31 489 LYS A N 1
ATOM 3985 C CA . LYS A 1 489 ? 5.204 16.752 -15.342 1.00 69.31 489 LYS A CA 1
ATOM 3986 C C . LYS A 1 489 ? 5.687 15.788 -16.409 1.00 69.31 489 LYS A C 1
ATOM 3988 O O . LYS A 1 489 ? 5.186 15.809 -17.528 1.00 69.31 489 LYS A O 1
ATOM 3993 N N . THR A 1 490 ? 6.639 14.930 -16.062 1.00 71.81 490 THR A N 1
ATOM 3994 C CA . THR A 1 490 ? 7.059 13.841 -16.944 1.00 71.81 490 THR A CA 1
ATOM 3995 C C . THR A 1 490 ? 5.934 12.819 -17.053 1.00 71.81 490 THR A C 1
ATOM 3997 O O . THR A 1 490 ? 5.411 12.336 -16.048 1.00 71.81 490 THR A O 1
ATOM 4000 N N . VAL A 1 491 ? 5.536 12.536 -18.289 1.00 67.62 491 VAL A N 1
ATOM 4001 C CA . VAL A 1 491 ? 4.385 11.689 -18.621 1.00 67.62 491 VAL A CA 1
ATOM 4002 C C . VAL A 1 491 ? 4.846 10.383 -19.241 1.00 67.62 491 VAL A C 1
ATOM 4004 O O . VAL A 1 491 ? 4.300 9.344 -18.898 1.00 67.62 491 VAL A O 1
ATOM 4007 N N . ALA A 1 492 ? 5.884 10.415 -20.078 1.00 69.06 492 ALA A N 1
ATOM 4008 C CA . ALA A 1 492 ? 6.488 9.211 -20.626 1.00 69.06 492 ALA A CA 1
ATOM 4009 C C . ALA A 1 492 ? 7.987 9.403 -20.867 1.00 69.06 492 ALA A C 1
ATOM 4011 O O . ALA A 1 492 ? 8.435 10.478 -21.267 1.00 69.06 492 ALA A O 1
ATOM 4012 N N . VAL A 1 493 ? 8.753 8.338 -20.648 1.00 71.19 493 VAL A N 1
ATOM 4013 C CA . VAL A 1 493 ? 10.185 8.259 -20.930 1.00 71.19 493 VAL A CA 1
ATOM 4014 C C . VAL A 1 493 ? 10.456 6.927 -21.606 1.00 71.19 493 VAL A C 1
ATOM 4016 O O . VAL A 1 493 ? 10.553 5.900 -20.942 1.00 71.19 493 VAL A O 1
ATOM 4019 N N . TYR A 1 494 ? 10.629 6.930 -22.921 1.00 69.19 494 TYR A N 1
ATOM 4020 C CA . TYR A 1 494 ? 10.939 5.694 -23.632 1.00 69.19 494 TYR A CA 1
ATOM 4021 C C . TYR A 1 494 ? 12.286 5.769 -24.326 1.00 69.19 494 TYR A C 1
ATOM 4023 O O . TYR A 1 494 ? 12.800 6.831 -24.687 1.00 69.19 494 TYR A O 1
ATOM 4031 N N . HIS A 1 495 ? 12.875 4.596 -24.485 1.00 68.44 495 HIS A N 1
ATOM 4032 C CA . HIS A 1 495 ? 14.142 4.425 -25.155 1.00 68.44 495 HIS A CA 1
ATOM 4033 C C . HIS A 1 495 ? 13.930 3.883 -26.570 1.00 68.44 495 HIS A C 1
ATOM 4035 O O . HIS A 1 495 ? 12.874 3.363 -26.910 1.00 68.44 495 HIS A O 1
ATOM 4041 N N . LYS A 1 496 ? 14.938 4.011 -27.428 1.00 68.69 496 LYS A N 1
ATOM 4042 C CA . LYS A 1 496 ? 14.979 3.336 -28.728 1.00 68.69 496 LYS A CA 1
ATOM 4043 C C . LYS A 1 496 ? 16.197 2.411 -28.755 1.00 68.69 496 LYS A C 1
ATOM 4045 O O . LYS A 1 496 ? 17.292 2.913 -29.024 1.00 68.69 496 LYS A O 1
ATOM 4050 N N . PRO A 1 497 ? 16.034 1.098 -28.488 1.00 71.00 497 PRO A N 1
ATOM 4051 C CA . PRO A 1 497 ? 14.798 0.417 -28.064 1.00 71.00 497 PRO A CA 1
ATOM 4052 C C . PRO A 1 497 ? 14.458 0.606 -26.576 1.00 71.00 497 PRO A C 1
ATOM 4054 O O . PRO A 1 497 ? 15.351 0.797 -25.754 1.00 71.00 497 PRO A O 1
ATOM 4057 N N . ASP A 1 498 ? 13.172 0.519 -26.244 1.00 67.94 498 ASP A N 1
ATOM 4058 C CA . ASP A 1 498 ? 12.576 0.670 -24.906 1.00 67.94 498 ASP A CA 1
ATOM 4059 C C . ASP A 1 498 ? 12.624 -0.610 -24.070 1.00 67.94 498 ASP A C 1
ATOM 4061 O O . ASP A 1 498 ? 12.711 -0.554 -22.847 1.00 67.94 498 ASP A O 1
ATOM 4065 N N . TRP A 1 499 ? 12.673 -1.761 -24.729 1.00 79.38 499 TRP A N 1
ATOM 4066 C CA . TRP A 1 499 ? 12.613 -3.076 -24.099 1.00 79.38 499 TRP A CA 1
ATOM 4067 C C . TRP A 1 499 ? 13.893 -3.526 -23.369 1.00 79.38 499 TRP A C 1
ATOM 4069 O O . TRP A 1 499 ? 13.890 -4.604 -22.779 1.00 79.38 499 TRP A O 1
ATOM 4079 N N . ILE A 1 500 ? 14.986 -2.749 -23.366 1.00 82.12 500 ILE A N 1
ATOM 4080 C CA . ILE A 1 500 ? 16.219 -3.079 -22.619 1.00 82.12 500 ILE A CA 1
ATOM 4081 C C . ILE A 1 500 ? 16.253 -2.290 -21.308 1.00 82.12 500 ILE A C 1
ATOM 4083 O O . ILE A 1 500 ? 16.464 -1.077 -21.319 1.00 82.12 500 ILE A O 1
ATOM 4087 N N . LEU A 1 501 ? 16.114 -2.983 -20.176 1.00 78.19 501 LEU A N 1
ATOM 4088 C CA . LEU A 1 501 ? 15.951 -2.345 -18.867 1.00 78.19 501 LEU A CA 1
ATOM 4089 C C . LEU A 1 501 ? 17.260 -2.269 -18.068 1.00 78.19 501 LEU A C 1
ATOM 4091 O O . LEU A 1 501 ? 17.575 -1.242 -17.464 1.00 78.19 501 LEU A O 1
ATOM 4095 N N . LYS A 1 502 ? 18.041 -3.356 -18.048 1.00 79.56 502 LYS A N 1
ATOM 4096 C CA . LYS A 1 502 ? 19.276 -3.463 -17.252 1.00 79.56 502 LYS A CA 1
ATOM 4097 C C . LYS A 1 502 ? 20.305 -4.351 -17.933 1.00 79.56 502 LYS A C 1
ATOM 4099 O O . LYS A 1 502 ? 19.948 -5.311 -18.609 1.00 79.56 502 LYS A O 1
ATOM 4104 N N . VAL A 1 503 ? 21.588 -4.071 -17.696 1.00 81.06 503 VAL A N 1
ATOM 4105 C CA . VAL A 1 503 ? 22.685 -4.962 -18.090 1.00 81.06 503 VAL A CA 1
ATOM 4106 C C . VAL A 1 503 ? 23.693 -5.161 -16.952 1.00 81.06 503 VAL A C 1
ATOM 4108 O O . VAL A 1 503 ? 24.137 -4.215 -16.297 1.00 81.06 503 VAL A O 1
ATOM 4111 N N . VAL A 1 504 ? 24.092 -6.409 -16.722 1.00 79.12 504 VAL A N 1
ATOM 4112 C CA . VAL A 1 504 ? 25.040 -6.816 -15.679 1.00 79.12 504 VAL A CA 1
ATOM 4113 C C . VAL A 1 504 ? 26.158 -7.639 -16.300 1.00 79.12 504 VAL A C 1
ATOM 4115 O O . VAL A 1 504 ? 25.909 -8.614 -17.004 1.00 79.12 504 VAL A O 1
ATOM 4118 N N . LYS A 1 505 ? 27.413 -7.280 -16.010 1.00 81.62 505 LYS A N 1
ATOM 4119 C CA . LYS A 1 505 ? 28.573 -8.078 -16.424 1.00 81.62 505 LYS A CA 1
ATOM 4120 C C . LYS A 1 505 ? 29.052 -8.930 -15.259 1.00 81.62 505 LYS A C 1
ATOM 4122 O O . LYS A 1 505 ? 29.482 -8.413 -14.228 1.00 81.62 505 LYS A O 1
ATOM 4127 N N . TRP A 1 506 ? 29.054 -10.240 -15.458 1.00 81.00 506 TRP A N 1
ATOM 4128 C CA . TRP A 1 506 ? 29.581 -11.212 -14.515 1.00 81.00 506 TRP A CA 1
ATOM 4129 C C . TRP A 1 506 ? 30.824 -11.893 -15.084 1.00 81.00 506 TRP A C 1
ATOM 4131 O O . TRP A 1 506 ? 30.900 -12.181 -16.274 1.00 81.00 506 TRP A O 1
ATOM 4141 N N . ALA A 1 507 ? 31.797 -12.164 -14.220 1.00 80.19 507 ALA A N 1
ATOM 4142 C CA . ALA A 1 507 ? 32.998 -12.905 -14.574 1.00 80.19 507 ALA A CA 1
ATOM 4143 C C . ALA A 1 507 ? 33.288 -13.965 -13.506 1.00 80.19 507 ALA A C 1
ATOM 4145 O O . ALA A 1 507 ? 33.386 -13.650 -12.307 1.00 80.19 507 ALA A O 1
ATOM 4146 N N . SER A 1 508 ? 33.436 -15.210 -13.958 1.00 76.19 508 SER A N 1
ATOM 4147 C CA . SER A 1 508 ? 33.840 -16.346 -13.137 1.00 76.19 508 SER A CA 1
ATOM 4148 C C . SER A 1 508 ? 35.283 -16.171 -12.682 1.00 76.19 508 SER A C 1
ATOM 4150 O O . SER A 1 508 ? 36.188 -16.029 -13.502 1.00 76.19 508 SER A O 1
ATOM 4152 N N . ALA A 1 509 ? 35.517 -16.219 -11.370 1.00 73.31 509 ALA A N 1
ATOM 4153 C CA . ALA A 1 509 ? 36.876 -16.173 -10.828 1.00 73.31 509 ALA A CA 1
ATOM 4154 C C . ALA A 1 509 ? 37.665 -17.466 -11.107 1.00 73.31 509 ALA A C 1
ATOM 4156 O O . ALA A 1 509 ? 38.889 -17.442 -11.086 1.00 73.31 509 ALA A O 1
ATOM 4157 N N . PHE A 1 510 ? 36.965 -18.577 -11.361 1.00 73.25 510 PHE A N 1
ATOM 4158 C CA . PHE A 1 510 ? 37.566 -19.903 -11.513 1.00 73.25 510 PHE A CA 1
ATOM 4159 C C . PHE A 1 510 ? 37.794 -20.292 -12.974 1.00 73.25 510 PHE A C 1
ATOM 4161 O O . PHE A 1 510 ? 38.835 -20.845 -13.302 1.00 73.25 510 PHE A O 1
ATOM 4168 N N . THR A 1 511 ? 36.831 -20.006 -13.853 1.00 81.12 511 THR A N 1
ATOM 4169 C CA . THR A 1 511 ? 36.887 -20.418 -15.268 1.00 81.12 511 THR A CA 1
ATOM 4170 C C . THR A 1 511 ? 37.305 -19.287 -16.205 1.00 81.12 511 THR A C 1
ATOM 4172 O O . THR A 1 511 ? 37.541 -19.534 -17.380 1.00 81.12 511 THR A O 1
ATOM 4175 N N . GLY A 1 512 ? 37.363 -18.039 -15.721 1.00 79.38 512 GLY A N 1
ATOM 4176 C CA . GLY A 1 512 ? 37.600 -16.856 -16.558 1.00 79.38 512 GLY A CA 1
ATOM 4177 C C . GLY A 1 512 ? 36.440 -16.506 -17.499 1.00 79.38 512 GLY A C 1
ATOM 4178 O O . GLY A 1 512 ? 36.507 -15.500 -18.197 1.00 79.38 512 GLY A O 1
ATOM 4179 N N . GLU A 1 513 ? 35.370 -17.304 -17.503 1.00 86.31 513 GLU A N 1
ATOM 4180 C CA . GLU A 1 513 ? 34.195 -17.096 -18.342 1.00 86.31 513 GLU A CA 1
ATOM 4181 C C . GLU A 1 513 ? 33.479 -15.794 -17.975 1.00 86.31 513 GLU A C 1
ATOM 4183 O O . GLU A 1 513 ? 33.218 -15.509 -16.799 1.00 86.31 513 GLU A O 1
ATOM 4188 N N . VAL A 1 514 ? 33.134 -15.018 -18.999 1.00 83.94 514 VAL A N 1
ATOM 4189 C CA . VAL A 1 514 ? 32.419 -13.753 -18.869 1.00 83.94 514 VAL A CA 1
ATOM 4190 C C . VAL A 1 514 ? 31.008 -13.921 -19.413 1.00 83.94 514 VAL A C 1
ATOM 4192 O O . VAL A 1 514 ? 30.821 -14.356 -20.546 1.00 83.94 514 VAL A O 1
ATOM 4195 N N . ARG A 1 515 ? 30.015 -13.530 -18.613 1.00 88.25 515 ARG A N 1
ATOM 4196 C CA . ARG A 1 515 ? 28.601 -13.499 -18.994 1.00 88.25 515 ARG A CA 1
ATOM 4197 C C . ARG A 1 515 ? 28.055 -12.086 -18.905 1.00 88.25 515 ARG A C 1
ATOM 4199 O O . ARG A 1 515 ? 28.334 -11.366 -17.945 1.00 88.25 515 ARG A O 1
ATOM 4206 N N . TYR A 1 516 ? 27.235 -11.726 -19.877 1.00 88.12 516 TYR A N 1
ATOM 4207 C CA . TYR A 1 516 ? 26.390 -10.545 -19.831 1.00 88.12 516 TYR A CA 1
ATOM 4208 C C . TYR A 1 516 ? 24.971 -10.999 -19.520 1.00 88.12 516 TYR A C 1
ATOM 4210 O O . TYR A 1 516 ? 24.422 -11.795 -20.270 1.00 88.12 516 TYR A O 1
ATOM 4218 N N . TYR A 1 517 ? 24.411 -10.535 -18.408 1.00 87.31 517 TYR A N 1
ATOM 4219 C CA . TYR A 1 517 ? 23.004 -10.714 -18.061 1.00 87.31 517 TYR A CA 1
ATOM 4220 C C . TYR A 1 517 ? 22.244 -9.445 -18.439 1.00 87.31 517 TYR A C 1
ATOM 4222 O O . TYR A 1 517 ? 22.738 -8.337 -18.219 1.00 87.31 517 TYR A O 1
ATOM 4230 N N . LEU A 1 518 ? 21.059 -9.606 -19.005 1.00 88.00 518 LEU A N 1
ATOM 4231 C CA . LEU A 1 518 ? 20.183 -8.541 -19.463 1.00 88.00 518 LEU A CA 1
ATOM 4232 C C . LEU A 1 518 ? 18.792 -8.779 -18.890 1.00 88.00 518 LEU A C 1
ATOM 4234 O O . LEU A 1 518 ? 18.259 -9.878 -19.032 1.00 88.00 518 LEU A O 1
ATOM 4238 N N . ASP A 1 519 ? 18.204 -7.740 -18.308 1.00 86.06 519 ASP A N 1
ATOM 4239 C CA . ASP A 1 519 ? 16.778 -7.737 -17.992 1.00 86.06 519 ASP A CA 1
ATOM 4240 C C . ASP A 1 519 ? 16.053 -6.942 -19.079 1.00 86.06 519 ASP A C 1
ATOM 4242 O O . ASP A 1 519 ? 16.411 -5.795 -19.376 1.00 86.06 519 ASP A O 1
ATOM 4246 N N . LEU A 1 520 ? 15.069 -7.585 -19.701 1.00 87.06 520 LEU A N 1
ATOM 4247 C CA . LEU A 1 520 ? 14.348 -7.121 -20.878 1.00 87.06 520 LEU A CA 1
ATOM 4248 C C . LEU A 1 520 ? 12.840 -7.109 -20.604 1.00 87.06 520 LEU A C 1
ATOM 4250 O O . LEU A 1 520 ? 12.335 -7.945 -19.859 1.00 87.06 520 LEU A O 1
ATOM 4254 N N . TYR A 1 521 ? 12.117 -6.201 -21.250 1.00 83.69 521 TYR A N 1
ATOM 4255 C CA . TYR A 1 521 ? 10.659 -6.244 -21.365 1.00 83.69 521 TYR A CA 1
ATOM 4256 C C . TYR A 1 521 ? 10.284 -6.421 -22.836 1.00 83.69 521 TYR A C 1
ATOM 4258 O O . TYR A 1 521 ? 10.078 -5.450 -23.558 1.00 83.69 521 TYR A O 1
ATOM 4266 N N . TYR A 1 522 ? 10.297 -7.667 -23.302 1.00 82.00 522 TYR A N 1
ATOM 4267 C CA . TYR A 1 522 ? 10.225 -8.037 -24.713 1.00 82.00 522 TYR A CA 1
ATOM 4268 C C . TYR A 1 522 ? 8.889 -8.722 -25.011 1.00 82.00 522 TYR A C 1
ATOM 4270 O O . TYR A 1 522 ? 8.513 -9.644 -24.297 1.00 82.00 522 TYR A O 1
ATOM 4278 N N . HIS A 1 523 ? 8.158 -8.265 -26.035 1.00 77.94 523 HIS A N 1
ATOM 4279 C CA . HIS A 1 523 ? 6.812 -8.762 -26.377 1.00 77.94 523 HIS A CA 1
ATOM 4280 C C . HIS A 1 523 ? 5.850 -8.859 -25.176 1.00 77.94 523 HIS A C 1
ATOM 4282 O O . HIS A 1 523 ? 5.166 -9.860 -24.995 1.00 77.94 523 HIS A O 1
ATOM 4288 N N . SER A 1 524 ? 5.806 -7.804 -24.355 1.00 74.50 524 SER A N 1
ATOM 4289 C CA . SER A 1 524 ? 4.979 -7.721 -23.138 1.00 74.50 524 SER A CA 1
ATOM 4290 C C . SER A 1 524 ? 5.360 -8.700 -22.018 1.00 74.50 524 SER A C 1
ATOM 4292 O O . SER A 1 524 ? 4.652 -8.794 -21.014 1.00 74.50 524 SER A O 1
ATOM 4294 N N . GLU A 1 525 ? 6.509 -9.370 -22.129 1.00 79.94 525 GLU A N 1
ATOM 4295 C CA . GLU A 1 525 ? 7.040 -10.271 -21.110 1.00 79.94 525 GLU A CA 1
ATOM 4296 C C . GLU A 1 525 ? 8.325 -9.722 -20.490 1.00 79.94 525 GLU A C 1
ATOM 4298 O O . GLU A 1 525 ? 9.219 -9.215 -21.170 1.00 79.94 525 GLU A O 1
ATOM 4303 N N . PHE A 1 526 ? 8.440 -9.847 -19.166 1.00 81.75 526 PHE A N 1
ATOM 4304 C CA . PHE A 1 526 ? 9.693 -9.568 -18.474 1.00 81.75 526 PHE A CA 1
ATOM 4305 C C . PHE A 1 526 ? 10.606 -10.792 -18.559 1.00 81.75 526 PHE A C 1
ATOM 4307 O O . PHE A 1 526 ? 10.288 -11.851 -18.016 1.00 81.75 526 PHE A O 1
ATOM 4314 N N . LEU A 1 527 ? 11.756 -10.635 -19.205 1.00 86.75 527 LEU A N 1
ATOM 4315 C CA . LEU A 1 527 ? 12.722 -11.699 -19.439 1.00 86.75 527 LEU A CA 1
ATOM 4316 C C . LEU A 1 527 ? 14.059 -11.342 -18.802 1.00 86.75 527 LEU A C 1
ATOM 4318 O O . LEU A 1 527 ? 14.555 -10.230 -18.953 1.00 86.75 527 LEU A O 1
ATOM 4322 N N . SER A 1 528 ? 14.684 -12.318 -18.151 1.00 88.19 528 SER A N 1
ATOM 4323 C CA . SER A 1 528 ? 16.091 -12.226 -17.767 1.00 88.19 528 SER A CA 1
ATOM 4324 C C . SER A 1 528 ? 16.865 -13.183 -18.656 1.00 88.19 528 SER A C 1
ATOM 4326 O O . SER A 1 528 ? 16.612 -14.386 -18.634 1.00 88.19 528 SER A O 1
ATOM 4328 N N . VAL A 1 529 ? 17.774 -12.663 -19.472 1.00 92.06 529 VAL A N 1
ATOM 4329 C CA . VAL A 1 529 ? 18.550 -13.446 -20.440 1.00 92.06 529 VAL A CA 1
ATOM 4330 C C . VAL A 1 529 ? 20.035 -13.259 -20.182 1.00 92.06 529 VAL A C 1
ATOM 4332 O O . VAL A 1 529 ? 20.456 -12.271 -19.582 1.00 92.06 529 VAL A O 1
ATOM 4335 N N . TYR A 1 530 ? 20.856 -14.197 -20.634 1.00 92.38 530 TYR A N 1
ATOM 4336 C CA . TYR A 1 530 ? 22.299 -14.041 -20.591 1.00 92.38 530 TYR A CA 1
ATOM 4337 C C . TYR A 1 530 ? 22.972 -14.509 -21.870 1.00 92.38 530 TYR A C 1
ATOM 4339 O O . TYR A 1 530 ? 22.462 -15.370 -22.584 1.00 92.38 530 TYR A O 1
ATOM 4347 N N . ARG A 1 531 ? 24.155 -13.959 -22.127 1.00 92.88 531 ARG A N 1
ATOM 4348 C CA . ARG A 1 531 ? 25.040 -14.372 -23.212 1.00 92.88 531 ARG A CA 1
ATOM 4349 C C . ARG A 1 531 ? 26.465 -14.524 -22.701 1.00 92.88 531 ARG A C 1
ATOM 4351 O O . ARG A 1 531 ? 26.949 -13.687 -21.934 1.00 92.88 531 ARG A O 1
ATOM 4358 N N . ILE A 1 532 ? 27.152 -15.571 -23.143 1.00 89.12 532 ILE A N 1
ATOM 4359 C CA . ILE A 1 532 ? 28.582 -15.758 -22.883 1.00 89.12 532 ILE A CA 1
ATOM 4360 C C . ILE A 1 532 ? 29.388 -14.879 -23.857 1.00 89.12 532 ILE A C 1
ATOM 4362 O O . ILE A 1 532 ? 29.051 -14.712 -25.034 1.00 89.12 532 ILE A O 1
ATOM 4366 N N . GLU A 1 533 ? 30.439 -14.228 -23.367 1.00 86.38 533 GLU A N 1
ATOM 4367 C CA . GLU A 1 533 ? 31.316 -13.402 -24.198 1.00 86.38 533 GLU A CA 1
ATOM 4368 C C . GLU A 1 533 ? 31.976 -14.246 -25.301 1.00 86.38 533 GLU A C 1
ATOM 4370 O O . GLU A 1 533 ? 32.614 -15.252 -25.017 1.00 86.38 533 GLU A O 1
ATOM 4375 N N . GLY A 1 534 ? 31.824 -13.829 -26.564 1.00 82.88 534 GLY A N 1
ATOM 4376 C CA . GLY A 1 534 ? 32.317 -14.569 -27.735 1.00 82.88 534 GLY A CA 1
ATOM 4377 C C . GLY A 1 534 ? 31.269 -15.460 -28.411 1.00 82.88 534 GLY A C 1
ATOM 4378 O O . GLY A 1 534 ? 31.448 -15.820 -29.570 1.00 82.88 534 GLY A O 1
ATOM 4379 N N . GLU A 1 535 ? 30.150 -15.744 -27.744 1.00 88.44 535 GLU A N 1
ATOM 4380 C CA . GLU A 1 535 ? 29.028 -16.481 -28.330 1.00 88.44 535 GLU A CA 1
ATOM 4381 C C . GLU A 1 535 ? 27.996 -15.550 -28.985 1.00 88.44 535 GLU A C 1
ATOM 4383 O O . GLU A 1 535 ? 27.936 -14.346 -28.704 1.00 88.44 535 GLU A O 1
ATOM 4388 N N . ASN A 1 536 ? 27.163 -16.121 -29.861 1.00 85.56 536 ASN A N 1
ATOM 4389 C CA . ASN A 1 536 ? 26.104 -15.414 -30.591 1.00 85.56 536 ASN A CA 1
ATOM 4390 C C . ASN A 1 536 ? 24.689 -15.742 -30.094 1.00 85.56 536 ASN A C 1
ATOM 4392 O O . ASN A 1 536 ? 23.727 -15.246 -30.669 1.00 85.56 536 ASN A O 1
ATOM 4396 N N . GLU A 1 537 ? 24.555 -16.566 -29.056 1.00 89.56 537 GLU A N 1
ATOM 4397 C CA . GLU A 1 537 ? 23.261 -17.048 -28.575 1.00 89.56 537 GLU A CA 1
ATOM 4398 C C . GLU A 1 537 ? 22.914 -16.421 -27.223 1.00 89.56 537 GLU A C 1
ATOM 4400 O O . GLU A 1 537 ? 23.727 -16.422 -26.300 1.00 89.56 537 GLU A O 1
ATOM 4405 N N . TRP A 1 538 ? 21.693 -15.903 -27.098 1.00 93.31 538 TRP A N 1
ATOM 4406 C CA . TRP A 1 538 ? 21.136 -15.467 -25.820 1.00 93.31 538 TRP A CA 1
ATOM 4407 C C . TRP A 1 538 ? 20.288 -16.587 -25.236 1.00 93.31 538 TRP A C 1
ATOM 4409 O O . TRP A 1 538 ? 19.492 -17.212 -25.937 1.00 93.31 538 TRP A O 1
ATOM 4419 N N . ILE A 1 539 ? 20.459 -16.829 -23.944 1.00 93.44 539 ILE A N 1
ATOM 4420 C CA . ILE A 1 539 ? 19.811 -17.913 -23.215 1.00 93.44 539 ILE A CA 1
ATOM 4421 C C . ILE A 1 539 ? 18.925 -17.297 -22.139 1.00 93.44 539 ILE A C 1
ATOM 4423 O O . ILE A 1 539 ? 19.381 -16.461 -21.358 1.00 93.44 539 ILE A O 1
ATOM 4427 N N . ASN A 1 540 ? 17.665 -17.713 -22.073 1.00 91.06 540 ASN A N 1
ATOM 4428 C CA . ASN A 1 540 ? 16.767 -17.337 -20.993 1.00 91.06 540 ASN A CA 1
ATOM 4429 C C . ASN A 1 540 ? 17.300 -17.897 -19.664 1.00 91.06 540 ASN A C 1
ATOM 4431 O O . ASN A 1 540 ? 17.635 -19.074 -19.520 1.00 91.06 540 ASN A O 1
ATOM 4435 N N . ASN A 1 541 ? 17.439 -17.026 -18.671 1.00 87.75 541 ASN A N 1
ATOM 4436 C CA . ASN A 1 541 ? 18.039 -17.365 -17.394 1.00 87.75 541 ASN A CA 1
ATOM 4437 C C . ASN A 1 541 ? 17.141 -18.280 -16.546 1.00 87.75 541 ASN A C 1
ATOM 4439 O O . ASN A 1 541 ? 17.673 -19.040 -15.734 1.00 87.75 541 ASN A O 1
ATOM 4443 N N . GLN A 1 542 ? 15.821 -18.236 -16.728 1.00 83.88 542 GLN A N 1
ATOM 4444 C CA . GLN A 1 542 ? 14.869 -19.026 -15.948 1.00 83.88 542 GLN A CA 1
ATOM 4445 C C . GLN A 1 542 ? 14.765 -20.465 -16.463 1.00 83.88 542 GLN A C 1
ATOM 4447 O O . GLN A 1 542 ? 15.009 -21.401 -15.706 1.00 83.88 542 GLN A O 1
ATOM 4452 N N . ASP A 1 543 ? 14.460 -20.645 -17.747 1.00 86.56 543 ASP A N 1
ATOM 4453 C CA . ASP A 1 543 ? 14.159 -21.959 -18.339 1.00 86.56 543 ASP A CA 1
ATOM 4454 C C . ASP A 1 543 ? 15.306 -22.546 -19.186 1.00 86.56 543 ASP A C 1
ATOM 4456 O O . ASP A 1 543 ? 15.222 -23.683 -19.649 1.00 86.56 543 ASP A O 1
ATOM 4460 N N . LYS A 1 544 ? 16.403 -21.794 -19.353 1.00 89.75 544 LYS A N 1
ATOM 4461 C CA . LYS A 1 544 ? 17.594 -22.172 -20.134 1.00 89.75 544 LYS A CA 1
ATOM 4462 C C . LYS A 1 544 ? 17.327 -22.395 -21.625 1.00 89.75 544 LYS A C 1
ATOM 4464 O O . LYS A 1 544 ? 18.152 -23.004 -22.308 1.00 89.75 544 LYS A O 1
ATOM 4469 N N . THR A 1 545 ? 16.219 -21.879 -22.147 1.00 91.69 545 THR A N 1
ATOM 4470 C CA . THR A 1 545 ? 15.902 -21.930 -23.577 1.00 91.69 545 THR A CA 1
ATOM 4471 C C . THR A 1 545 ? 16.666 -20.866 -24.364 1.00 91.69 545 THR A C 1
ATOM 4473 O O . THR A 1 545 ? 17.128 -19.861 -23.819 1.00 91.69 545 THR A O 1
ATOM 4476 N N . ARG A 1 546 ? 16.845 -21.099 -25.669 1.00 90.88 546 ARG A N 1
ATOM 4477 C CA . ARG A 1 546 ? 17.477 -20.132 -26.576 1.00 90.88 546 ARG A CA 1
ATOM 4478 C C . ARG A 1 546 ? 16.465 -19.078 -27.006 1.00 90.88 546 ARG A C 1
ATOM 4480 O O . ARG A 1 546 ? 15.360 -19.418 -27.419 1.00 90.88 546 ARG A O 1
ATOM 4487 N N . MET A 1 547 ? 16.880 -17.818 -26.964 1.00 92.75 547 MET A N 1
ATOM 4488 C CA . MET A 1 547 ? 16.082 -16.687 -27.425 1.00 92.75 547 MET A CA 1
ATOM 4489 C C . MET A 1 547 ? 16.244 -16.478 -28.931 1.00 92.75 547 MET A C 1
ATOM 4491 O O . MET A 1 547 ? 17.362 -16.470 -29.447 1.00 92.75 547 MET A O 1
ATOM 4495 N N . ASN A 1 548 ? 15.131 -16.233 -29.621 1.00 88.94 548 ASN A N 1
ATOM 4496 C CA . ASN A 1 548 ? 15.101 -15.976 -31.061 1.00 88.94 548 ASN A CA 1
ATOM 4497 C C . ASN A 1 548 ? 14.959 -14.475 -31.351 1.00 88.94 548 ASN A C 1
ATOM 4499 O O . ASN A 1 548 ? 13.895 -14.018 -31.754 1.00 88.94 548 ASN A O 1
ATOM 4503 N N . PHE A 1 549 ? 16.033 -13.712 -31.144 1.00 89.69 549 PHE A N 1
ATOM 4504 C CA . PHE A 1 549 ? 16.095 -12.299 -31.539 1.00 89.69 549 PHE A CA 1
ATOM 4505 C C . PHE A 1 549 ? 16.430 -12.149 -33.030 1.00 89.69 549 PHE A C 1
ATOM 4507 O O . PHE A 1 549 ? 17.244 -12.909 -33.564 1.00 89.69 549 PHE A O 1
ATOM 4514 N N . THR A 1 550 ? 15.869 -11.132 -33.680 1.00 89.50 550 THR A N 1
ATOM 4515 C CA . THR A 1 550 ? 16.221 -10.704 -35.044 1.00 89.50 550 THR A CA 1
ATOM 4516 C C . THR A 1 550 ? 17.667 -10.200 -35.124 1.00 89.50 550 THR A C 1
ATOM 4518 O O . THR A 1 550 ? 18.267 -9.808 -34.122 1.00 89.50 550 THR A O 1
ATOM 4521 N N . GLU A 1 551 ? 18.254 -10.166 -36.325 1.00 87.38 551 GLU A N 1
ATOM 4522 C CA . GLU A 1 551 ? 19.646 -9.720 -36.505 1.00 87.38 551 GLU A CA 1
ATOM 4523 C C . GLU A 1 551 ? 19.899 -8.291 -35.995 1.00 87.38 551 GLU A C 1
ATOM 4525 O O . GLU A 1 551 ? 20.952 -8.009 -35.413 1.00 87.38 551 GLU A O 1
ATOM 4530 N N . ASP A 1 552 ? 18.934 -7.389 -36.182 1.00 86.56 552 ASP A N 1
ATOM 4531 C CA . ASP A 1 552 ? 19.040 -6.008 -35.717 1.00 86.56 552 ASP A CA 1
ATOM 4532 C C . ASP A 1 552 ? 18.965 -5.917 -34.185 1.00 86.56 552 ASP A C 1
ATOM 4534 O O . ASP A 1 552 ? 19.769 -5.206 -33.575 1.00 86.56 552 ASP A O 1
ATOM 4538 N N . GLU A 1 553 ? 18.084 -6.685 -33.540 1.00 89.06 553 GLU A N 1
ATOM 4539 C CA . GLU A 1 553 ? 18.005 -6.762 -32.074 1.00 89.06 553 GLU A CA 1
ATOM 4540 C C . GLU A 1 553 ? 19.292 -7.334 -31.478 1.00 89.06 553 GLU A C 1
ATOM 4542 O O . GLU A 1 553 ? 19.851 -6.757 -30.545 1.00 89.06 553 GLU A O 1
ATOM 4547 N N . GLN A 1 554 ? 19.830 -8.409 -32.060 1.00 89.75 554 GLN A N 1
ATOM 4548 C CA . GLN A 1 554 ? 21.110 -8.985 -31.644 1.00 89.75 554 GLN A CA 1
ATOM 4549 C C . GLN A 1 554 ? 22.258 -7.975 -31.767 1.00 89.75 554 GLN A C 1
ATOM 4551 O O . GLN A 1 554 ? 23.133 -7.906 -30.896 1.00 89.75 554 GLN A O 1
ATOM 4556 N N . ARG A 1 555 ? 22.266 -7.165 -32.836 1.00 87.25 555 ARG A N 1
ATOM 4557 C CA . ARG A 1 555 ? 23.252 -6.091 -33.029 1.00 87.25 555 ARG A CA 1
ATOM 4558 C C . ARG A 1 555 ? 23.136 -5.034 -31.930 1.00 87.25 555 ARG A C 1
ATOM 4560 O O . ARG A 1 555 ? 24.161 -4.589 -31.409 1.00 87.25 555 ARG A O 1
ATOM 4567 N N . ILE A 1 556 ? 21.915 -4.643 -31.562 1.00 87.25 556 ILE A N 1
ATOM 4568 C CA . ILE A 1 556 ? 21.670 -3.671 -30.489 1.00 87.25 556 ILE A CA 1
ATOM 4569 C C . ILE A 1 556 ? 22.082 -4.244 -29.126 1.00 87.25 556 ILE A C 1
ATOM 4571 O O . ILE A 1 556 ? 22.817 -3.578 -28.396 1.00 87.25 556 ILE A O 1
ATOM 4575 N N . LEU A 1 557 ? 21.690 -5.481 -28.807 1.00 88.88 557 LEU A N 1
ATOM 4576 C CA . LEU A 1 557 ? 22.053 -6.156 -27.557 1.00 88.88 557 LEU A CA 1
ATOM 4577 C C . LEU A 1 557 ? 23.569 -6.238 -27.387 1.00 88.88 557 LEU A C 1
ATOM 4579 O O . LEU A 1 557 ? 24.099 -5.769 -26.380 1.00 88.88 557 LEU A O 1
ATOM 4583 N N . LYS A 1 558 ? 24.290 -6.722 -28.409 1.00 87.31 558 LYS A N 1
ATOM 4584 C CA . LYS A 1 558 ? 25.762 -6.752 -28.398 1.00 87.31 558 LYS A CA 1
ATOM 4585 C C . LYS A 1 558 ? 26.349 -5.368 -28.167 1.00 87.31 558 LYS A C 1
ATOM 4587 O O . LYS A 1 558 ? 27.250 -5.216 -27.353 1.00 87.31 558 LYS A O 1
ATOM 4592 N N . LYS A 1 559 ? 25.821 -4.332 -28.821 1.00 85.50 559 LYS A N 1
ATOM 4593 C CA . LYS A 1 559 ? 26.291 -2.953 -28.631 1.00 85.50 559 LYS A CA 1
ATOM 4594 C C . LYS A 1 559 ? 26.112 -2.472 -27.185 1.00 85.50 559 LYS A C 1
ATOM 4596 O O . LYS A 1 559 ? 27.005 -1.812 -26.647 1.00 85.50 559 LYS A O 1
ATOM 4601 N N . VAL A 1 560 ? 24.993 -2.811 -26.541 1.00 83.31 560 VAL A N 1
ATOM 4602 C CA . VAL A 1 560 ? 24.738 -2.496 -25.126 1.00 83.31 560 VAL A CA 1
ATOM 4603 C C . VAL A 1 560 ? 25.691 -3.274 -24.212 1.00 83.31 560 VAL A C 1
ATOM 4605 O O . VAL A 1 560 ? 26.332 -2.672 -23.352 1.00 83.31 560 VAL A O 1
ATOM 4608 N N . GLU A 1 561 ? 25.872 -4.573 -24.421 1.00 84.06 561 GLU A N 1
ATOM 4609 C CA . GLU A 1 561 ? 26.778 -5.426 -23.635 1.00 84.06 561 GLU A CA 1
ATOM 4610 C C . GLU A 1 561 ? 28.258 -5.036 -23.803 1.00 84.06 561 GLU A C 1
ATOM 4612 O O . GLU A 1 561 ? 29.025 -4.932 -22.847 1.00 84.06 561 GLU A O 1
ATOM 4617 N N . GLU A 1 562 ? 28.694 -4.761 -25.027 1.00 75.44 562 GLU A N 1
ATOM 4618 C CA . GLU A 1 562 ? 30.094 -4.467 -25.334 1.00 75.44 562 GLU A CA 1
ATOM 4619 C C . GLU A 1 562 ? 30.493 -3.037 -24.994 1.00 75.44 562 GLU A C 1
ATOM 4621 O O . GLU A 1 562 ? 31.681 -2.722 -24.891 1.00 75.44 562 GLU A O 1
ATOM 4626 N N . SER A 1 563 ? 29.525 -2.177 -24.684 1.00 74.88 563 SER A N 1
ATOM 4627 C CA . SER A 1 563 ? 29.814 -0.875 -24.097 1.00 74.88 563 SER A CA 1
ATOM 4628 C C . SER A 1 563 ? 30.547 -0.990 -22.743 1.00 74.88 563 SER A C 1
ATOM 4630 O O . SER A 1 563 ? 31.098 -0.001 -22.262 1.00 74.88 563 SER A O 1
ATOM 4632 N N . PHE A 1 564 ? 30.589 -2.171 -22.100 1.00 65.38 564 PHE A N 1
ATOM 4633 C CA . PHE A 1 564 ? 31.469 -2.444 -20.951 1.00 65.38 564 PHE A CA 1
ATOM 4634 C C . PHE A 1 564 ? 32.967 -2.403 -21.311 1.00 65.38 564 PHE A C 1
ATOM 4636 O O . PHE A 1 564 ? 33.772 -2.026 -20.461 1.00 65.38 564 PHE A O 1
ATOM 4643 N N . LYS A 1 565 ? 33.354 -2.747 -22.551 1.00 60.19 565 LYS A N 1
ATOM 4644 C CA . LYS A 1 565 ? 34.760 -2.777 -23.009 1.00 60.19 565 LYS A CA 1
ATOM 4645 C C . LYS A 1 565 ? 35.346 -1.367 -23.189 1.00 60.19 565 LYS A C 1
ATOM 4647 O O . LYS A 1 565 ? 36.519 -1.135 -22.902 1.00 60.19 565 LYS A O 1
ATOM 4652 N N . LEU A 1 566 ? 34.524 -0.401 -23.611 1.00 51.25 566 LEU A N 1
ATOM 4653 C CA . LEU A 1 566 ? 34.946 0.982 -23.890 1.00 51.25 566 LEU A CA 1
ATOM 4654 C C . LEU A 1 566 ? 35.343 1.781 -22.631 1.00 51.25 566 LEU A C 1
ATOM 4656 O O . LEU A 1 566 ? 36.158 2.700 -22.720 1.00 51.25 566 LEU A O 1
ATOM 4660 N N . GLU A 1 567 ? 34.829 1.429 -21.448 1.00 48.34 567 GLU A N 1
ATOM 4661 C CA . GLU A 1 567 ? 35.236 2.073 -20.188 1.00 48.34 567 GLU A CA 1
ATOM 4662 C C . GLU A 1 567 ? 36.541 1.512 -19.609 1.00 48.34 567 GLU A C 1
ATOM 4664 O O . GLU A 1 567 ? 37.313 2.267 -19.011 1.00 48.34 567 GLU A O 1
ATOM 4669 N N . THR A 1 568 ? 36.836 0.223 -19.811 1.00 42.34 568 THR A N 1
ATOM 4670 C CA . THR A 1 568 ? 38.077 -0.395 -19.309 1.00 42.34 568 THR A CA 1
ATOM 4671 C C . THR A 1 568 ? 39.313 0.260 -19.939 1.00 42.34 568 THR A C 1
ATOM 4673 O O . THR A 1 568 ? 40.308 0.503 -19.260 1.00 42.34 568 THR A O 1
ATOM 4676 N N . VAL A 1 569 ? 39.213 0.672 -21.208 1.00 34.38 569 VAL A N 1
ATOM 4677 C CA . VAL A 1 569 ? 40.279 1.392 -21.929 1.00 34.38 569 VAL A CA 1
ATOM 4678 C C . VAL A 1 569 ? 40.491 2.820 -21.400 1.00 34.38 569 VAL A C 1
ATOM 4680 O O . VAL A 1 569 ? 41.616 3.314 -21.418 1.00 34.38 569 VAL A O 1
ATOM 4683 N N . ARG A 1 570 ? 39.451 3.494 -20.883 1.00 35.56 570 ARG A N 1
ATOM 4684 C CA . ARG A 1 570 ? 39.580 4.852 -20.311 1.00 35.56 570 ARG A CA 1
ATOM 4685 C C . ARG A 1 570 ? 40.181 4.866 -18.902 1.00 35.56 570 ARG A C 1
ATOM 4687 O O . ARG A 1 570 ? 40.843 5.841 -18.565 1.00 35.56 570 ARG A O 1
ATOM 4694 N N . LYS A 1 571 ? 39.999 3.808 -18.100 1.00 37.06 571 LYS A N 1
ATOM 4695 C CA . LYS A 1 571 ? 40.675 3.667 -16.793 1.00 37.06 571 LYS A CA 1
ATOM 4696 C C . LYS A 1 571 ? 42.159 3.310 -16.918 1.00 37.06 571 LYS A C 1
ATOM 4698 O O . LYS A 1 571 ? 42.933 3.757 -16.090 1.00 37.06 571 LYS A O 1
ATOM 4703 N N . ASN A 1 572 ? 42.560 2.597 -17.972 1.00 32.38 572 ASN A N 1
ATOM 4704 C CA . ASN A 1 572 ? 43.970 2.265 -18.229 1.00 32.38 572 ASN A CA 1
ATOM 4705 C C . ASN A 1 572 ? 44.748 3.377 -18.966 1.00 32.38 572 ASN A C 1
ATOM 4707 O O . ASN A 1 572 ? 45.915 3.193 -19.298 1.00 32.38 572 ASN A O 1
ATOM 4711 N N . ARG A 1 573 ? 44.102 4.514 -19.262 1.00 32.31 573 ARG A N 1
ATOM 4712 C CA . ARG A 1 573 ? 44.703 5.696 -19.910 1.00 32.31 573 ARG A CA 1
ATOM 4713 C C . ARG A 1 573 ? 44.747 6.936 -19.001 1.00 32.31 573 ARG A C 1
ATOM 4715 O O . ARG A 1 573 ? 44.927 8.038 -19.515 1.00 32.31 573 ARG A O 1
ATOM 4722 N N . ARG A 1 574 ? 44.560 6.785 -17.687 1.00 32.41 574 ARG A N 1
ATOM 4723 C CA . ARG A 1 574 ? 44.792 7.853 -16.704 1.00 32.41 574 ARG A CA 1
ATOM 4724 C C . ARG A 1 574 ? 45.881 7.463 -15.730 1.00 32.41 574 ARG A C 1
ATOM 4726 O O . ARG A 1 574 ? 45.827 6.305 -15.265 1.00 32.41 574 ARG A O 1
#

Organism: NCBI:txid1226335

Secondary structure (DSSP, 8-state):
---PPEEEEEEEETTEEEEEEEETT-HHHHHHHHHHHHHHHHHTTPPPPHHHHHHHTT-S-GGG-EEEEEEEES-HHHHHHHHHHHHTTS-GGGB--EE-GGGGG--TTEEEETTEEEE---HHHHHHHHHHTTTEE----SSHHHHHHHHHGGGG--HHHHHHHHHHHHHTSSTHHHHHHHHHHHHHH---S--HHHHHHHHHHHHHHHTSSS-GGGTEETTTTEE-EEEEEE-HHHHHHHHHHTEEEGGG--TTB-TTSEEEEESSS--HHHHHHTT-S-TTS--TTSPPPPPPSEEEEEEHHHHHTTT-EEEEEE-SS-S-PPP-TTTSB-TTSHHHHHHHHHHHS---SS--EEEEEEEESEEE--GGGEEEEEESSHHHHHHHHHHHHHHHHHHHTTT--PPPP-HHHHHTTEEE-GGGT-SSS--EEEETTEEEESSS-GGGEEEEEEEEEEEEEETTEEEEEEEEEEEEEEEEEE-TTS-EEEEEEEEESSSEEEEEEEE-TTT--EEEEEEEEETTEEEEEEEETT----EETTT-PBP---HHHHHHHHHHHHHHHHHHHHHTT-

Sequence (574 aa):
MNEKATQIYRVEFNGKYFWFSSLIGEFTKAFKMQISLISRYEQQGKDLTEIQGLIAAGKVKVDQVHFINVGADICQMKLAQMLIDDMKKFDSSQIYGQKIPLLMFYLKNYQIVGDEIKSDFSVNELLQLMNDYCQVDFGYPNNETEYQHLLGASENSNEYFKQRSLVLNYWLKDDHYLRIILQNAINHSNSSVLSQQARSNYKKAYYQLENSEVNSLWYEDIESRTTGLTWYLTSADQAIKILSNFRIGSEDQNRNMSEDHHLTFSLRPKTPEQYQNEGILNKAAGNCNSFAPVPVPVFICFSLKRILERGGLLINSELNNKEEMSFNLQEDVDWDLFSFNKNIRSIYADHDSTNLMQTKCIIKGYLEFIAKDIIKIYVRTEAEKVSLLTALIEYQAKQSFSKKHLQLIDLSQYAARIQVEPDLFFGDRGKVIYGDNRIEFSEIGKTNIQSHDEPFSIVKEMKTVSKMITIGGLMRQEFKLEDSKGNLKTVAVYHKPDWILKVVKWASAFTGEVRYYLDLYYHSEFLSVYRIEGENEWINNQDKTRMNFTEDEQRILKKVEESFKLETVRKNRR

Radius of gyration: 29.6 Å; chains: 1; bounding box: 71×49×91 Å

pLDDT: mean 72.93, std 13.57, range [32.31, 95.12]

Foldseek 3Di:
DPQFWKWKKWKDDPQAIDIDIDGVPCPVVVLVVLQVVLVVCVVVVHDDFQVSVCVVVVVDDPVPIDIDTQDIDSDLQVVLVSVLVVVVVDQLVRYGQDEDLSVLSHAAPWDDDPLAIDGPDDLVNVLVSCVRNLSYQSNDDLDPVSVVVLLVVPPDDDPVSSSVNNSLVNCVPDPSNVVVSLSNVLSVLPVLCLDPLLVVLVVLQQVVVVVDPFDCVLAADPVVRFGQKWKDFAALVVVLVCLQQLKDFDVSVDPQADPQRKGKIFSGLADPLNCVVVCQACVPPDDPQDFRFAGRFKIFMFRPSVCSSSSKWKFKDWPDDDPDDDDDPVPGTPSSCNVVSVCSCLQRDPDRRDTHIGTIIIDHGMDRHDLVRTQAMEGADPQALLQSLLVSVVVQQVVVVVPPPTDDDPSQSHLVRYDHDNVSGDDPHFHWDDDPNDIDTGRHDPVFKDKDKDFDWAWEDDPRHTDIDGQPPKIKIWIWGQGPVRDTGTNGIAIVPSFWRHWYWDADPPPRKIKIWTFTCPPNDTFIWMDTPPDQWIATPPPRDTDDDDPVVSVVVCSVHCVVVVVVVVVVVD